Protein 2OA9 (pdb70)

CATH classification: 3.40.210.20 (+1 more: 3.30.70.3570)

Nearest PDB structures (foldseek):
  2oa9-assembly2_B  TM=1.004E+00  e=8.401E-50  Kocuria varians
  2oa9-assembly1_A  TM=9.928E-01  e=2.777E-43  Kocuria varians
  2oaa-assembly1_A  TM=6.609E-01  e=2.121E-36  Kocuria varians
  2odh-assembly1_A  TM=5.047E-01  e=4.214E-09  Brevibacillus centrosporus
  7aod-assembly1_H  TM=2.320E-01  e=1.236E+00  Schizosaccharomyces pombe 972h-

InterPro domains:
  IPR029127 MvaI/BcnI restriction endonuclease [PF15515] (11-236)
  IPR043005 MvaI/BcnI restriction endonuclease, recognition domain [G3DSA:3.30.70.3570] (64-164)
  IPR043005 MvaI/BcnI restriction endonuclease, recognition domain [G3DSA:3.30.70.3570] (165-232)

Radius of gyration: 25.73 Å; Cα contacts (8 Å, |Δi|>4): 1023; chains: 2; bounding box: 59×56×67 Å

Organism: Kocuria varians (NCBI:txid1272)

Structure (mmCIF, N/CA/C/O backbone):
data_2OA9
#
_entry.id   2OA9
#
_cell.length_a   58.499
_cell.length_b   63.281
_cell.length_c   71.892
_cell.angle_alpha   90.00
_cell.angle_beta   100.77
_cell.angle_gamma   90.00
#
_symmetry.space_group_name_H-M   'P 1 21 1'
#
loop_
_entity.id
_entity.type
_entity.pdbx_description
1 polymer R.MvaI
2 non-polymer 'CHLORIDE ION'
3 non-polymer 'CADMIUM ION'
4 non-polymer 'ACETATE ION'
5 water water
#
loop_
_atom_site.group_PDB
_atom_site.id
_atom_site.type_symbol
_atom_site.label_atom_id
_atom_site.label_alt_id
_atom_site.label_comp_id
_atom_site.label_asym_id
_atom_site.label_entity_id
_atom_site.label_seq_id
_atom_site.pdbx_PDB_ins_code
_atom_site.Cartn_x
_atom_site.Cartn_y
_atom_site.Cartn_z
_atom_site.occupancy
_atom_site.B_iso_or_equiv
_atom_site.auth_seq_id
_atom_site.auth_comp_id
_atom_site.auth_asym_id
_atom_site.auth_atom_id
_atom_site.pdbx_PDB_model_num
ATOM 1 N N . MET A 1 1 ? 49.058 -32.323 42.059 1.00 35.71 -2 MET A N 1
ATOM 2 C CA . MET A 1 1 ? 48.241 -32.047 40.843 1.00 35.40 -2 MET A CA 1
ATOM 3 C C . MET A 1 1 ? 48.473 -30.609 40.330 1.00 34.11 -2 MET A C 1
ATOM 4 O O . MET A 1 1 ? 48.389 -30.366 39.128 1.00 35.38 -2 MET A O 1
ATOM 9 N N . LYS A 1 2 ? 48.795 -29.661 41.208 1.00 31.72 -1 LYS A N 1
ATOM 10 C CA . LYS A 1 2 ? 48.827 -28.249 40.806 1.00 29.37 -1 LYS A CA 1
ATOM 11 C C . LYS A 1 2 ? 50.199 -27.805 40.237 1.00 27.77 -1 LYS A C 1
ATOM 12 O O . LYS A 1 2 ? 51.244 -28.195 40.745 1.00 25.62 -1 LYS A O 1
ATOM 18 N N . SER A 1 3 ? 50.172 -26.999 39.170 1.00 25.42 0 SER A N 1
ATOM 19 C CA . SER A 1 3 ? 51.373 -26.353 38.635 1.00 23.75 0 SER A CA 1
ATOM 20 C C . SER A 1 3 ? 51.127 -24.893 38.365 1.00 22.88 0 SER A C 1
ATOM 21 O O . SER A 1 3 ? 49.998 -24.461 38.099 1.00 23.12 0 SER A O 1
ATOM 24 N N . MET A 1 4 ? 52.201 -24.118 38.436 1.00 20.51 1 MET A N 1
ATOM 25 C CA . MET A 1 4 ? 52.133 -22.707 38.152 1.00 19.03 1 MET A CA 1
ATOM 26 C C . MET A 1 4 ? 53.481 -22.155 37.719 1.00 17.87 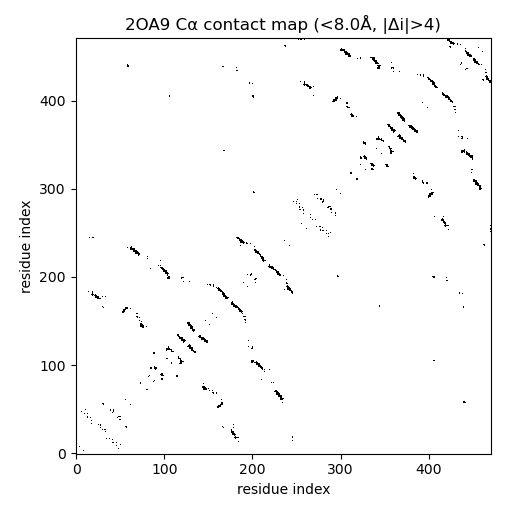1 MET A C 1
ATOM 27 O O . MET A 1 4 ? 54.524 -22.797 37.853 1.00 15.72 1 MET A O 1
ATOM 32 N N . SER A 1 5 ? 53.463 -20.944 37.186 1.00 15.41 2 SER A N 1
ATOM 33 C CA . SER A 1 5 ? 54.697 -20.265 36.823 1.00 15.25 2 SER A CA 1
ATOM 34 C C . SER A 1 5 ? 55.640 -20.156 38.028 1.00 14.99 2 SER A C 1
ATOM 35 O O . SER A 1 5 ? 55.219 -19.691 39.089 1.00 13.48 2 SER A O 1
ATOM 38 N N . GLU A 1 6 ? 56.916 -20.532 37.884 1.00 14.49 3 GLU A N 1
ATOM 39 C CA . GLU A 1 6 ? 57.892 -20.362 38.969 1.00 16.11 3 GLU A CA 1
ATOM 40 C C . GLU A 1 6 ? 58.060 -18.897 39.310 1.00 15.50 3 GLU A C 1
ATOM 41 O O . GLU A 1 6 ? 58.136 -18.523 40.461 1.00 16.67 3 GLU A O 1
ATOM 47 N N . TYR A 1 7 ? 58.131 -18.058 38.300 1.00 14.71 4 TYR A N 1
ATOM 48 C CA . TYR A 1 7 ? 58.364 -16.637 38.552 1.00 14.57 4 TYR A CA 1
ATOM 49 C C . TYR A 1 7 ? 57.184 -16.011 39.293 1.00 14.23 4 TYR A C 1
ATOM 50 O O . TYR A 1 7 ? 57.349 -15.290 40.278 1.00 13.46 4 TYR A O 1
ATOM 59 N N . LEU A 1 8 ? 55.990 -16.309 38.809 1.00 14.41 5 LEU A N 1
ATOM 60 C CA . LEU A 1 8 ? 54.807 -15.808 39.441 1.00 15.09 5 LEU A CA 1
ATOM 61 C C . LEU A 1 8 ? 54.674 -16.287 40.872 1.00 14.79 5 LEU A C 1
ATOM 62 O O . LEU A 1 8 ? 54.225 -15.541 41.745 1.00 15.14 5 LEU A O 1
ATOM 67 N N . ASN A 1 9 ? 55.033 -17.540 41.149 1.00 14.08 6 ASN A N 1
ATOM 68 C CA . ASN A 1 9 ? 54.995 -18.027 42.514 1.00 14.65 6 ASN A CA 1
ATOM 69 C C . ASN A 1 9 ? 55.826 -17.137 43.430 1.00 13.94 6 ASN A C 1
ATOM 70 O O . ASN A 1 9 ? 55.370 -16.771 44.520 1.00 13.86 6 ASN A O 1
ATOM 75 N N . LEU A 1 10 ? 57.021 -16.797 42.986 1.00 12.76 7 LEU A N 1
ATOM 76 C CA . LEU A 1 10 ? 57.936 -15.948 43.776 1.00 12.82 7 LEU A CA 1
ATOM 77 C C . LEU A 1 10 ? 57.434 -14.505 43.917 1.00 13.55 7 LEU A C 1
ATOM 78 O O . LEU A 1 10 ? 57.509 -13.919 44.977 1.00 12.86 7 LEU A O 1
ATOM 83 N N . LEU A 1 11 ? 56.922 -13.941 42.833 1.00 13.77 8 LEU A N 1
ATOM 84 C CA . LEU A 1 11 ? 56.378 -12.598 42.860 1.00 13.75 8 LEU A CA 1
ATOM 85 C C . LEU A 1 11 ? 55.188 -12.511 43.792 1.00 13.26 8 LEU A C 1
ATOM 86 O O . LEU A 1 11 ? 55.111 -11.578 44.599 1.00 12.98 8 LEU A O 1
ATOM 91 N N . LYS A 1 12 ? 54.272 -13.475 43.710 1.00 13.00 9 LYS A N 1
ATOM 92 C CA . LYS A 1 12 ? 53.115 -13.492 44.614 1.00 13.35 9 LYS A CA 1
ATOM 93 C C . LYS A 1 12 ? 53.579 -13.621 46.059 1.00 13.58 9 LYS A C 1
ATOM 94 O O . LYS A 1 12 ? 53.022 -12.967 46.915 1.00 15.00 9 LYS A O 1
ATOM 100 N N . GLU A 1 13 ? 54.550 -14.497 46.314 1.00 13.58 10 GLU A N 1
ATOM 101 C CA . GLU A 1 13 ? 55.092 -14.654 47.658 1.00 14.25 10 GLU A CA 1
ATOM 102 C C . GLU A 1 13 ? 55.679 -13.354 48.182 1.00 14.15 10 GLU A C 1
ATOM 103 O O . GLU A 1 13 ? 55.450 -12.997 49.337 1.00 14.28 10 GLU A O 1
ATOM 109 N N . ALA A 1 14 ? 56.419 -12.664 47.327 1.00 13.78 11 ALA A N 1
ATOM 110 C CA . ALA A 1 14 ? 57.042 -11.394 47.691 1.00 12.23 11 ALA A CA 1
ATOM 111 C C . ALA A 1 14 ? 55.969 -10.356 48.049 1.00 13.59 11 ALA A C 1
ATOM 112 O O . ALA A 1 14 ? 56.070 -9.680 49.069 1.00 14.64 11 ALA A O 1
ATOM 114 N N . ILE A 1 15 ? 54.953 -10.225 47.210 1.00 13.81 12 ILE A N 1
ATOM 115 C CA . ILE A 1 15 ? 53.873 -9.262 47.475 1.00 13.81 12 ILE A CA 1
ATOM 116 C C . ILE A 1 15 ? 53.084 -9.657 48.735 1.00 14.74 12 ILE A C 1
ATOM 117 O O . ILE A 1 15 ? 52.740 -8.818 49.556 1.00 15.33 12 ILE A O 1
ATOM 122 N N . GLN A 1 16 ? 52.823 -10.943 48.919 1.00 15.07 13 GLN A N 1
ATOM 123 C CA . GLN A 1 16 ? 52.145 -11.427 50.086 1.00 15.31 13 GLN A CA 1
ATOM 124 C C . GLN A 1 16 ? 52.935 -11.103 51.363 1.00 16.37 13 GLN A C 1
ATOM 125 O O . GLN A 1 16 ? 52.340 -10.743 52.372 1.00 17.54 13 GLN A O 1
ATOM 131 N N . ASN A 1 17 ? 54.259 -11.208 51.315 1.00 15.17 14 ASN A N 1
ATOM 132 C CA . ASN A 1 17 ? 55.090 -10.882 52.444 1.00 16.14 14 ASN A CA 1
ATOM 133 C C . ASN A 1 17 ? 55.101 -9.408 52.752 1.00 17.36 14 ASN A C 1
ATOM 134 O O . ASN A 1 17 ? 55.149 -9.040 53.915 1.00 19.68 14 ASN A O 1
ATOM 139 N N . VAL A 1 18 ? 55.067 -8.559 51.727 1.00 17.66 15 VAL A N 1
ATOM 140 C CA . VAL A 1 18 ? 55.003 -7.119 51.986 1.00 18.03 15 VAL A CA 1
ATOM 141 C C . VAL A 1 18 ? 53.636 -6.789 52.620 1.00 19.18 15 VAL A C 1
ATOM 142 O O . VAL A 1 18 ? 53.536 -6.099 53.659 1.00 18.76 15 VAL A O 1
ATOM 146 N N . VAL A 1 19 ? 52.552 -7.299 52.046 1.00 19.90 16 VAL A N 1
ATOM 147 C CA . VAL A 1 19 ? 51.214 -6.984 52.571 1.00 20.56 16 VAL A CA 1
ATOM 148 C C . VAL A 1 19 ? 51.079 -7.452 54.021 1.00 21.75 16 VAL A C 1
ATOM 149 O O . VAL A 1 19 ? 50.624 -6.701 54.892 1.00 22.98 16 VAL A O 1
ATOM 153 N N . ASP A 1 20 ? 51.526 -8.670 54.298 1.00 22.03 17 ASP A N 1
ATOM 154 C CA . ASP A 1 20 ? 51.387 -9.244 55.633 1.00 23.12 17 ASP A CA 1
ATOM 155 C C . ASP A 1 20 ? 52.415 -8.7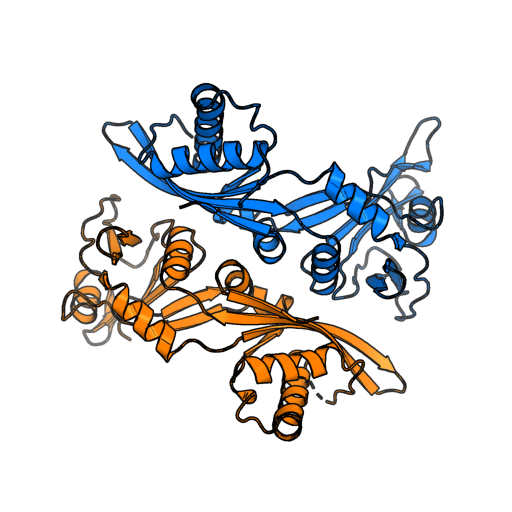34 56.630 1.00 23.25 17 ASP A C 1
ATOM 156 O O . ASP A 1 20 ? 52.451 -9.189 57.781 1.00 24.31 17 ASP A O 1
ATOM 161 N N . GLY A 1 21 ? 53.255 -7.808 56.201 1.00 22.70 18 GLY A N 1
ATOM 162 C CA . GLY A 1 21 ? 54.319 -7.318 57.046 1.00 23.07 18 GLY A CA 1
ATOM 163 C C . GLY A 1 21 ? 53.916 -6.185 57.965 1.00 22.53 18 GLY A C 1
ATOM 164 O O . GLY A 1 21 ? 54.780 -5.635 58.643 1.00 23.75 18 GLY A O 1
ATOM 165 N N . GLY A 1 22 ? 52.640 -5.823 57.993 1.00 21.68 19 GLY A N 1
ATOM 166 C CA . GLY A 1 22 ? 52.188 -4.771 58.890 1.00 20.53 19 GLY A CA 1
ATOM 167 C C . GLY A 1 22 ? 52.777 -3.410 58.570 1.00 20.28 19 GLY A C 1
ATOM 168 O O . GLY A 1 22 ? 52.970 -3.045 57.414 1.00 19.45 19 GLY A O 1
ATOM 169 N N . TRP A 1 23 ? 53.039 -2.627 59.602 1.00 20.21 20 TRP A N 1
ATOM 170 C CA . TRP A 1 23 ? 53.558 -1.285 59.425 1.00 20.69 20 TRP A CA 1
ATOM 171 C C . TRP A 1 23 ? 55.030 -1.323 59.031 1.00 21.68 20 TRP A C 1
ATOM 172 O O . TRP A 1 23 ? 55.830 -1.987 59.695 1.00 23.15 20 TRP A O 1
ATOM 183 N N . HIS A 1 24 ? 55.377 -0.607 57.963 1.00 22.67 21 HIS A N 1
ATOM 184 C CA . HIS A 1 24 ? 56.736 -0.524 57.453 1.00 23.38 21 HIS A CA 1
ATOM 185 C C . HIS A 1 24 ? 57.188 0.923 57.566 1.00 24.54 21 HIS A C 1
ATOM 186 O O . HIS A 1 24 ? 56.491 1.832 57.117 1.00 23.46 21 HIS A O 1
ATOM 193 N N . GLU A 1 25 ? 58.341 1.138 58.197 1.00 25.87 22 GLU A N 1
ATOM 194 C CA . GLU A 1 25 ? 58.928 2.472 58.308 1.00 27.68 22 GLU A CA 1
ATOM 195 C C . GLU A 1 25 ? 59.406 2.973 56.940 1.00 29.03 22 GLU A C 1
ATOM 196 O O . GLU A 1 25 ? 59.879 2.194 56.126 1.00 28.79 22 GLU A O 1
ATOM 202 N N . THR A 1 26 ? 59.299 4.274 56.698 1.00 30.70 23 THR A N 1
ATOM 203 C CA . THR A 1 26 ? 59.722 4.864 55.424 1.00 32.34 23 THR A CA 1
ATOM 204 C C . THR A 1 26 ? 60.170 6.328 55.536 1.00 33.81 23 THR A C 1
ATOM 205 O O . THR A 1 26 ? 59.686 7.064 56.401 1.00 34.03 23 THR A O 1
ATOM 209 N N . LYS A 1 27 ? 61.048 6.738 54.617 1.00 35.63 24 LYS A N 1
ATOM 210 C CA . LYS A 1 27 ? 61.479 8.137 54.476 1.00 37.01 24 LYS A CA 1
ATOM 211 C C . LYS A 1 27 ? 60.795 8.897 53.313 1.00 37.88 24 LYS A C 1
ATOM 212 O O . LYS A 1 27 ? 61.275 9.955 52.894 1.00 38.18 24 LYS A O 1
ATOM 218 N N . ARG A 1 28 ? 59.692 8.344 52.797 1.00 38.68 25 ARG A N 1
ATOM 219 C CA . ARG A 1 28 ? 58.722 9.035 51.923 1.00 39.30 25 ARG A CA 1
ATOM 220 C C . ARG A 1 28 ? 59.180 10.300 51.182 1.00 39.64 25 ARG A C 1
ATOM 221 O O . ARG A 1 28 ? 58.352 11.061 50.647 1.00 39.99 25 ARG A O 1
ATOM 229 N N . THR A 1 32 ? 53.657 10.228 45.877 1.00 29.39 29 THR A N 1
ATOM 230 C CA . THR A 1 32 ? 54.400 9.063 45.391 1.00 28.70 29 THR A CA 1
ATOM 231 C C . THR A 1 32 ? 54.806 8.059 46.490 1.00 28.05 29 THR A C 1
ATOM 232 O O . THR A 1 32 ? 55.178 6.929 46.170 1.00 27.68 29 THR A O 1
ATOM 236 N N . GLY A 1 33 ? 54.725 8.471 47.759 1.00 26.69 30 GLY A N 1
ATOM 237 C CA . GLY A 1 33 ? 55.288 7.731 48.880 1.00 25.86 30 GLY A CA 1
ATOM 238 C C . GLY A 1 33 ? 54.791 6.298 49.057 1.00 24.41 30 GLY A C 1
ATOM 239 O O . GLY A 1 33 ? 55.589 5.394 49.346 1.00 23.95 30 GLY A O 1
ATOM 240 N N . ILE A 1 34 ? 53.492 6.084 48.900 1.00 23.89 31 ILE A N 1
ATOM 241 C CA . ILE A 1 34 ? 52.889 4.771 49.105 1.00 23.28 31 ILE A CA 1
ATOM 242 C C . ILE A 1 34 ? 53.480 3.777 48.106 1.00 22.71 31 ILE A C 1
ATOM 243 O O . ILE A 1 34 ? 53.949 2.709 48.487 1.00 21.28 31 ILE A O 1
ATOM 248 N N . GLY A 1 35 ? 53.471 4.152 46.834 1.00 21.81 32 GLY A N 1
ATOM 249 C CA . GLY A 1 35 ? 53.985 3.283 45.797 1.00 21.70 32 GLY A CA 1
ATOM 250 C C . GLY A 1 35 ? 55.484 3.052 45.887 1.00 20.97 32 GLY A C 1
ATOM 251 O O . GLY A 1 35 ? 55.975 1.919 45.774 1.00 21.54 32 GLY A O 1
ATOM 252 N N . LYS A 1 36 ? 56.248 4.109 46.118 1.00 21.33 33 LYS A N 1
ATOM 253 C CA . LYS A 1 36 ? 57.701 3.970 46.142 1.00 21.11 33 LYS A CA 1
ATOM 254 C C . LYS A 1 36 ? 58.171 3.131 47.336 1.00 20.54 33 LYS A C 1
ATOM 255 O O . LYS A 1 36 ? 59.118 2.357 47.233 1.00 20.39 33 LYS A O 1
ATOM 261 N N . THR A 1 37 ? 57.508 3.283 48.473 1.00 19.92 34 THR A N 1
ATOM 262 C CA . THR A 1 37 ? 57.835 2.469 49.625 1.00 19.83 34 THR A CA 1
ATOM 263 C C . THR A 1 37 ? 57.553 1.012 49.285 1.00 18.74 34 THR A C 1
ATOM 264 O O . THR A 1 37 ? 58.340 0.149 49.630 1.00 19.37 34 THR A O 1
ATOM 268 N N . PHE A 1 38 ? 56.436 0.745 48.604 1.00 18.90 35 PHE A N 1
ATOM 269 C CA . PHE A 1 38 ? 56.140 -0.637 48.197 1.00 18.64 35 PHE A CA 1
ATOM 270 C C . PHE A 1 38 ? 57.241 -1.207 47.286 1.00 18.88 35 PHE A C 1
ATOM 271 O O . PHE A 1 38 ? 57.669 -2.353 47.449 1.00 19.06 35 PHE A O 1
ATOM 279 N N . GLU A 1 39 ? 57.688 -0.388 46.334 1.00 19.51 36 GLU A N 1
ATOM 280 C CA . GLU A 1 39 ? 58.789 -0.754 45.435 1.00 20.76 36 GLU A CA 1
ATOM 281 C C . GLU A 1 39 ? 60.052 -1.081 46.215 1.00 20.58 36 GLU A C 1
ATOM 282 O O . GLU A 1 39 ? 60.733 -2.054 45.910 1.00 20.18 36 GLU A O 1
ATOM 288 N N . ASP A 1 40 ? 60.372 -0.275 47.235 1.00 21.05 37 ASP A N 1
ATOM 289 C CA . ASP A 1 40 ? 61.514 -0.569 48.117 1.00 21.19 37 ASP A CA 1
ATOM 290 C C . ASP A 1 40 ? 61.413 -1.895 48.869 1.00 20.63 37 ASP A C 1
ATOM 291 O O . ASP A 1 40 ? 62.387 -2.619 49.040 1.00 21.11 37 ASP A O 1
ATOM 296 N N . LEU A 1 41 ? 60.214 -2.216 49.338 1.00 20.28 38 LEU A N 1
ATOM 297 C CA . LEU A 1 41 ? 60.019 -3.402 50.137 1.00 20.22 38 LEU A CA 1
ATOM 298 C C . LEU A 1 41 ? 60.088 -4.638 49.238 1.00 19.50 38 LEU A C 1
ATOM 299 O O . LEU A 1 41 ? 60.586 -5.691 49.621 1.00 19.12 38 LEU A O 1
ATOM 304 N N . LEU A 1 42 ? 59.608 -4.481 48.014 1.00 20.25 39 LEU A N 1
ATOM 305 C CA . LEU A 1 42 ? 59.631 -5.559 47.058 1.00 20.78 39 LEU A CA 1
ATOM 306 C C . LEU A 1 42 ? 61.070 -5.874 46.669 1.00 20.90 39 LEU A C 1
ATOM 307 O O . LEU A 1 42 ? 61.432 -7.032 46.523 1.00 21.25 39 LEU A O 1
ATOM 312 N N . GLU A 1 43 ? 61.900 -4.828 46.536 1.00 21.43 40 GLU A N 1
ATOM 313 C CA . GLU A 1 43 ? 63.311 -4.995 46.284 1.00 22.03 40 GLU A CA 1
ATOM 314 C C . GLU A 1 43 ? 63.978 -5.814 47.398 1.00 22.07 40 GLU A C 1
ATOM 315 O O . GLU A 1 43 ? 64.794 -6.656 47.115 1.00 22.68 40 GLU A O 1
ATOM 321 N N . LYS A 1 44 ? 63.613 -5.579 48.655 1.00 22.11 41 LYS A N 1
ATOM 322 C CA . LYS A 1 44 ? 64.136 -6.367 49.773 1.00 23.31 41 LYS A CA 1
ATOM 323 C C . LYS A 1 44 ? 63.703 -7.827 49.747 1.00 23.90 41 LYS A C 1
ATOM 324 O O . LYS A 1 44 ? 64.449 -8.698 50.154 1.00 23.71 41 LYS A O 1
ATOM 330 N N . GLU A 1 45 ? 62.494 -8.106 49.269 1.00 23.31 42 GLU A N 1
ATOM 331 C CA . GLU A 1 45 ? 62.087 -9.490 49.051 1.00 24.22 42 GLU A CA 1
ATOM 332 C C . GLU A 1 45 ? 62.874 -10.309 48.020 1.00 24.72 42 GLU A C 1
ATOM 333 O O . GLU A 1 45 ? 62.920 -11.541 48.110 1.00 25.21 42 GLU A O 1
ATOM 339 N N . GLU A 1 46 ? 63.472 -9.684 47.016 1.00 25.68 43 GLU A N 1
ATOM 340 C CA . GLU A 1 46 ? 64.367 -10.442 46.109 1.00 26.89 43 GLU A CA 1
ATOM 341 C C . GLU A 1 46 ? 65.420 -11.237 46.876 1.00 27.85 43 GLU A C 1
ATOM 342 O O . GLU A 1 46 ? 65.604 -12.427 46.645 1.00 29.26 43 GLU A O 1
ATOM 348 N N . ASP A 1 47 ? 66.109 -10.567 47.799 1.00 29.63 44 ASP A N 1
ATOM 349 C CA . ASP A 1 47 ? 67.141 -11.205 48.616 1.00 30.16 44 ASP A CA 1
ATOM 350 C C . ASP A 1 47 ? 66.567 -12.267 49.551 1.00 30.90 44 ASP A C 1
ATOM 351 O O . ASP A 1 47 ? 67.104 -13.377 49.650 1.00 31.71 44 ASP A O 1
ATOM 356 N N . ASN A 1 48 ? 65.469 -11.929 50.233 1.00 30.78 45 ASN A N 1
ATOM 357 C CA . ASN A 1 48 ? 64.855 -12.843 51.191 1.00 31.06 45 ASN A CA 1
ATOM 358 C C . ASN A 1 48 ? 64.298 -14.110 50.578 1.00 31.06 45 ASN A C 1
ATOM 359 O O . ASN A 1 48 ? 64.154 -15.117 51.281 1.00 32.04 45 ASN A O 1
ATOM 364 N N . LEU A 1 49 ? 63.962 -14.048 49.289 1.00 30.01 46 LEU A N 1
ATOM 365 C CA . LEU A 1 49 ? 63.434 -15.188 48.557 1.00 29.61 46 LEU A CA 1
ATOM 366 C C . LEU A 1 49 ? 64.439 -15.767 47.580 1.00 30.02 46 LEU A C 1
ATOM 367 O O . LEU A 1 49 ? 64.153 -16.785 46.934 1.00 30.08 46 LEU A O 1
ATOM 372 N N . ASP A 1 50 ? 65.598 -15.117 47.467 1.00 30.90 47 ASP A N 1
ATOM 373 C CA . ASP A 1 50 ? 66.579 -15.442 46.431 1.00 31.44 47 ASP A CA 1
ATOM 374 C C . ASP A 1 50 ? 65.825 -15.645 45.129 1.00 31.15 47 ASP A C 1
ATOM 375 O O . ASP A 1 50 ? 65.809 -16.740 44.540 1.00 31.59 47 ASP A O 1
ATOM 380 N N . ALA A 1 51 ? 65.157 -14.570 44.729 1.00 30.39 48 ALA A N 1
ATOM 381 C CA . ALA A 1 51 ? 64.350 -14.524 43.542 1.00 29.87 48 ALA A CA 1
ATOM 382 C C . ALA A 1 51 ? 65.094 -13.720 42.484 1.00 29.65 48 ALA A C 1
ATOM 383 O O . ALA A 1 51 ? 65.972 -12.919 42.811 1.00 28.63 48 ALA A O 1
ATOM 385 N N . PRO A 1 52 ? 64.740 -13.925 41.219 1.00 29.24 49 PRO A N 1
ATOM 386 C CA . PRO A 1 52 ? 65.210 -13.034 40.159 1.00 28.85 49 PRO A CA 1
ATOM 387 C C . PRO A 1 52 ? 64.552 -11.688 40.351 1.00 27.24 49 PRO A C 1
ATOM 388 O O . PRO A 1 52 ? 63.666 -11.531 41.179 1.00 28.63 49 PRO A O 1
ATOM 392 N N . ASP A 1 53 ? 64.975 -10.712 39.576 1.00 25.78 50 ASP A N 1
ATOM 393 C CA . ASP A 1 53 ? 64.582 -9.353 39.828 1.00 24.90 50 ASP A CA 1
ATOM 394 C C . ASP A 1 53 ? 63.119 -9.159 39.529 1.00 24.41 50 ASP A C 1
ATOM 395 O O . ASP A 1 53 ? 62.610 -9.677 38.542 1.00 25.07 50 ASP A O 1
ATOM 400 N N . PHE A 1 54 ? 62.460 -8.436 40.424 1.00 24.09 51 PHE A N 1
ATOM 401 C CA . PHE A 1 54 ? 61.083 -8.018 40.254 1.00 24.03 51 PHE A CA 1
ATOM 402 C C . PHE A 1 54 ? 61.148 -6.590 39.744 1.00 24.85 51 PHE A C 1
ATOM 403 O O . PHE A 1 54 ? 60.691 -5.661 40.394 1.00 24.93 51 PHE A O 1
ATOM 411 N N . HIS A 1 55 ? 61.750 -6.409 38.581 1.00 25.77 52 HIS A N 1
ATOM 412 C CA . HIS A 1 55 ? 61.908 -5.076 38.035 1.00 26.96 52 HIS A CA 1
ATOM 413 C C . HIS A 1 55 ? 60.833 -4.843 36.988 1.00 27.68 52 HIS A C 1
ATOM 414 O O . HIS A 1 55 ? 60.189 -5.793 36.504 1.00 28.50 52 HIS A O 1
ATOM 421 N N . ASP A 1 56 ? 60.617 -3.573 36.666 1.00 29.19 53 ASP A N 1
ATOM 422 C CA . ASP A 1 56 ? 59.676 -3.192 35.614 1.00 29.97 53 ASP A CA 1
ATOM 423 C C . ASP A 1 56 ? 58.268 -3.701 35.914 1.00 29.45 53 ASP A C 1
ATOM 424 O O . ASP A 1 56 ? 57.521 -4.087 35.016 1.00 29.23 53 ASP A O 1
ATOM 429 N N . ILE A 1 57 ? 57.929 -3.710 37.198 1.00 29.12 54 ILE A N 1
ATOM 430 C CA . ILE A 1 57 ? 56.543 -3.879 37.625 1.00 27.87 54 ILE A CA 1
ATOM 431 C C . ILE A 1 57 ? 56.057 -2.503 38.041 1.00 27.58 54 ILE A C 1
ATOM 432 O O . ILE A 1 57 ? 56.583 -1.918 39.000 1.00 28.99 54 ILE A O 1
ATOM 437 N N . GLU A 1 58 ? 55.072 -1.972 37.332 1.00 25.25 55 GLU A N 1
ATOM 438 C CA . GLU A 1 58 ? 54.546 -0.681 37.710 1.00 24.38 55 GLU A CA 1
ATOM 439 C C . GLU A 1 58 ? 53.662 -0.844 38.952 1.00 22.26 55 GLU A C 1
ATOM 440 O O . GLU A 1 58 ? 52.874 -1.795 39.058 1.00 22.30 55 GLU A O 1
ATOM 446 N N . ILE A 1 59 ? 53.849 0.079 39.880 1.00 21.06 56 ILE A N 1
ATOM 447 C CA . ILE A 1 59 ? 53.153 0.105 41.149 1.00 20.63 56 ILE A CA 1
ATOM 448 C C . ILE A 1 59 ? 52.403 1.415 41.275 1.00 19.32 56 ILE A C 1
ATOM 449 O O . ILE A 1 59 ? 53.012 2.482 41.271 1.00 19.99 56 ILE A O 1
ATOM 454 N N . LYS A 1 60 ? 51.090 1.351 41.454 1.00 16.45 57 LYS A N 1
ATOM 455 C CA . LYS A 1 60 ? 50.274 2.541 41.702 1.00 17.14 57 LYS A CA 1
ATOM 456 C C . LYS A 1 60 ? 49.208 2.242 42.739 1.00 15.25 57 LYS A C 1
ATOM 457 O O . LYS A 1 60 ? 48.852 1.097 42.887 1.00 15.61 57 LYS A O 1
ATOM 463 N N . THR A 1 61 ? 48.699 3.261 43.427 1.00 14.56 58 THR A N 1
ATOM 464 C CA . THR A 1 61 ? 47.498 3.098 44.234 1.00 14.98 58 THR A CA 1
ATOM 465 C C . THR A 1 61 ? 46.269 3.129 43.350 1.00 14.81 58 THR A C 1
ATOM 466 O O . THR A 1 61 ? 46.339 3.518 42.206 1.00 14.44 58 THR A O 1
ATOM 470 N N . HIS A 1 62 ? 45.133 2.726 43.909 1.00 14.28 59 HIS A N 1
ATOM 471 C CA . HIS A 1 62 ? 43.872 2.787 43.137 1.00 15.39 59 HIS A CA 1
ATOM 472 C C . HIS A 1 62 ? 43.618 4.238 42.768 1.00 14.92 59 HIS A C 1
ATOM 473 O O . HIS A 1 62 ? 43.143 4.536 41.660 1.00 14.50 59 HIS A O 1
ATOM 480 N N . GLU A 1 63 ? 43.932 5.159 43.683 1.00 15.32 60 GLU A N 1
ATOM 481 C CA . GLU A 1 63 ? 43.729 6.570 43.427 1.00 17.30 60 GLU A CA 1
ATOM 482 C C . GLU A 1 63 ? 44.589 7.096 42.276 1.00 15.87 60 GLU A C 1
ATOM 483 O O . GLU A 1 63 ? 44.108 7.814 41.413 1.00 17.78 60 GLU A O 1
ATOM 489 N N . THR A 1 64 ? 45.858 6.722 42.260 1.00 15.26 61 THR A N 1
ATOM 490 C CA . THR A 1 64 ? 46.749 7.208 41.235 1.00 15.30 61 THR A CA 1
ATOM 491 C C . THR A 1 64 ? 46.425 6.484 39.920 1.00 14.24 61 THR A C 1
ATOM 492 O O . THR A 1 64 ? 46.478 7.073 38.854 1.00 14.68 61 THR A O 1
ATOM 496 N N . ALA A 1 65 ? 46.124 5.188 39.977 1.00 13.63 62 ALA A N 1
ATOM 497 C CA . ALA A 1 65 ? 45.738 4.417 38.787 1.00 14.02 62 ALA A CA 1
ATOM 498 C C . ALA A 1 65 ? 44.558 5.067 38.059 1.00 13.06 62 ALA A C 1
ATOM 499 O O . ALA A 1 65 ? 44.545 5.112 36.834 1.00 13.52 62 ALA A O 1
ATOM 501 N N . ALA A 1 66 ? 43.609 5.638 38.780 1.00 13.14 63 ALA A N 1
ATOM 502 C CA . ALA A 1 66 ? 42.438 6.209 38.158 1.00 13.35 63 ALA A CA 1
ATOM 503 C C . ALA A 1 66 ? 42.807 7.435 37.310 1.00 13.59 63 ALA A C 1
ATOM 504 O O . ALA A 1 66 ? 42.111 7.781 36.381 1.00 14.99 63 ALA A O 1
ATOM 506 N N . LYS A 1 67 ? 43.910 8.074 37.643 1.00 12.77 64 LYS A N 1
ATOM 507 C CA . LYS A 1 67 ? 44.385 9.255 36.925 1.00 13.59 64 LYS A CA 1
ATOM 508 C C . LYS A 1 67 ? 45.427 8.931 35.872 1.00 13.07 64 LYS A C 1
ATOM 509 O O . LYS A 1 67 ? 45.930 9.871 35.232 1.00 13.59 64 LYS A O 1
ATOM 515 N N . SER A 1 68 ? 45.729 7.648 35.645 1.00 13.39 65 SER A N 1
ATOM 516 C CA . SER A 1 68 ? 46.888 7.244 34.836 1.00 14.02 65 SER A CA 1
ATOM 517 C C . SER A 1 68 ? 46.451 6.592 33.543 1.00 13.77 65 SER A C 1
ATOM 518 O O . SER A 1 68 ? 45.570 5.775 33.521 1.00 14.79 65 SER A O 1
ATOM 521 N N . LEU A 1 69 ? 47.098 6.950 32.456 1.00 12.54 66 LEU A N 1
ATOM 522 C CA . LEU A 1 69 ? 46.859 6.313 31.164 1.00 13.56 66 LEU A CA 1
ATOM 523 C C . LEU A 1 69 ? 48.078 5.434 30.837 1.00 14.15 66 LEU A C 1
ATOM 524 O O . LEU A 1 69 ? 49.200 5.920 30.781 1.00 15.65 66 LEU A O 1
ATOM 529 N N . LEU A 1 70 ? 47.827 4.150 30.637 1.00 12.56 67 LEU A N 1
ATOM 530 C CA . LEU A 1 70 ? 48.847 3.157 30.346 1.00 13.62 67 LEU A CA 1
ATOM 531 C C . LEU A 1 70 ? 48.870 2.908 28.838 1.00 13.56 67 LEU A C 1
ATOM 532 O O . LEU A 1 70 ? 47.831 2.692 28.219 1.00 14.79 67 LEU A O 1
ATOM 537 N N . THR A 1 71 ? 50.053 2.929 28.228 1.00 13.51 68 THR A N 1
ATOM 538 C CA . THR A 1 71 ? 50.266 2.386 26.903 1.00 14.46 68 THR A CA 1
ATOM 539 C C . THR A 1 71 ? 50.664 0.931 27.009 1.00 14.75 68 THR A C 1
ATOM 540 O O . THR A 1 71 ? 51.723 0.621 27.505 1.00 15.70 68 THR A O 1
ATOM 544 N N . LEU A 1 72 ? 49.811 0.051 26.516 1.00 14.54 69 LEU A N 1
ATOM 545 C CA . LEU A 1 72 ? 50.062 -1.389 26.551 1.00 14.64 69 LEU A CA 1
ATOM 546 C C . LEU A 1 72 ? 51.208 -1.749 25.626 1.00 14.44 69 LEU A C 1
ATOM 547 O O . LEU A 1 72 ? 52.087 -2.506 25.995 1.00 16.73 69 LEU A O 1
ATOM 552 N N . PHE A 1 73 ? 51.168 -1.194 24.429 1.00 13.20 70 PHE A N 1
ATOM 553 C CA . PHE A 1 73 ? 52.182 -1.398 23.398 1.00 13.85 70 PHE A CA 1
ATOM 554 C C . PHE A 1 73 ? 51.928 -0.450 22.254 1.00 15.43 70 PHE A C 1
ATOM 555 O O . PHE A 1 73 ? 50.874 0.163 22.160 1.00 14.44 70 PHE A O 1
ATOM 563 N N . THR A 1 74 ? 52.895 -0.357 21.354 1.00 16.47 71 THR A N 1
ATOM 564 C CA . THR A 1 74 ? 52.764 0.371 20.105 1.00 17.87 71 THR A CA 1
ATOM 565 C C . THR A 1 74 ? 52.959 -0.624 18.969 1.00 17.54 71 THR A C 1
ATOM 566 O O . THR A 1 74 ? 53.787 -1.566 19.063 1.00 19.82 71 THR A O 1
ATOM 570 N N . LYS A 1 75 ? 52.193 -0.444 17.898 1.00 16.74 72 LYS A N 1
ATOM 571 C CA . LYS A 1 75 ? 52.262 -1.343 16.758 1.00 17.56 72 LYS A CA 1
ATOM 572 C C . LYS A 1 75 ? 51.538 -0.749 15.579 1.00 17.73 72 LYS A C 1
ATOM 573 O O . LYS A 1 75 ? 50.348 -0.396 15.688 1.00 18.74 72 LYS A O 1
ATOM 579 N N . SER A 1 76 ? 52.274 -0.691 14.469 1.00 19.85 73 SER A N 1
ATOM 580 C CA . SER A 1 76 ? 51.748 -0.264 13.184 1.00 21.53 73 SER A CA 1
ATOM 581 C C . SER A 1 76 ? 50.811 -1.286 12.564 1.00 20.42 73 SER A C 1
ATOM 582 O O . SER A 1 76 ? 50.910 -2.466 12.849 1.00 19.97 73 SER A O 1
ATOM 585 N N . PRO A 1 77 ? 49.892 -0.840 11.714 1.00 21.05 74 PRO A N 1
ATOM 586 C CA . PRO A 1 77 ? 48.996 -1.779 11.034 1.00 21.09 74 PRO A CA 1
ATOM 587 C C . PRO A 1 77 ? 49.684 -2.956 10.292 1.00 20.30 74 PRO A C 1
ATOM 588 O O . PRO A 1 77 ? 50.810 -2.862 9.756 1.00 22.51 74 PRO A O 1
ATOM 592 N N . THR A 1 78 ? 49.036 -4.091 10.348 1.00 20.41 75 THR A N 1
ATOM 593 C CA . THR A 1 78 ? 49.472 -5.266 9.582 1.00 21.21 75 THR A CA 1
ATOM 594 C C . THR A 1 78 ? 49.379 -4.979 8.076 1.00 20.90 75 THR A C 1
ATOM 595 O O . THR A 1 78 ? 50.259 -5.408 7.306 1.00 22.34 75 THR A O 1
ATOM 599 N N . ASN A 1 79 ? 48.303 -4.293 7.671 1.00 20.69 76 ASN A N 1
ATOM 600 C CA . ASN A 1 79 ? 47.882 -4.141 6.265 1.00 20.50 76 ASN A CA 1
ATOM 601 C C . ASN A 1 79 ? 47.293 -2.794 5.992 1.00 19.36 76 ASN A C 1
ATOM 602 O O . ASN A 1 79 ? 46.601 -2.240 6.842 1.00 17.63 76 ASN A O 1
ATOM 607 N N . PRO A 1 80 ? 47.481 -2.234 4.816 1.00 18.39 77 PRO A N 1
ATOM 608 C CA . PRO A 1 80 ? 48.454 -2.698 3.819 1.00 19.21 77 PRO A CA 1
ATOM 609 C C . PRO A 1 80 ? 49.850 -2.337 4.251 1.00 19.28 77 PRO A C 1
ATOM 610 O O . PRO A 1 80 ? 50.022 -1.655 5.245 1.00 17.05 77 PRO A O 1
ATOM 614 N N . ARG A 1 81 ? 50.837 -2.756 3.474 1.00 20.58 78 ARG A N 1
ATOM 615 C CA . ARG A 1 81 ? 52.197 -2.258 3.667 1.00 20.73 78 ARG A CA 1
ATOM 616 C C . ARG A 1 81 ? 52.199 -0.734 3.511 1.00 20.62 78 ARG A C 1
ATOM 617 O O . ARG A 1 81 ? 51.494 -0.171 2.665 1.00 20.85 78 ARG A O 1
ATOM 625 N N . GLY A 1 82 ? 52.961 -0.068 4.363 1.00 20.26 79 GLY A N 1
ATOM 626 C CA . GLY A 1 82 ? 53.039 1.386 4.280 1.00 19.67 79 GLY A CA 1
ATOM 627 C C . GLY A 1 82 ? 51.734 2.072 4.655 1.00 18.40 79 GLY A C 1
ATOM 628 O O . GLY A 1 82 ? 51.491 3.221 4.245 1.00 17.65 79 GLY A O 1
ATOM 629 N N . ALA A 1 83 ? 50.887 1.382 5.428 1.00 17.53 80 ALA A N 1
ATOM 630 C CA . ALA A 1 83 ? 49.629 1.960 5.871 1.00 15.55 80 ALA A CA 1
ATOM 631 C C . ALA A 1 83 ? 49.793 3.330 6.551 1.00 15.08 80 ALA A C 1
ATOM 632 O O . ALA A 1 83 ? 49.003 4.223 6.289 1.00 15.07 80 ALA A O 1
ATOM 634 N N . ASN A 1 84 ? 50.789 3.488 7.430 1.00 15.82 81 ASN A N 1
ATOM 635 C CA . ASN A 1 84 ? 50.856 4.738 8.204 1.00 16.28 81 ASN A CA 1
ATOM 636 C C . ASN A 1 84 ? 51.196 5.936 7.323 1.00 15.31 81 ASN A C 1
ATOM 637 O O . ASN A 1 84 ? 50.632 7.025 7.476 1.00 14.15 81 ASN A O 1
ATOM 642 N N . THR A 1 85 ? 52.010 5.726 6.294 1.00 14.04 82 THR A N 1
ATOM 643 C CA . THR A 1 85 ? 52.274 6.729 5.282 1.00 13.96 82 THR A CA 1
ATOM 644 C C . THR A 1 85 ? 51.043 7.096 4.464 1.00 13.61 82 THR A C 1
ATOM 645 O O . THR A 1 85 ? 50.769 8.257 4.215 1.00 14.10 82 THR A O 1
ATOM 649 N N . MET A 1 86 ? 50.259 6.085 4.051 1.00 13.94 83 MET A N 1
ATOM 650 C CA . MET A 1 86 ? 49.007 6.399 3.355 1.00 15.20 83 MET A CA 1
ATOM 651 C C . MET A 1 86 ? 48.076 7.221 4.220 1.00 13.88 83 MET A C 1
ATOM 652 O O . MET A 1 86 ? 47.450 8.174 3.772 1.00 14.83 83 MET A O 1
ATOM 657 N N . LEU A 1 87 ? 47.954 6.841 5.489 1.00 13.27 84 LEU A N 1
ATOM 658 C CA . LEU A 1 87 ? 47.006 7.491 6.364 1.00 13.33 84 LEU A CA 1
ATOM 659 C C . LEU A 1 87 ? 47.356 8.950 6.543 1.00 14.00 84 LEU A C 1
ATOM 660 O O . LEU A 1 87 ? 46.501 9.830 6.499 1.00 14.14 84 LEU A O 1
ATOM 665 N N . ARG A 1 88 ? 48.627 9.241 6.747 1.00 13.05 85 ARG A N 1
ATOM 666 C CA . ARG A 1 88 ? 48.986 10.624 6.985 1.00 13.83 85 ARG A CA 1
ATOM 667 C C . ARG A 1 88 ? 48.806 11.480 5.732 1.00 12.42 85 ARG A C 1
ATOM 668 O O . ARG A 1 88 ? 48.262 12.579 5.816 1.00 12.80 85 ARG A O 1
ATOM 676 N N . ASN A 1 89 ? 49.255 10.938 4.592 1.00 13.07 86 ASN A N 1
ATOM 677 C CA . ASN A 1 89 ? 49.228 11.713 3.361 1.00 12.03 86 ASN A CA 1
ATOM 678 C C . ASN A 1 89 ? 47.781 11.883 2.873 1.00 12.24 86 ASN A C 1
ATOM 679 O O . ASN A 1 89 ? 47.392 12.971 2.459 1.00 15.19 86 ASN A O 1
ATOM 684 N N . ARG A 1 90 ? 46.976 10.833 2.949 1.00 10.87 87 ARG A N 1
ATOM 685 C CA . ARG A 1 90 ? 45.614 10.887 2.421 1.00 11.70 87 ARG A CA 1
ATOM 686 C C . ARG A 1 90 ? 44.669 11.608 3.377 1.00 10.39 87 ARG A C 1
ATOM 687 O O . ARG A 1 90 ? 43.928 12.490 2.963 1.00 11.98 87 ARG A O 1
ATOM 695 N N . TYR A 1 91 ? 44.688 11.242 4.656 1.00 11.55 88 TYR A N 1
ATOM 696 C CA . TYR A 1 91 ? 43.674 11.695 5.617 1.00 11.82 88 TYR A CA 1
ATOM 697 C C . TYR A 1 91 ? 44.179 12.724 6.622 1.00 12.54 88 TYR A C 1
ATOM 698 O O . TYR A 1 91 ? 43.384 13.287 7.361 1.00 12.69 88 TYR A O 1
ATOM 707 N N . GLY A 1 92 ? 45.471 13.006 6.633 1.00 12.66 89 GLY A N 1
ATOM 708 C CA . GLY A 1 92 ? 46.059 13.899 7.627 1.00 13.83 89 GLY A CA 1
ATOM 709 C C . GLY A 1 92 ? 45.952 15.366 7.247 1.00 14.34 89 GLY A C 1
ATOM 710 O O . GLY A 1 92 ? 45.264 15.733 6.303 1.00 15.18 89 GLY A O 1
ATOM 711 N N . LYS A 1 93 ? 46.690 16.207 7.961 1.00 15.93 90 LYS A N 1
ATOM 712 C CA . LYS A 1 93 ? 46.638 17.654 7.751 1.00 16.78 90 LYS A CA 1
ATOM 713 C C . LYS A 1 93 ? 48.053 18.173 7.637 1.00 17.58 90 LYS A C 1
ATOM 714 O O . LYS A 1 93 ? 48.997 17.516 8.061 1.00 16.48 90 LYS A O 1
ATOM 720 N N . LYS A 1 94 ? 48.215 19.356 7.062 1.00 19.46 91 LYS A N 1
ATOM 721 C CA . LYS A 1 94 ? 49.534 19.939 6.905 1.00 21.38 91 LYS A CA 1
ATOM 722 C C . LYS A 1 94 ? 50.041 20.483 8.252 1.00 21.41 91 LYS A C 1
ATOM 723 O O . LYS A 1 94 ? 49.291 21.083 9.022 1.00 22.08 91 LYS A O 1
ATOM 729 N N . ASP A 1 95 ? 51.310 20.217 8.558 1.00 21.03 92 ASP A N 1
ATOM 730 C CA . ASP A 1 95 ? 51.946 20.792 9.747 1.00 21.91 92 ASP A CA 1
ATOM 731 C C . ASP A 1 95 ? 52.636 22.128 9.416 1.00 22.78 92 ASP A C 1
ATOM 732 O O . ASP A 1 95 ? 52.473 22.653 8.310 1.00 21.83 92 ASP A O 1
ATOM 737 N N . GLU A 1 96 ? 53.398 22.651 10.385 1.00 24.71 93 GLU A N 1
ATOM 738 C CA . GLU A 1 96 ? 54.145 23.915 10.215 1.00 25.77 93 GLU A CA 1
ATOM 739 C C . GLU A 1 96 ? 54.835 23.973 8.864 1.00 26.38 93 GLU A C 1
ATOM 740 O O . GLU A 1 96 ? 54.886 25.028 8.207 1.00 28.98 93 GLU A O 1
ATOM 746 N N . TYR A 1 97 ? 55.440 22.839 8.511 1.00 25.81 94 TYR A N 1
ATOM 747 C CA . TYR A 1 97 ? 56.376 22.708 7.400 1.00 24.35 94 TYR A CA 1
ATOM 748 C C . TYR A 1 97 ? 55.816 22.211 6.072 1.00 23.90 94 TYR A C 1
ATOM 749 O O . TYR A 1 97 ? 56.579 21.943 5.162 1.00 23.59 94 TYR A O 1
ATOM 758 N N . GLY A 1 98 ? 54.500 22.055 5.927 1.00 22.68 95 GLY A N 1
ATOM 759 C CA . GLY A 1 98 ? 53.926 21.617 4.658 1.00 22.42 95 GLY A CA 1
ATOM 760 C C . GLY A 1 98 ? 53.846 20.087 4.482 1.00 20.08 95 GLY A C 1
ATOM 761 O O . GLY A 1 98 ? 53.538 19.569 3.404 1.00 22.25 95 GLY A O 1
ATOM 762 N N . ASN A 1 99 ? 54.165 19.374 5.557 1.00 19.36 96 ASN A N 1
ATOM 763 C CA . ASN A 1 99 ? 54.142 17.908 5.561 1.00 17.12 96 ASN A CA 1
ATOM 764 C C . ASN A 1 99 ? 52.901 17.402 6.248 1.00 16.37 96 ASN A C 1
ATOM 765 O O . ASN A 1 99 ? 52.513 17.889 7.307 1.00 15.57 96 ASN A O 1
ATOM 770 N N . ASN A 1 100 ? 52.281 16.393 5.673 1.00 16.17 97 ASN A N 1
ATOM 771 C CA . ASN A 1 100 ? 51.116 15.830 6.317 1.00 15.99 97 ASN A CA 1
ATOM 772 C C . ASN A 1 100 ? 51.400 15.013 7.590 1.00 15.94 97 ASN A C 1
ATOM 773 O O . ASN A 1 100 ? 52.333 14.210 7.633 1.00 16.82 97 ASN A O 1
ATOM 778 N N . ILE A 1 101 ? 50.545 15.183 8.591 1.00 15.45 98 ILE A N 1
ATOM 779 C CA . ILE A 1 101 ? 50.633 14.456 9.840 1.00 14.97 98 ILE A CA 1
ATOM 780 C C . ILE A 1 101 ? 49.229 14.010 10.224 1.00 14.65 98 ILE A C 1
ATOM 781 O O . ILE A 1 101 ? 48.216 14.597 9.775 1.00 14.61 98 ILE A O 1
ATOM 786 N N . LEU A 1 102 ? 49.169 12.967 11.036 1.00 15.32 99 LEU A N 1
ATOM 787 C CA . LEU A 1 102 ? 47.897 12.498 11.582 1.00 14.21 99 LEU A CA 1
ATOM 788 C C . LEU A 1 102 ? 48.072 12.110 13.040 1.00 14.27 99 LEU A C 1
ATOM 789 O O . LEU A 1 102 ? 48.729 11.115 13.330 1.00 15.53 99 LEU A O 1
ATOM 794 N N . HIS A 1 103 ? 47.500 12.906 13.925 1.00 14.04 100 HIS A N 1
ATOM 795 C CA . HIS A 1 103 ? 47.518 12.633 15.355 1.00 13.95 100 HIS A CA 1
ATOM 796 C C . HIS A 1 103 ? 46.051 12.605 15.794 1.00 12.88 100 HIS A C 1
ATOM 797 O O . HIS A 1 103 ? 45.439 13.634 15.919 1.00 15.27 100 HIS A O 1
ATOM 804 N N . GLN A 1 104 ? 45.542 11.428 16.144 1.00 13.70 101 GLN A N 1
ATOM 805 C CA . GLN A 1 104 ? 44.136 11.261 16.529 1.00 14.49 101 GLN A CA 1
ATOM 806 C C . GLN A 1 104 ? 43.954 10.045 17.397 1.00 13.76 101 GLN A C 1
ATOM 807 O O . GLN A 1 104 ? 44.452 8.973 17.070 1.00 13.47 101 GLN A O 1
ATOM 813 N N . THR A 1 105 ? 43.251 10.207 18.504 1.00 13.86 102 THR A N 1
ATOM 814 C CA . THR A 1 105 ? 42.810 9.093 19.326 1.00 13.00 102 THR A CA 1
ATOM 815 C C . THR A 1 105 ? 41.478 8.524 18.789 1.00 12.82 102 THR A C 1
ATOM 816 O O . THR A 1 105 ? 40.503 9.258 18.591 1.00 14.74 102 THR A O 1
ATOM 820 N N . VAL A 1 106 ? 41.439 7.235 18.531 1.00 12.67 103 VAL A N 1
ATOM 821 C CA . VAL A 1 106 ? 40.277 6.605 17.916 1.00 12.94 103 VAL A CA 1
ATOM 822 C C . VAL A 1 106 ? 39.752 5.526 18.862 1.00 13.51 103 VAL A C 1
ATOM 823 O O . VAL A 1 106 ? 40.529 4.827 19.492 1.00 14.04 103 VAL A O 1
ATOM 827 N N . SER A 1 107 ? 38.440 5.384 18.961 1.00 14.51 104 SER A N 1
ATOM 828 C CA . SER A 1 107 ? 37.914 4.287 19.743 1.00 17.93 104 SER A CA 1
ATOM 829 C C . SER A 1 107 ? 36.976 3.430 18.908 1.00 15.60 104 SER A C 1
ATOM 830 O O . SER A 1 107 ? 36.739 3.737 17.730 1.00 13.04 104 SER A O 1
ATOM 833 N N . GLY A 1 108 ? 36.412 2.396 19.523 1.00 14.57 105 GLY A N 1
ATOM 834 C CA . GLY A 1 108 ? 35.538 1.465 18.852 1.00 15.65 105 GLY A CA 1
ATOM 835 C C . GLY A 1 108 ? 34.077 1.640 19.131 1.00 16.56 105 GLY A C 1
ATOM 836 O O . GLY A 1 108 ? 33.315 0.859 18.593 1.00 18.41 105 GLY A O 1
ATOM 837 N N . ASN A 1 109 ? 33.701 2.636 19.926 1.00 16.88 106 ASN A N 1
ATOM 838 C CA . ASN A 1 109 ? 32.306 2.817 20.320 1.00 18.95 106 ASN A CA 1
ATOM 839 C C . ASN A 1 109 ? 31.620 3.988 19.602 1.00 19.56 106 ASN A C 1
ATOM 840 O O . ASN A 1 109 ? 30.379 3.999 19.446 1.00 23.27 106 ASN A O 1
ATOM 845 N N . ARG A 1 110 ? 32.409 4.982 19.197 1.00 20.79 107 ARG A N 1
ATOM 846 C CA . ARG A 1 110 ? 31.912 6.184 18.527 1.00 21.29 107 ARG A CA 1
ATOM 847 C C . ARG A 1 110 ? 32.907 6.534 17.454 1.00 19.77 107 ARG A C 1
ATOM 848 O O . ARG A 1 110 ? 34.089 6.193 17.574 1.00 19.48 107 ARG A O 1
ATOM 856 N N . LYS A 1 111 ? 32.450 7.219 16.421 1.00 18.50 108 LYS A N 1
ATOM 857 C CA . LYS A 1 111 ? 33.345 7.913 15.495 1.00 18.57 108 LYS A CA 1
ATOM 858 C C . LYS A 1 111 ? 33.915 9.140 16.182 1.00 18.74 108 LYS A C 1
ATOM 859 O O . LYS A 1 111 ? 33.245 9.777 17.006 1.00 18.94 108 LYS A O 1
ATOM 865 N N . THR A 1 112 ? 35.082 9.565 15.729 1.00 17.08 109 THR A N 1
ATOM 866 C CA . THR A 1 112 ? 35.661 10.836 16.135 1.00 17.60 109 THR A CA 1
ATOM 867 C C . THR A 1 112 ? 34.882 11.949 15.487 1.00 19.69 109 THR A C 1
ATOM 868 O O . THR A 1 112 ? 34.097 11.721 14.571 1.00 18.52 109 THR A O 1
ATOM 872 N N . ASN A 1 113 ? 35.064 13.167 16.008 1.00 22.67 110 ASN A N 1
ATOM 873 C CA . ASN A 1 113 ? 34.440 14.354 15.402 1.00 25.59 110 ASN A CA 1
ATOM 874 C C . ASN A 1 113 ? 35.325 15.610 15.488 1.00 26.21 110 ASN A C 1
ATOM 875 O O . ASN A 1 113 ? 34.864 16.673 15.894 1.00 27.82 110 ASN A O 1
ATOM 880 N N . SER A 1 114 ? 36.582 15.495 15.061 1.00 27.54 111 SER A N 1
ATOM 881 C CA . SER A 1 114 ? 37.539 16.605 15.165 1.00 27.52 111 SER A CA 1
ATOM 882 C C . SER A 1 114 ? 37.363 17.609 14.026 1.00 27.45 111 SER A C 1
ATOM 883 O O . SER A 1 114 ? 37.276 17.259 12.846 1.00 28.06 111 SER A O 1
ATOM 886 N N . ASN A 1 115 ? 37.382 18.877 14.384 1.00 26.27 112 ASN A N 1
ATOM 887 C CA . ASN A 1 115 ? 37.372 19.929 13.382 1.00 26.73 112 ASN A CA 1
ATOM 888 C C . ASN A 1 115 ? 38.717 20.182 12.708 1.00 25.97 112 ASN A C 1
ATOM 889 O O . ASN A 1 115 ? 38.814 21.011 11.822 1.00 26.84 112 ASN A O 1
ATOM 894 N N . SER A 1 116 ? 39.759 19.471 13.113 1.00 25.30 113 SER A N 1
ATOM 895 C CA . SER A 1 116 ? 41.083 19.767 12.591 1.00 23.75 113 SER A CA 1
ATOM 896 C C . SER A 1 116 ? 41.411 18.896 11.381 1.00 22.13 113 SER A C 1
ATOM 897 O O . SER A 1 116 ? 42.380 19.155 10.710 1.00 22.16 113 SER A O 1
ATOM 900 N N . TYR A 1 117 ? 40.601 17.866 11.133 1.00 20.06 114 TYR A N 1
ATOM 901 C CA . TYR A 1 117 ? 40.809 16.978 9.995 1.00 17.54 114 TYR A CA 1
ATOM 902 C C . TYR A 1 117 ? 39.556 16.933 9.156 1.00 16.68 114 TYR A C 1
ATOM 903 O O . TYR A 1 117 ? 38.467 17.207 9.662 1.00 17.99 114 TYR A O 1
ATOM 912 N N . ASN A 1 118 ? 39.699 16.554 7.889 1.00 15.32 115 ASN A N 1
ATOM 913 C CA . ASN A 1 118 ? 38.547 16.437 6.990 1.00 14.92 115 ASN A CA 1
ATOM 914 C C . ASN A 1 118 ? 37.951 15.022 6.963 1.00 14.51 115 ASN A C 1
ATOM 915 O O . ASN A 1 118 ? 37.079 14.722 6.141 1.00 14.95 115 ASN A O 1
ATOM 920 N N . TYR A 1 119 ? 38.452 14.173 7.869 1.00 12.76 116 TYR A N 1
ATOM 921 C CA . TYR A 1 119 ? 37.989 12.771 7.987 1.00 13.15 116 TYR A CA 1
ATOM 922 C C . TYR A 1 119 ? 37.749 12.434 9.453 1.00 14.51 116 TYR A C 1
ATOM 923 O O . TYR A 1 119 ? 38.388 13.032 10.325 1.00 15.88 116 TYR A O 1
ATOM 932 N N . ASP A 1 120 ? 36.809 11.516 9.687 1.00 14.85 117 ASP A N 1
ATOM 933 C CA . ASP A 1 120 ? 36.517 10.961 11.010 1.00 15.07 117 ASP A CA 1
ATOM 934 C C . ASP A 1 120 ? 36.857 9.471 11.007 1.00 13.85 117 ASP A C 1
ATOM 935 O O . ASP A 1 120 ? 36.997 8.860 9.972 1.00 13.94 117 ASP A O 1
ATOM 940 N N . PHE A 1 121 ? 37.053 8.922 12.198 1.00 12.70 118 PHE A N 1
ATOM 941 C CA . PHE A 1 121 ? 37.646 7.606 12.339 1.00 12.33 118 PHE A CA 1
ATOM 942 C C . PHE A 1 121 ? 36.893 6.803 13.387 1.00 12.59 118 PHE A C 1
ATOM 943 O O . PHE A 1 121 ? 36.453 7.361 14.374 1.00 13.77 118 PHE A O 1
ATOM 951 N N . LYS A 1 122 ? 36.851 5.477 13.189 1.00 12.62 119 LYS A N 1
ATOM 952 C CA . LYS A 1 122 ? 36.341 4.536 14.196 1.00 12.43 119 LYS A CA 1
ATOM 953 C C . LYS A 1 122 ? 37.092 3.216 14.071 1.00 13.31 119 LYS A C 1
ATOM 954 O O . LYS A 1 122 ? 37.495 2.819 12.986 1.00 14.21 119 LYS A O 1
ATOM 960 N N . ILE A 1 123 ? 37.258 2.485 15.158 1.00 12.71 120 ILE A N 1
ATOM 961 C CA . ILE A 1 123 ? 37.773 1.110 15.079 1.00 12.96 120 ILE A CA 1
ATOM 962 C C . ILE A 1 123 ? 36.591 0.136 15.049 1.00 12.94 120 ILE A C 1
ATOM 963 O O . ILE A 1 123 ? 35.586 0.311 15.738 1.00 13.50 120 ILE A O 1
ATOM 968 N N . ASP A 1 124 ? 36.657 -0.842 14.170 1.00 12.29 121 ASP A N 1
ATOM 969 C CA . ASP A 1 124 ? 35.677 -1.925 14.140 1.00 12.02 121 ASP A CA 1
ATOM 970 C C . ASP A 1 124 ? 36.403 -3.267 14.212 1.00 13.15 121 ASP A C 1
ATOM 971 O O . ASP A 1 124 ? 37.396 -3.504 13.521 1.00 15.07 121 ASP A O 1
ATOM 976 N N . ILE A 1 125 ? 35.885 -4.175 15.026 1.00 13.72 122 ILE A N 1
ATOM 977 C CA . ILE A 1 125 ? 36.469 -5.498 15.129 1.00 13.78 122 ILE A CA 1
ATOM 978 C C . ILE A 1 125 ? 35.812 -6.428 14.115 1.00 14.19 122 ILE A C 1
ATOM 979 O O . ILE A 1 125 ? 34.631 -6.704 14.180 1.00 15.61 122 ILE A O 1
ATOM 984 N N . ASP A 1 126 ? 36.609 -6.926 13.177 1.00 14.74 123 ASP A N 1
ATOM 985 C CA . ASP A 1 126 ? 36.165 -7.908 12.199 1.00 15.45 123 ASP A CA 1
ATOM 986 C C . ASP A 1 126 ? 36.469 -9.284 12.793 1.00 15.79 123 ASP A C 1
ATOM 987 O O . ASP A 1 126 ? 37.463 -9.886 12.458 1.00 15.84 123 ASP A O 1
ATOM 992 N N . TRP A 1 127 ? 35.585 -9.760 13.654 1.00 17.03 124 TRP A N 1
ATOM 993 C CA . TRP A 1 127 ? 35.850 -10.979 14.421 1.00 17.80 124 TRP A CA 1
ATOM 994 C C . TRP A 1 127 ? 36.047 -12.214 13.526 1.00 19.27 124 TRP A C 1
ATOM 995 O O . TRP A 1 127 ? 36.880 -13.077 13.815 1.00 19.46 124 TRP A O 1
ATOM 1006 N N . GLU A 1 128 ? 35.281 -12.298 12.446 1.00 19.82 125 GLU A N 1
ATOM 1007 C CA . GLU A 1 128 ? 35.346 -13.465 11.561 1.00 21.61 125 GLU A CA 1
ATOM 1008 C C . GLU A 1 128 ? 36.667 -13.547 10.810 1.00 21.10 125 GLU A C 1
ATOM 1009 O O . GLU A 1 128 ? 37.208 -14.619 10.610 1.00 21.71 125 GLU A O 1
ATOM 1015 N N . SER A 1 129 ? 37.193 -12.406 10.387 1.00 20.08 126 SER A N 1
ATOM 1016 C CA . SER A 1 129 ? 38.491 -12.372 9.729 1.00 19.63 126 SER A CA 1
ATOM 1017 C C . SER A 1 129 ? 39.645 -12.227 10.731 1.00 17.92 126 SER A C 1
ATOM 1018 O O . SER A 1 129 ? 40.796 -12.272 10.336 1.00 19.08 126 SER A O 1
ATOM 1021 N N . GLN A 1 130 ? 39.325 -12.081 12.011 1.00 17.65 127 GLN A N 1
ATOM 1022 C CA . GLN A 1 130 ? 40.329 -11.889 13.053 1.00 18.19 127 GLN A CA 1
ATOM 1023 C C . GLN A 1 130 ? 41.244 -10.732 12.737 1.00 16.47 127 GLN A C 1
ATOM 1024 O O . GLN A 1 130 ? 42.463 -10.858 12.802 1.00 15.67 127 GLN A O 1
ATOM 1030 N N . VAL A 1 131 ? 40.653 -9.596 12.368 1.00 15.79 128 VAL A N 1
ATOM 1031 C CA . VAL A 1 131 ? 41.422 -8.357 12.229 1.00 14.91 128 VAL A CA 1
ATOM 1032 C C . VAL A 1 131 ? 40.667 -7.203 12.898 1.00 14.28 128 VAL A C 1
ATOM 1033 O O . VAL A 1 131 ? 39.475 -7.232 13.056 1.00 14.92 128 VAL A O 1
ATOM 1037 N N . VAL A 1 132 ? 41.420 -6.193 13.280 1.00 13.04 129 VAL A N 1
ATOM 1038 C CA . VAL A 1 132 ? 40.914 -4.949 13.848 1.00 13.00 129 VAL A CA 1
ATOM 1039 C C . VAL A 1 132 ? 41.073 -3.887 12.776 1.00 12.87 129 VAL A C 1
ATOM 1040 O O . VAL A 1 132 ? 42.213 -3.585 12.375 1.00 13.50 129 VAL A O 1
ATOM 1044 N N . ARG A 1 133 ? 39.965 -3.331 12.296 1.00 12.29 130 ARG A N 1
ATOM 1045 C CA . ARG A 1 133 ? 39.974 -2.389 11.188 1.00 11.99 130 ARG A CA 1
ATOM 1046 C C . ARG A 1 133 ? 39.826 -0.957 11.619 1.00 12.39 130 ARG A C 1
ATOM 1047 O O . ARG A 1 133 ? 39.055 -0.645 12.546 1.00 11.86 130 ARG A O 1
ATOM 1055 N N . LEU A 1 134 ? 40.568 -0.089 10.935 1.00 12.69 131 LEU A N 1
ATOM 1056 C CA . LEU A 1 134 ? 40.339 1.357 10.990 1.00 12.04 131 LEU A CA 1
ATOM 1057 C C . LEU A 1 134 ? 39.355 1.776 9.912 1.00 13.52 131 LEU A C 1
ATOM 1058 O O . LEU A 1 134 ? 39.673 1.700 8.725 1.00 13.83 131 LEU A O 1
ATOM 1063 N N . GLU A 1 135 ? 38.181 2.254 10.326 1.00 12.34 132 GLU A N 1
ATOM 1064 C CA . GLU A 1 135 ? 37.217 2.848 9.447 1.00 12.56 132 GLU A CA 1
ATOM 1065 C C . GLU A 1 135 ? 37.409 4.346 9.308 1.00 12.78 132 GLU A C 1
ATOM 1066 O O . GLU A 1 135 ? 37.608 5.039 10.316 1.00 12.43 132 GLU A O 1
ATOM 1072 N N . VAL A 1 136 ? 37.329 4.823 8.068 1.00 11.35 133 VAL A N 1
ATOM 1073 C CA . VAL A 1 136 ? 37.525 6.226 7.746 1.00 11.37 133 VAL A CA 1
ATOM 1074 C C . VAL A 1 136 ? 36.261 6.737 7.087 1.00 11.02 133 VAL A C 1
ATOM 1075 O O . VAL A 1 136 ? 35.744 6.122 6.162 1.00 12.38 133 VAL A O 1
ATOM 1079 N N . PHE A 1 137 ? 35.790 7.875 7.579 1.00 12.43 134 PHE A N 1
ATOM 1080 C CA . PHE A 1 137 ? 34.571 8.500 7.119 1.00 12.14 134 PHE A CA 1
ATOM 1081 C C . PHE A 1 137 ? 34.885 9.894 6.646 1.00 13.61 134 PHE A C 1
ATOM 1082 O O . PHE A 1 137 ? 35.689 10.616 7.258 1.00 14.41 134 PHE A O 1
ATOM 1090 N N . ASP A 1 138 ? 34.236 10.310 5.569 1.00 13.61 135 ASP A N 1
ATOM 1091 C CA . ASP A 1 138 ? 34.253 11.743 5.268 1.00 15.66 135 ASP A CA 1
ATOM 1092 C C . ASP A 1 138 ? 33.169 12.445 6.086 1.00 16.44 135 ASP A C 1
ATOM 1093 O O . ASP A 1 138 ? 32.408 11.821 6.872 1.00 16.41 135 ASP A O 1
ATOM 1098 N N . LYS A 1 139 ? 33.157 13.757 5.964 1.00 17.61 136 LYS A N 1
ATOM 1099 C CA . LYS A 1 139 ? 32.312 14.602 6.815 1.00 18.30 136 LYS A CA 1
ATOM 1100 C C . LYS A 1 139 ? 30.850 14.522 6.410 1.00 20.51 136 LYS A C 1
ATOM 1101 O O . LYS A 1 139 ? 29.983 15.013 7.138 1.00 21.76 136 LYS A O 1
ATOM 1107 N N . GLN A 1 140 ? 30.580 13.889 5.270 1.00 20.66 137 GLN A N 1
ATOM 1108 C CA . GLN A 1 140 ? 29.222 13.548 4.859 1.00 21.76 137 GLN A CA 1
ATOM 1109 C C . GLN A 1 140 ? 28.790 12.133 5.309 1.00 21.98 137 GLN A C 1
ATOM 1110 O O . GLN A 1 140 ? 27.811 11.601 4.793 1.00 22.85 137 GLN A O 1
ATOM 1116 N N . ASP A 1 141 ? 29.507 11.555 6.282 1.00 21.35 138 ASP A N 1
ATOM 1117 C CA . ASP A 1 141 ? 29.206 10.239 6.875 1.00 21.78 138 ASP A CA 1
ATOM 1118 C C . ASP A 1 141 ? 29.332 9.053 5.918 1.00 21.05 138 ASP A C 1
ATOM 1119 O O . ASP A 1 141 ? 28.803 7.985 6.175 1.00 22.43 138 ASP A O 1
ATOM 1124 N N . ILE A 1 142 ? 30.068 9.232 4.830 1.00 19.99 139 ILE A N 1
ATOM 1125 C CA . ILE A 1 142 ? 30.358 8.118 3.943 1.00 19.39 139 ILE A CA 1
ATOM 1126 C C . ILE A 1 142 ? 31.579 7.388 4.513 1.00 17.42 139 ILE A C 1
ATOM 1127 O O . ILE A 1 142 ? 32.623 8.007 4.669 1.00 16.89 139 ILE A O 1
ATOM 1132 N N . MET A 1 143 ? 31.464 6.086 4.760 1.00 16.73 140 MET A N 1
ATOM 1133 C CA . MET A 1 143 ? 32.619 5.245 5.139 1.00 16.17 140 MET A CA 1
ATOM 1134 C C . MET A 1 143 ? 33.381 4.900 3.867 1.00 15.52 140 MET A C 1
ATOM 1135 O O . MET A 1 143 ? 32.957 4.058 3.076 1.00 15.75 140 MET A O 1
ATOM 1140 N N . ILE A 1 144 ? 34.498 5.573 3.674 1.00 13.35 141 ILE A N 1
ATOM 1141 C CA . ILE A 1 144 ? 35.210 5.554 2.391 1.00 12.32 141 ILE A CA 1
ATOM 1142 C C . ILE A 1 144 ? 36.281 4.479 2.376 1.00 12.50 141 ILE A C 1
ATOM 1143 O O . ILE A 1 144 ? 36.805 4.151 1.305 1.00 12.97 141 ILE A O 1
ATOM 1148 N N . ASP A 1 145 ? 36.643 3.944 3.539 1.00 12.58 142 ASP A N 1
ATOM 1149 C CA . ASP A 1 145 ? 37.800 3.039 3.601 1.00 13.26 142 ASP A CA 1
ATOM 1150 C C . ASP A 1 145 ? 37.792 2.289 4.900 1.00 13.70 142 ASP A C 1
ATOM 1151 O O . ASP A 1 145 ? 37.747 2.924 5.954 1.00 16.05 142 ASP A O 1
ATOM 1156 N N . ASN A 1 146 ? 37.922 0.971 4.832 1.00 13.45 143 ASN A N 1
ATOM 1157 C CA . ASN A 1 146 ? 38.147 0.143 6.016 1.00 12.86 143 ASN A CA 1
ATOM 1158 C C . ASN A 1 146 ? 39.252 -0.893 5.742 1.00 14.00 143 ASN A C 1
ATOM 1159 O O . ASN A 1 146 ? 39.292 -1.973 6.349 1.00 15.54 143 ASN A O 1
ATOM 1164 N N . SER A 1 147 ? 40.170 -0.548 4.860 1.00 14.18 144 SER A N 1
ATOM 1165 C CA . SER A 1 147 ? 41.254 -1.436 4.445 1.00 14.48 144 SER A CA 1
ATOM 1166 C C . SER A 1 147 ? 42.396 -1.602 5.410 1.00 14.30 144 SER A C 1
ATOM 1167 O O . SER A 1 147 ? 43.088 -2.651 5.369 1.00 15.56 144 SER A O 1
ATOM 1170 N N . VAL A 1 148 ? 42.617 -0.619 6.266 1.00 13.56 145 VAL A N 1
ATOM 1171 C CA . VAL A 1 148 ? 43.737 -0.625 7.180 1.00 13.23 145 VAL A CA 1
ATOM 1172 C C . VAL A 1 148 ? 43.378 -1.477 8.393 1.00 13.22 145 VAL A C 1
ATOM 1173 O O . VAL A 1 148 ? 42.297 -1.310 8.982 1.00 14.81 145 VAL A O 1
ATOM 1177 N N . TYR A 1 149 ? 44.255 -2.420 8.753 1.00 14.45 146 TYR A N 1
ATOM 1178 C CA . TYR A 1 149 ? 43.944 -3.320 9.866 1.00 13.79 146 TYR A CA 1
ATOM 1179 C C . TYR A 1 149 ? 45.159 -3.838 10.557 1.00 14.22 146 TYR A C 1
ATOM 1180 O O . TYR A 1 149 ? 46.257 -3.795 10.016 1.00 14.52 146 TYR A O 1
ATOM 1189 N N . TRP A 1 150 ? 44.928 -4.332 11.757 1.00 14.42 147 TRP A N 1
ATOM 1190 C CA . TRP A 1 150 ? 45.900 -5.058 12.579 1.00 14.80 147 TRP A CA 1
ATOM 1191 C C . TRP A 1 150 ? 45.387 -6.458 12.703 1.00 15.86 147 TRP A C 1
ATOM 1192 O O . TRP A 1 150 ? 44.243 -6.655 13.107 1.00 15.89 147 TRP A O 1
ATOM 1203 N N . SER A 1 151 ? 46.177 -7.463 12.368 1.00 15.45 148 SER A N 1
ATOM 1204 C CA . SER A 1 151 ? 45.721 -8.818 12.610 1.00 15.73 148 SER A CA 1
ATOM 1205 C C . SER A 1 151 ? 45.666 -9.174 14.083 1.00 15.34 148 SER A C 1
ATOM 1206 O O . SER A 1 151 ? 46.452 -8.650 14.886 1.00 15.98 148 SER A O 1
ATOM 1209 N N . PHE A 1 152 ? 44.772 -10.078 14.460 1.00 16.02 149 PHE A N 1
ATOM 1210 C CA . PHE A 1 152 ? 44.741 -10.542 15.841 1.00 17.45 149 PHE A CA 1
ATOM 1211 C C . PHE A 1 152 ? 46.094 -11.155 16.228 1.00 18.10 149 PHE A C 1
ATOM 1212 O O . PHE A 1 152 ? 46.539 -10.979 17.345 1.00 18.22 149 PHE A O 1
ATOM 1220 N N . ASP A 1 153 ? 46.739 -11.882 15.315 1.00 19.90 150 ASP A N 1
ATOM 1221 C CA . ASP A 1 153 ? 48.010 -12.530 15.651 1.00 20.45 150 ASP A CA 1
ATOM 1222 C C . ASP A 1 153 ? 49.098 -11.513 15.964 1.00 20.27 150 ASP A C 1
ATOM 1223 O O . ASP A 1 153 ? 49.905 -11.731 16.861 1.00 21.84 150 ASP A O 1
ATOM 1228 N N . SER A 1 154 ? 49.108 -10.395 15.250 1.00 18.86 151 SER A N 1
ATOM 1229 C CA . SER A 1 154 ? 50.083 -9.351 15.504 1.00 19.41 151 SER A CA 1
ATOM 1230 C C . SER A 1 154 ? 49.874 -8.760 16.888 1.00 18.66 151 SER A C 1
ATOM 1231 O O . SER A 1 154 ? 50.835 -8.460 17.584 1.00 19.15 151 SER A O 1
ATOM 1234 N N . LEU A 1 155 ? 48.615 -8.568 17.251 1.00 18.56 152 LEU A N 1
ATOM 1235 C CA . LEU A 1 155 ? 48.286 -7.972 18.537 1.00 17.70 152 LEU A CA 1
ATOM 1236 C C . LEU A 1 155 ? 48.603 -8.938 19.646 1.00 18.02 152 LEU A C 1
ATOM 1237 O O . LEU A 1 155 ? 49.116 -8.543 20.678 1.00 17.51 152 LEU A O 1
ATOM 1242 N N . GLN A 1 156 ? 48.320 -10.215 19.421 1.00 19.91 153 GLN A N 1
ATOM 1243 C CA . GLN A 1 156 ? 48.691 -11.265 20.358 1.00 21.37 153 GLN A CA 1
ATOM 1244 C C . GLN A 1 156 ? 50.197 -11.309 20.616 1.00 21.25 153 GLN A C 1
ATOM 1245 O O . GLN A 1 156 ? 50.626 -11.409 21.769 1.00 20.53 153 GLN A O 1
ATOM 1251 N N . ASN A 1 157 ? 50.980 -11.172 19.549 1.00 21.01 154 ASN A N 1
ATOM 1252 C CA . ASN A 1 157 ? 52.423 -11.166 19.641 1.00 21.58 154 ASN A CA 1
ATOM 1253 C C . ASN A 1 157 ? 52.922 -9.966 20.448 1.00 20.09 154 ASN A C 1
ATOM 1254 O O . ASN A 1 157 ? 53.820 -10.122 21.249 1.00 20.74 154 ASN A O 1
ATOM 1259 N N . GLN A 1 158 ? 52.317 -8.790 20.260 1.00 18.70 155 GLN A N 1
ATOM 1260 C CA . GLN A 1 158 ? 52.669 -7.615 21.036 1.00 18.88 155 GLN A CA 1
ATOM 1261 C C . GLN A 1 158 ? 52.392 -7.807 22.510 1.00 18.93 155 GLN A C 1
ATOM 1262 O O . GLN A 1 158 ? 53.216 -7.448 23.383 1.00 19.31 155 GLN A O 1
ATOM 1268 N N . LEU A 1 159 ? 51.241 -8.393 22.800 1.00 17.83 156 LEU A N 1
ATOM 1269 C CA . LEU A 1 159 ? 50.858 -8.655 24.183 1.00 19.81 156 LEU A CA 1
ATOM 1270 C C . LEU A 1 159 ? 51.839 -9.644 24.832 1.00 21.28 156 LEU A C 1
ATOM 1271 O O . LEU A 1 159 ? 52.337 -9.385 25.924 1.00 21.97 156 LEU A O 1
ATOM 1276 N N . ASP A 1 160 ? 52.129 -10.737 24.129 1.00 23.07 157 ASP A N 1
ATOM 1277 C CA . ASP A 1 160 ? 53.114 -11.731 24.568 1.00 24.15 157 ASP A CA 1
ATOM 1278 C C . ASP A 1 160 ? 54.493 -11.109 24.833 1.00 24.52 157 ASP A C 1
ATOM 1279 O O . ASP A 1 160 ? 55.161 -11.486 25.795 1.00 25.93 157 ASP A O 1
ATOM 1284 N N . LYS A 1 161 ? 54.922 -10.180 23.989 1.00 23.43 158 LYS A N 1
ATOM 1285 C CA . LYS A 1 161 ? 56.261 -9.605 24.084 1.00 24.03 158 LYS A CA 1
ATOM 1286 C C . LYS A 1 161 ? 56.363 -8.445 25.063 1.00 22.75 158 LYS A C 1
ATOM 1287 O O . LYS A 1 161 ? 57.419 -8.249 25.658 1.00 22.63 158 LYS A O 1
ATOM 1293 N N . LYS A 1 162 ? 55.275 -7.676 25.227 1.00 21.05 159 LYS A N 1
ATOM 1294 C CA . LYS A 1 162 ? 55.359 -6.343 25.811 1.00 21.17 159 LYS A CA 1
ATOM 1295 C C . LYS A 1 162 ? 54.628 -6.189 27.139 1.00 19.81 159 LYS A C 1
ATOM 1296 O O . LYS A 1 162 ? 54.964 -5.300 27.896 1.00 20.62 159 LYS A O 1
ATOM 1302 N N . LEU A 1 163 ? 53.684 -7.068 27.446 1.00 19.80 160 LEU A N 1
ATOM 1303 C CA . LEU A 1 163 ? 52.944 -6.920 28.704 1.00 20.08 160 LEU A CA 1
ATOM 1304 C C . LEU A 1 163 ? 53.877 -7.106 29.869 1.00 20.04 160 LEU A C 1
ATOM 1305 O O . LEU A 1 163 ? 54.778 -7.947 29.824 1.00 20.64 160 LEU A O 1
ATOM 1310 N N . LYS A 1 164 ? 53.655 -6.320 30.913 1.00 19.67 161 LYS A N 1
ATOM 1311 C CA . LYS A 1 164 ? 54.408 -6.440 32.150 1.00 20.35 161 LYS A CA 1
ATOM 1312 C C . LYS A 1 164 ? 53.396 -6.587 33.264 1.00 19.45 161 LYS A C 1
ATOM 1313 O O . LYS A 1 164 ? 52.228 -6.189 33.121 1.00 19.45 161 LYS A O 1
ATOM 1319 N N . TYR A 1 165 ? 53.833 -7.154 34.377 1.00 17.65 162 TYR A N 1
ATOM 1320 C CA . TYR A 1 165 ? 53.048 -7.133 35.603 1.00 17.24 162 TYR A CA 1
ATOM 1321 C C . TYR A 1 165 ? 52.816 -5.707 36.113 1.00 17.78 162 TYR A C 1
ATOM 1322 O O . TYR A 1 165 ? 53.656 -4.833 35.984 1.00 17.81 162 TYR A O 1
ATOM 1331 N N . ILE A 1 166 ? 51.637 -5.478 36.675 1.00 16.92 163 ILE A N 1
ATOM 1332 C CA . ILE A 1 166 ? 51.328 -4.224 37.356 1.00 17.78 163 ILE A CA 1
ATOM 1333 C C . ILE A 1 166 ? 50.648 -4.597 38.668 1.00 15.98 163 ILE A C 1
ATOM 1334 O O . ILE A 1 166 ? 49.832 -5.538 38.694 1.00 15.79 163 ILE A O 1
ATOM 1339 N N . ALA A 1 167 ? 50.931 -3.839 39.718 1.00 15.90 164 ALA A N 1
ATOM 1340 C CA . ALA A 1 167 ? 50.218 -3.992 40.993 1.00 15.34 164 ALA A CA 1
ATOM 1341 C C . ALA A 1 167 ? 49.538 -2.681 41.353 1.00 15.25 164 ALA A C 1
ATOM 1342 O O . ALA A 1 167 ? 50.165 -1.624 41.402 1.00 16.51 164 ALA A O 1
ATOM 1344 N N . VAL A 1 168 ? 48.240 -2.752 41.595 1.00 14.40 165 VAL A N 1
ATOM 1345 C CA . VAL A 1 168 ? 47.464 -1.620 42.074 1.00 14.31 165 VAL A CA 1
ATOM 1346 C C . VAL A 1 168 ? 47.141 -1.893 43.546 1.00 13.34 165 VAL A C 1
ATOM 1347 O O . VAL A 1 168 ? 46.535 -2.902 43.869 1.00 14.60 165 VAL A O 1
ATOM 1351 N N . ILE A 1 169 ? 47.568 -0.989 44.401 1.00 14.09 166 ILE A N 1
ATOM 1352 C CA . ILE A 1 169 ? 47.673 -1.222 45.842 1.00 14.84 166 ILE A CA 1
ATOM 1353 C C . ILE A 1 169 ? 46.915 -0.171 46.631 1.00 15.69 166 ILE A C 1
ATOM 1354 O O . ILE A 1 169 ? 46.529 0.879 46.108 1.00 15.11 166 ILE A O 1
ATOM 1359 N N . SER A 1 170 ? 46.689 -0.416 47.925 1.00 15.03 167 SER A N 1
ATOM 1360 C CA . SER A 1 170 ? 46.296 0.655 48.817 1.00 15.86 167 SER A CA 1
ATOM 1361 C C . SER A 1 170 ? 46.925 0.489 50.170 1.00 14.84 167 SER A C 1
ATOM 1362 O O . SER A 1 170 ? 47.364 -0.606 50.501 1.00 15.09 167 SER A O 1
ATOM 1365 N N . ALA A 1 171 ? 46.994 1.578 50.926 1.00 15.00 168 ALA A N 1
ATOM 1366 C CA . ALA A 1 171 ? 47.627 1.524 52.220 1.00 16.58 168 ALA A CA 1
ATOM 1367 C C . ALA A 1 171 ? 47.036 2.531 53.166 1.00 18.07 168 ALA A C 1
ATOM 1368 O O . ALA A 1 171 ? 46.448 3.534 52.734 1.00 17.85 168 ALA A O 1
ATOM 1370 N N . GLU A 1 172 ? 47.226 2.235 54.456 1.00 19.47 169 GLU A N 1
ATOM 1371 C CA . GLU A 1 172 ? 47.044 3.158 55.572 1.00 20.62 169 GLU A CA 1
ATOM 1372 C C . GLU A 1 172 ? 48.382 3.782 55.925 1.00 20.50 169 GLU A C 1
ATOM 1373 O O . GLU A 1 172 ? 49.427 3.201 55.639 1.00 19.38 169 GLU A O 1
ATOM 1379 N N . SER A 1 173 ? 48.364 4.948 56.563 1.00 22.40 170 SER A N 1
ATOM 1380 C CA . SER A 1 173 ? 49.604 5.536 57.073 1.00 23.93 170 SER A CA 1
ATOM 1381 C C . SER A 1 173 ? 49.436 6.015 58.493 1.00 24.77 170 SER A C 1
ATOM 1382 O O . SER A 1 173 ? 48.313 6.268 58.944 1.00 25.50 170 SER A O 1
ATOM 1385 N N . LYS A 1 174 ? 50.554 6.147 59.199 1.00 25.75 171 LYS A N 1
ATOM 1386 C CA . LYS A 1 174 ? 50.537 6.784 60.522 1.00 26.77 171 LYS A CA 1
ATOM 1387 C C . LYS A 1 174 ? 51.889 7.402 60.842 1.00 27.55 171 LYS A C 1
ATOM 1388 O O . LYS A 1 174 ? 52.890 7.102 60.206 1.00 26.25 171 LYS A O 1
ATOM 1394 N N . ILE A 1 175 ? 51.889 8.293 61.830 1.00 29.00 172 ILE A N 1
ATOM 1395 C CA . ILE A 1 175 ? 53.115 8.827 62.423 1.00 30.61 172 ILE A CA 1
ATOM 1396 C C . ILE A 1 175 ? 53.224 8.300 63.852 1.00 31.75 172 ILE A C 1
ATOM 1397 O O . ILE A 1 175 ? 52.250 8.344 64.615 1.00 31.73 172 ILE A O 1
ATOM 1402 N N . GLU A 1 176 ? 54.406 7.794 64.200 1.00 33.34 173 GLU A N 1
ATOM 1403 C CA . GLU A 1 176 ? 54.713 7.337 65.556 1.00 34.81 173 GLU A CA 1
ATOM 1404 C C . GLU A 1 176 ? 56.158 7.683 65.899 1.00 35.27 173 GLU A C 1
ATOM 1405 O O . GLU A 1 176 ? 57.080 7.252 65.199 1.00 35.49 173 GLU A O 1
ATOM 1411 N N . ASN A 1 177 ? 56.358 8.442 66.982 1.00 35.73 174 ASN A N 1
ATOM 1412 C CA . ASN A 1 177 ? 57.703 8.831 67.421 1.00 35.87 174 ASN A CA 1
ATOM 1413 C C . ASN A 1 177 ? 58.472 9.559 66.316 1.00 35.61 174 ASN A C 1
ATOM 1414 O O . ASN A 1 177 ? 59.616 9.210 66.022 1.00 35.92 174 ASN A O 1
ATOM 1419 N N . GLU A 1 178 ? 57.822 10.538 65.683 1.00 35.27 175 GLU A N 1
ATOM 1420 C CA . GLU A 1 178 ? 58.413 11.330 64.589 1.00 35.14 175 GLU A CA 1
ATOM 1421 C C . GLU A 1 178 ? 58.733 10.540 63.293 1.00 34.76 175 GLU A C 1
ATOM 1422 O O . GLU A 1 178 ? 59.302 11.109 62.355 1.00 35.21 175 GLU A O 1
ATOM 1428 N N . LYS A 1 179 ? 58.356 9.258 63.231 1.00 33.83 176 LYS A N 1
ATOM 1429 C CA . LYS A 1 179 ? 58.675 8.389 62.091 1.00 33.00 176 LYS A CA 1
ATOM 1430 C C . LYS A 1 179 ? 57.397 8.006 61.333 1.00 31.86 176 LYS A C 1
ATOM 1431 O O . LYS A 1 179 ? 56.344 7.815 61.946 1.00 31.83 176 LYS A O 1
ATOM 1437 N N . LYS A 1 180 ? 57.491 7.903 60.006 1.00 30.19 177 LYS A N 1
ATOM 1438 C CA . LYS A 1 180 ? 56.322 7.619 59.168 1.00 28.62 177 LYS A CA 1
ATOM 1439 C C . LYS A 1 180 ? 56.251 6.148 58.795 1.00 26.95 177 LYS A C 1
ATOM 1440 O O . LYS A 1 180 ? 57.268 5.516 58.565 1.00 26.59 177 LYS A O 1
ATOM 1446 N N . TYR A 1 181 ? 55.035 5.615 58.745 1.00 24.92 178 TYR A N 1
ATOM 1447 C CA . TYR A 1 181 ? 54.802 4.201 58.446 1.00 23.52 178 TYR A CA 1
ATOM 1448 C C . TYR A 1 181 ? 53.631 4.014 57.488 1.00 22.01 178 TYR A C 1
ATOM 1449 O O . TYR A 1 181 ? 52.634 4.744 57.561 1.00 21.39 178 TYR A O 1
ATOM 1458 N N . TYR A 1 182 ? 53.766 3.020 56.603 1.00 20.09 179 TYR A N 1
ATOM 1459 C CA . TYR A 1 182 ? 52.688 2.582 55.722 1.00 18.91 179 TYR A CA 1
ATOM 1460 C C . TYR A 1 182 ? 52.373 1.126 56.027 1.00 16.82 179 TYR A C 1
ATOM 1461 O O . TYR A 1 182 ? 53.292 0.318 56.310 1.00 16.78 179 TYR A O 1
ATOM 1470 N N . LYS A 1 183 ? 51.103 0.764 55.913 1.00 16.12 180 LYS A N 1
ATOM 1471 C CA . LYS A 1 183 ? 50.638 -0.611 56.060 1.00 16.55 180 LYS A CA 1
ATOM 1472 C C . LYS A 1 183 ? 49.736 -0.922 54.869 1.00 15.73 180 LYS A C 1
ATOM 1473 O O . LYS A 1 183 ? 48.723 -0.225 54.678 1.00 16.59 180 LYS A O 1
ATOM 1479 N N . TYR A 1 184 ? 50.134 -1.887 54.057 1.00 15.46 181 TYR A N 1
ATOM 1480 C CA . TYR A 1 184 ? 49.420 -2.183 52.832 1.00 15.86 181 TYR A CA 1
ATOM 1481 C C . TYR A 1 184 ? 48.218 -3.083 53.043 1.00 16.12 181 TYR A C 1
ATOM 1482 O O . TYR A 1 184 ? 48.310 -4.148 53.660 1.00 18.47 181 TYR A O 1
ATOM 1491 N N . ASN A 1 185 ? 47.084 -2.662 52.531 1.00 15.92 182 ASN A N 1
ATOM 1492 C CA . ASN A 1 185 ? 45.858 -3.402 52.697 1.00 15.59 182 ASN A CA 1
ATOM 1493 C C . ASN A 1 185 ? 45.810 -4.628 51.820 1.00 15.43 182 ASN A C 1
ATOM 1494 O O . ASN A 1 185 ? 45.368 -5.688 52.256 1.00 16.65 182 ASN A O 1
ATOM 1499 N N . SER A 1 186 ? 46.155 -4.417 50.559 1.00 15.14 183 SER A N 1
ATOM 1500 C CA . SER A 1 186 ? 46.055 -5.437 49.531 1.00 15.10 183 SER A CA 1
ATOM 1501 C C . SER A 1 186 ? 46.778 -4.981 48.319 1.00 14.08 183 SER A C 1
ATOM 1502 O O . SER A 1 186 ? 47.200 -3.818 48.241 1.00 15.37 183 SER A O 1
ATOM 1505 N N . ALA A 1 187 ? 46.932 -5.906 47.385 1.00 14.28 184 ALA A N 1
ATOM 1506 C CA . ALA A 1 187 ? 47.516 -5.622 46.093 1.00 14.31 184 ALA A CA 1
ATOM 1507 C C . ALA A 1 187 ? 46.709 -6.383 45.038 1.00 15.12 184 ALA A C 1
ATOM 1508 O O . ALA A 1 187 ? 46.420 -7.550 45.191 1.00 16.89 184 ALA A O 1
ATOM 1510 N N . ASN A 1 188 ? 46.331 -5.705 43.962 1.00 14.93 185 ASN A N 1
ATOM 1511 C CA . ASN A 1 188 ? 45.721 -6.304 42.805 1.00 14.55 185 ASN A CA 1
ATOM 1512 C C . ASN A 1 188 ? 46.809 -6.456 41.756 1.00 14.54 185 ASN A C 1
ATOM 1513 O O . ASN A 1 188 ? 47.315 -5.465 41.205 1.00 15.82 185 ASN A O 1
ATOM 1518 N N . LEU A 1 189 ? 47.199 -7.705 41.501 1.00 14.20 186 LEU A N 1
ATOM 1519 C CA . LEU A 1 189 ? 48.296 -8.020 40.579 1.00 14.50 186 LEU A CA 1
ATOM 1520 C C . LEU A 1 189 ? 47.698 -8.439 39.238 1.00 14.12 186 LEU A C 1
ATOM 1521 O O . LEU A 1 189 ? 47.088 -9.488 39.107 1.00 14.03 186 LEU A O 1
ATOM 1526 N N . PHE A 1 190 ? 47.896 -7.570 38.255 1.00 15.41 187 PHE A N 1
ATOM 1527 C CA . PHE A 1 190 ? 47.507 -7.805 36.868 1.00 15.90 187 PHE A CA 1
ATOM 1528 C C . PHE A 1 190 ? 48.565 -8.729 36.298 1.00 16.32 187 PHE A C 1
ATOM 1529 O O . PHE A 1 190 ? 49.767 -8.413 36.348 1.00 15.84 187 PHE A O 1
ATOM 1537 N N . THR A 1 191 ? 48.136 -9.828 35.684 1.00 15.99 188 THR A N 1
ATOM 1538 C CA . THR A 1 191 ? 49.066 -10.845 35.141 1.00 17.27 188 THR A CA 1
ATOM 1539 C C . THR A 1 191 ? 48.908 -11.166 33.657 1.00 18.72 188 THR A C 1
ATOM 1540 O O . THR A 1 191 ? 49.764 -11.844 33.072 1.00 19.66 188 THR A O 1
ATOM 1544 N N . ASP A 1 192 ? 47.825 -10.748 33.027 1.00 18.14 189 ASP A N 1
ATOM 1545 C CA . ASP A 1 192 ? 47.576 -11.109 31.625 1.00 18.01 189 ASP A CA 1
ATOM 1546 C C . ASP A 1 192 ? 46.434 -10.317 31.058 1.00 17.51 189 ASP A C 1
ATOM 1547 O O . ASP A 1 192 ? 45.543 -9.859 31.781 1.00 17.18 189 ASP A O 1
ATOM 1552 N N . LEU A 1 193 ? 46.499 -10.121 29.747 1.00 16.46 190 LEU A N 1
ATOM 1553 C CA . LEU A 1 193 ? 45.383 -9.586 28.960 1.00 15.17 190 LEU A CA 1
ATOM 1554 C C . LEU A 1 193 ? 45.345 -10.317 27.638 1.00 15.59 190 LEU A C 1
ATOM 1555 O O . LEU A 1 193 ? 46.353 -10.335 26.939 1.00 17.22 190 LEU A O 1
ATOM 1560 N N . THR A 1 194 ? 44.191 -10.893 27.296 1.00 14.97 191 THR A N 1
ATOM 1561 C CA . THR A 1 194 ? 44.040 -11.624 26.043 1.00 15.63 191 THR A CA 1
ATOM 1562 C C . THR A 1 194 ? 43.727 -10.683 24.889 1.00 14.99 191 THR A C 1
ATOM 1563 O O . THR A 1 194 ? 43.231 -9.571 25.080 1.00 14.72 191 THR A O 1
ATOM 1567 N N . VAL A 1 195 ? 43.998 -11.139 23.663 1.00 15.85 192 VAL A N 1
ATOM 1568 C CA . VAL A 1 195 ? 43.603 -10.354 22.508 1.00 16.45 192 VAL A CA 1
ATOM 1569 C C . VAL A 1 195 ? 42.086 -10.182 22.438 1.00 16.05 192 VAL A C 1
ATOM 1570 O O . VAL A 1 195 ? 41.618 -9.152 22.037 1.00 14.48 192 VAL A O 1
ATOM 1574 N N . GLN A 1 196 ? 41.322 -11.188 22.829 1.00 16.45 193 GLN A N 1
ATOM 1575 C CA . GLN A 1 196 ? 39.870 -11.079 22.823 1.00 16.44 193 GLN A CA 1
ATOM 1576 C C . GLN A 1 196 ? 39.385 -9.990 23.773 1.00 15.34 193 GLN A C 1
ATOM 1577 O O . GLN A 1 196 ? 38.479 -9.232 23.442 1.00 14.84 193 GLN A O 1
ATOM 1583 N N . SER A 1 197 ? 40.013 -9.897 24.944 1.00 14.33 194 SER A N 1
ATOM 1584 C CA . SER A 1 197 ? 39.625 -8.880 25.922 1.00 13.92 194 SER A CA 1
ATOM 1585 C C . SER A 1 197 ? 40.049 -7.496 25.429 1.00 13.37 194 SER A C 1
ATOM 1586 O O . SER A 1 197 ? 39.337 -6.511 25.601 1.00 14.03 194 SER A O 1
ATOM 1589 N N . LEU A 1 198 ? 41.211 -7.439 24.794 1.00 13.72 195 LEU A N 1
ATOM 1590 C CA . LEU A 1 198 ? 41.675 -6.205 24.198 1.00 13.87 195 LEU A CA 1
ATOM 1591 C C . LEU A 1 198 ? 40.674 -5.681 23.211 1.00 13.11 195 LEU A C 1
ATOM 1592 O O . LEU A 1 198 ? 40.335 -4.511 23.220 1.00 14.15 195 LEU A O 1
ATOM 1597 N N . CYS A 1 199 ? 40.220 -6.559 22.322 1.00 13.87 196 CYS A N 1
ATOM 1598 C CA . CYS A 1 199 ? 39.283 -6.158 21.301 1.00 14.00 196 CYS A CA 1
ATOM 1599 C C . CYS A 1 199 ? 37.914 -5.809 21.884 1.00 12.50 196 CYS A C 1
ATOM 1600 O O . CYS A 1 199 ? 37.303 -4.868 21.410 1.00 13.73 196 CYS A O 1
ATOM 1603 N N . ARG A 1 200 ? 37.454 -6.533 22.903 1.00 12.79 197 ARG A N 1
ATOM 1604 C CA . ARG A 1 200 ? 36.213 -6.141 23.580 1.00 13.42 197 ARG A CA 1
ATOM 1605 C C . ARG A 1 200 ? 36.344 -4.753 24.181 1.00 11.93 197 ARG A C 1
ATOM 1606 O O . ARG A 1 200 ? 35.460 -3.916 24.084 1.00 12.95 197 ARG A O 1
ATOM 1614 N N . GLY A 1 201 ? 37.496 -4.477 24.753 1.00 12.25 198 GLY A N 1
ATOM 1615 C CA . GLY A 1 201 ? 37.729 -3.186 25.364 1.00 11.17 198 GLY A CA 1
ATOM 1616 C C . GLY A 1 201 ? 37.729 -2.029 24.396 1.00 11.51 198 GLY A C 1
ATOM 1617 O O . GLY A 1 201 ? 37.236 -0.974 24.712 1.00 11.21 198 GLY A O 1
ATOM 1618 N N . ILE A 1 202 ? 38.252 -2.273 23.187 1.00 12.76 199 ILE A N 1
ATOM 1619 C CA . ILE A 1 202 ? 38.115 -1.293 22.109 1.00 13.45 199 ILE A CA 1
ATOM 1620 C C . ILE A 1 202 ? 36.644 -1.065 21.736 1.00 13.29 199 ILE A C 1
ATOM 1621 O O . ILE A 1 202 ? 36.170 0.060 21.687 1.00 13.55 199 ILE A O 1
ATOM 1626 N N . GLU A 1 203 ? 35.883 -2.147 21.513 1.00 13.91 200 GLU A N 1
ATOM 1627 C CA . GLU A 1 203 ? 34.452 -2.043 21.186 1.00 14.16 200 GLU A CA 1
ATOM 1628 C C . GLU A 1 203 ? 33.676 -1.268 22.251 1.00 14.26 200 GLU A C 1
ATOM 1629 O O . GLU A 1 203 ? 32.755 -0.516 21.952 1.00 14.56 200 GLU A O 1
ATOM 1635 N N . ASN A 1 204 ? 34.043 -1.497 23.508 1.00 13.09 201 ASN A N 1
ATOM 1636 C CA . ASN A 1 204 ? 33.346 -0.892 24.667 1.00 13.90 201 ASN A CA 1
ATOM 1637 C C . ASN A 1 204 ? 33.653 0.587 24.867 1.00 14.21 201 ASN A C 1
ATOM 1638 O O . ASN A 1 204 ? 32.946 1.251 25.591 1.00 16.11 201 ASN A O 1
ATOM 1643 N N . GLY A 1 205 ? 34.703 1.084 24.207 1.00 14.02 202 GLY A N 1
ATOM 1644 C CA . GLY A 1 205 ? 35.179 2.450 24.326 1.00 14.36 202 GLY A CA 1
ATOM 1645 C C . GLY A 1 205 ? 36.182 2.656 25.440 1.00 13.86 202 GLY A C 1
ATOM 1646 O O . GLY A 1 205 ? 36.588 3.783 25.715 1.00 16.74 202 GLY A O 1
ATOM 1647 N N . ASP A 1 206 ? 36.639 1.576 26.061 1.00 12.28 203 ASP A N 1
ATOM 1648 C CA . ASP A 1 206 ? 37.577 1.612 27.173 1.00 12.85 203 ASP A CA 1
ATOM 1649 C C . ASP A 1 206 ? 39.041 1.556 26.792 1.00 13.43 203 ASP A C 1
ATOM 1650 O O . ASP A 1 206 ? 39.903 1.972 27.551 1.00 15.86 203 ASP A O 1
ATOM 1655 N N . ILE A 1 207 ? 39.326 1.091 25.595 1.00 12.83 204 ILE A N 1
ATOM 1656 C CA . ILE A 1 207 ? 40.723 1.004 25.103 1.00 12.22 204 ILE A CA 1
ATOM 1657 C C . ILE A 1 207 ? 40.795 1.832 23.851 1.00 14.00 204 ILE A C 1
ATOM 1658 O O . ILE A 1 207 ? 39.960 1.721 22.984 1.00 15.33 204 ILE A O 1
ATOM 1663 N N . LYS A 1 208 ? 41.805 2.685 23.754 1.00 14.12 205 LYS A N 1
ATOM 1664 C CA . LYS A 1 208 ? 41.871 3.639 22.666 1.00 15.78 205 LYS A CA 1
ATOM 1665 C C . LYS A 1 208 ? 43.054 3.296 21.809 1.00 14.52 205 LYS A C 1
ATOM 1666 O O . LYS A 1 208 ? 44.023 2.748 22.278 1.00 14.88 205 LYS A O 1
ATOM 1672 N N . VAL A 1 209 ? 42.968 3.672 20.540 1.00 13.98 206 VAL A N 1
ATOM 1673 C CA . VAL A 1 209 ? 44.036 3.492 19.557 1.00 15.13 206 VAL A CA 1
ATOM 1674 C C . VAL A 1 209 ? 44.503 4.909 19.200 1.00 15.22 206 VAL A C 1
ATOM 1675 O O . VAL A 1 209 ? 43.774 5.666 18.559 1.00 16.41 206 VAL A O 1
ATOM 1679 N N . ASP A 1 210 ? 45.688 5.265 19.672 1.00 14.96 207 ASP A N 1
ATOM 1680 C CA . ASP A 1 210 ? 46.257 6.615 19.527 1.00 14.85 207 ASP A CA 1
ATOM 1681 C C . ASP A 1 210 ? 47.210 6.646 18.333 1.00 13.87 207 ASP A C 1
ATOM 1682 O O . ASP A 1 210 ? 48.334 6.154 18.404 1.00 15.12 207 ASP A O 1
ATOM 1687 N N . ILE A 1 211 ? 46.712 7.142 17.226 1.00 13.65 208 ILE A N 1
ATOM 1688 C CA . ILE A 1 211 ? 47.494 7.255 15.978 1.00 14.01 208 ILE A CA 1
ATOM 1689 C C . ILE A 1 211 ? 48.289 8.533 16.077 1.00 13.82 208 ILE A C 1
ATOM 1690 O O . ILE A 1 211 ? 47.723 9.605 16.254 1.00 13.54 208 ILE A O 1
ATOM 1695 N N . ARG A 1 212 ? 49.605 8.429 15.941 1.00 13.86 209 ARG A N 1
ATOM 1696 C CA . ARG A 1 212 ? 50.504 9.591 16.058 1.00 14.41 209 ARG A CA 1
ATOM 1697 C C . ARG A 1 212 ? 51.566 9.438 14.997 1.00 13.89 209 ARG A C 1
ATOM 1698 O O . ARG A 1 212 ? 52.700 9.001 15.252 1.00 15.78 209 ARG A O 1
ATOM 1706 N N . ILE A 1 213 ? 51.196 9.795 13.787 1.00 14.13 210 ILE A N 1
ATOM 1707 C CA . ILE A 1 213 ? 52.059 9.634 12.636 1.00 14.47 210 ILE A CA 1
ATOM 1708 C C . ILE A 1 213 ? 52.558 11.020 12.204 1.00 14.96 210 ILE A C 1
ATOM 1709 O O . ILE A 1 213 ? 51.790 11.854 11.706 1.00 14.92 210 ILE A O 1
ATOM 1714 N N . GLY A 1 214 ? 53.839 11.237 12.364 1.00 15.17 211 GLY A N 1
ATOM 1715 C CA . GLY A 1 214 ? 54.435 12.497 12.004 1.00 14.32 211 GLY A CA 1
ATOM 1716 C C . GLY A 1 214 ? 55.233 12.408 10.729 1.00 13.78 211 GLY A C 1
ATOM 1717 O O . GLY A 1 214 ? 55.205 11.430 10.003 1.00 14.71 211 GLY A O 1
ATOM 1718 N N . ALA A 1 215 ? 55.965 13.481 10.487 1.00 15.05 212 ALA A N 1
ATOM 1719 C CA . ALA A 1 215 ? 56.871 13.586 9.358 1.00 14.61 212 ALA A CA 1
ATOM 1720 C C . ALA A 1 215 ? 58.166 14.275 9.779 1.00 14.40 212 ALA A C 1
ATOM 1721 O O . ALA A 1 215 ? 58.151 15.272 10.504 1.00 15.86 212 ALA A O 1
ATOM 1723 N N . TYR A 1 216 ? 59.280 13.777 9.296 1.00 14.84 213 TYR A N 1
ATOM 1724 C CA . TYR A 1 216 ? 60.565 14.438 9.527 1.00 15.68 213 TYR A CA 1
ATOM 1725 C C . TYR A 1 216 ? 60.550 15.817 8.871 1.00 17.19 213 TYR A C 1
ATOM 1726 O O . TYR A 1 216 ? 60.053 15.975 7.764 1.00 16.63 213 TYR A O 1
ATOM 1735 N N . HIS A 1 217 ? 61.073 16.833 9.551 1.00 18.99 214 HIS A N 1
ATOM 1736 C CA . HIS A 1 217 ? 61.075 18.168 8.931 1.00 20.84 214 HIS A CA 1
ATOM 1737 C C . HIS A 1 217 ? 62.360 18.485 8.178 1.00 21.24 214 HIS A C 1
ATOM 1738 O O . HIS A 1 217 ? 62.337 19.343 7.303 1.00 19.73 214 HIS A O 1
ATOM 1745 N N . SER A 1 218 ? 63.449 17.757 8.457 1.00 22.40 215 SER A N 1
ATOM 1746 C CA . SER A 1 218 ? 64.751 18.040 7.852 1.00 23.67 215 SER A CA 1
ATOM 1747 C C . SER A 1 218 ? 65.600 16.794 7.568 1.00 24.94 215 SER A C 1
ATOM 1748 O O . SER A 1 218 ? 65.293 15.672 8.035 1.00 24.70 215 SER A O 1
ATOM 1751 N N . GLY A 1 219 ? 66.692 17.025 6.843 1.00 26.31 216 GLY A N 1
ATOM 1752 C CA . GLY A 1 219 ? 67.668 15.999 6.521 1.00 26.91 216 GLY A CA 1
ATOM 1753 C C . GLY A 1 219 ? 67.318 15.226 5.268 1.00 28.01 216 GLY A C 1
ATOM 1754 O O . GLY A 1 219 ? 66.483 15.655 4.459 1.00 27.49 216 GLY A O 1
ATOM 1755 N N . LYS A 1 220 ? 67.975 14.079 5.103 1.00 28.84 217 LYS A N 1
ATOM 1756 C CA . LYS A 1 220 ? 67.696 13.189 3.977 1.00 29.45 217 LYS A CA 1
ATOM 1757 C C . LYS A 1 220 ? 66.300 12.558 4.129 1.00 28.35 217 LYS A C 1
ATOM 1758 O O . LYS A 1 220 ? 65.661 12.223 3.136 1.00 28.97 217 LYS A O 1
ATOM 1764 N N . LYS A 1 221 ? 65.807 12.437 5.363 1.00 27.47 218 LYS A N 1
ATOM 1765 C CA . LYS A 1 221 ? 64.456 11.899 5.599 1.00 26.86 218 LYS A CA 1
ATOM 1766 C C . LYS A 1 221 ? 63.354 12.967 5.554 1.00 25.22 218 LYS A C 1
ATOM 1767 O O . LYS A 1 221 ? 62.205 12.698 5.864 1.00 23.00 218 LYS A O 1
ATOM 1773 N N . LYS A 1 222 ? 63.700 14.195 5.211 1.00 23.48 219 LYS A N 1
ATOM 1774 C CA . LYS A 1 222 ? 62.735 15.291 5.193 1.00 23.27 219 LYS A CA 1
ATOM 1775 C C . LYS A 1 222 ? 61.454 14.932 4.436 1.00 21.64 219 LYS A C 1
ATOM 1776 O O . LYS A 1 222 ? 61.492 14.418 3.320 1.00 20.91 219 LYS A O 1
ATOM 1782 N N . GLY A 1 223 ? 60.315 15.158 5.078 1.00 19.40 220 GLY A N 1
ATOM 1783 C CA . GLY A 1 223 ? 59.025 14.934 4.457 1.00 19.19 220 GLY A CA 1
ATOM 1784 C C . GLY A 1 223 ? 58.527 13.500 4.582 1.00 18.88 220 GLY A C 1
ATOM 1785 O O . GLY A 1 223 ? 57.382 13.218 4.254 1.00 19.28 220 GLY A O 1
ATOM 1786 N N . LYS A 1 224 ? 59.360 12.601 5.096 1.00 17.78 221 LYS A N 1
ATOM 1787 C CA . LYS A 1 224 ? 58.985 11.188 5.168 1.00 17.04 221 LYS A CA 1
ATOM 1788 C C . LYS A 1 224 ? 58.414 10.831 6.517 1.00 16.74 221 LYS A C 1
ATOM 1789 O O . LYS A 1 224 ? 58.588 11.548 7.503 1.00 16.83 221 LYS A O 1
ATOM 1795 N N . THR A 1 225 ? 57.737 9.678 6.594 1.00 15.71 222 THR A N 1
ATOM 1796 C CA . THR A 1 225 ? 57.018 9.287 7.799 1.00 15.31 222 THR A CA 1
ATOM 1797 C C . THR A 1 225 ? 57.901 9.108 9.047 1.00 14.83 222 THR A C 1
ATOM 1798 O O . THR A 1 225 ? 58.936 8.455 9.005 1.00 14.76 222 THR A O 1
ATOM 1802 N N . HIS A 1 226 ? 57.463 9.725 10.140 1.00 14.82 223 HIS A N 1
ATOM 1803 C CA . HIS A 1 226 ? 58.115 9.582 11.433 1.00 16.10 223 HIS A CA 1
ATOM 1804 C C . HIS A 1 226 ? 57.051 9.057 12.386 1.00 15.23 223 HIS A C 1
ATOM 1805 O O . HIS A 1 226 ? 56.167 9.777 12.805 1.00 15.79 223 HIS A O 1
ATOM 1812 N N . ASP A 1 227 ? 57.132 7.785 12.732 1.00 16.89 224 ASP A N 1
ATOM 1813 C CA . ASP A 1 227 ? 56.067 7.132 13.484 1.00 19.15 224 ASP A CA 1
ATOM 1814 C C . ASP A 1 227 ? 56.702 6.136 14.447 1.00 20.66 224 ASP A C 1
ATOM 1815 O O . ASP A 1 227 ? 57.465 5.299 14.004 1.00 23.13 224 ASP A O 1
ATOM 1820 N N . HIS A 1 228 ? 56.401 6.219 15.743 1.00 23.19 225 HIS A N 1
ATOM 1821 C CA . HIS A 1 228 ? 56.933 5.251 16.718 1.00 24.78 225 HIS A CA 1
ATOM 1822 C C . HIS A 1 228 ? 55.973 4.079 16.975 1.00 24.46 225 HIS A C 1
ATOM 1823 O O . HIS A 1 228 ? 56.282 3.190 17.777 1.00 26.19 225 HIS A O 1
ATOM 1830 N N . GLY A 1 229 ? 54.843 4.054 16.265 1.00 23.46 226 GLY A N 1
ATOM 1831 C CA . GLY A 1 229 ? 53.872 2.984 16.372 1.00 22.17 226 GLY A CA 1
ATOM 1832 C C . GLY A 1 229 ? 52.593 3.516 16.985 1.00 20.31 226 GLY A C 1
ATOM 1833 O O . GLY A 1 229 ? 52.598 4.237 17.951 1.00 21.92 226 GLY A O 1
ATOM 1834 N N . THR A 1 230 ? 51.490 3.074 16.438 1.00 18.88 227 THR A N 1
ATOM 1835 C CA . THR A 1 230 ? 50.182 3.388 16.995 1.00 17.29 227 THR A CA 1
ATOM 1836 C C . THR A 1 230 ? 50.047 2.777 18.395 1.00 15.71 227 THR A C 1
ATOM 1837 O O . THR A 1 230 ? 50.353 1.606 18.590 1.00 15.03 227 THR A O 1
ATOM 1841 N N . ALA A 1 231 ? 49.628 3.567 19.354 1.00 14.39 228 ALA A N 1
ATOM 1842 C CA . ALA A 1 231 ? 49.680 3.148 20.752 1.00 13.07 228 ALA A CA 1
ATOM 1843 C C . ALA A 1 231 ? 48.279 2.648 21.164 1.00 13.18 228 ALA A C 1
ATOM 1844 O O . ALA A 1 231 ? 47.286 3.317 20.930 1.00 15.08 228 ALA A O 1
ATOM 1846 N N . PHE A 1 232 ? 48.245 1.521 21.872 1.00 12.30 229 PHE A N 1
ATOM 1847 C CA . PHE A 1 232 ? 47.027 0.943 22.398 1.00 11.75 229 PHE A CA 1
ATOM 1848 C C . PHE A 1 232 ? 47.011 1.262 23.862 1.00 11.46 229 PHE A C 1
ATOM 1849 O O . PHE A 1 232 ? 47.917 0.862 24.586 1.00 13.49 229 PHE A O 1
ATOM 1857 N N . ARG A 1 233 ? 46.051 2.094 24.267 1.00 11.48 230 ARG A N 1
ATOM 1858 C CA . ARG A 1 233 ? 46.080 2.746 25.577 1.00 13.38 230 ARG A CA 1
ATOM 1859 C C . ARG A 1 233 ? 44.814 2.509 26.374 1.00 13.00 230 ARG A C 1
ATOM 1860 O O . ARG A 1 233 ? 43.737 2.417 25.845 1.00 14.19 230 ARG A O 1
ATOM 1868 N N . ILE A 1 234 ? 44.976 2.450 27.681 1.00 11.94 231 ILE A N 1
ATOM 1869 C CA . ILE A 1 234 ? 43.884 2.172 28.600 1.00 12.94 231 ILE A CA 1
ATOM 1870 C C . ILE A 1 234 ? 44.160 2.870 29.933 1.00 12.04 231 ILE A C 1
ATOM 1871 O O . ILE A 1 234 ? 45.303 2.917 30.388 1.00 11.19 231 ILE A O 1
ATOM 1876 N N . ASN A 1 235 ? 43.106 3.384 30.544 1.00 11.66 232 ASN A N 1
ATOM 1877 C CA . ASN A 1 235 ? 43.196 3.896 31.919 1.00 11.90 232 ASN A CA 1
ATOM 1878 C C . ASN A 1 235 ? 43.577 2.767 32.837 1.00 12.81 232 ASN A C 1
ATOM 1879 O O . ASN A 1 235 ? 43.094 1.631 32.714 1.00 12.34 232 ASN A O 1
ATOM 1884 N N . MET A 1 236 ? 44.467 3.033 33.777 1.00 11.93 233 MET A N 1
ATOM 1885 C CA . MET A 1 236 ? 45.070 1.956 34.544 1.00 13.00 233 MET A CA 1
ATOM 1886 C C . MET A 1 236 ? 44.059 1.257 35.446 1.00 13.49 233 MET A C 1
ATOM 1887 O O . MET A 1 236 ? 44.130 0.030 35.648 1.00 14.28 233 MET A O 1
ATOM 1892 N N . GLU A 1 237 ? 43.143 2.004 36.062 1.00 13.55 234 GLU A N 1
ATOM 1893 C CA . GLU A 1 237 ? 42.063 1.327 36.822 1.00 14.03 234 GLU A CA 1
ATOM 1894 C C . GLU A 1 237 ? 41.240 0.474 35.923 1.00 15.09 234 GLU A C 1
ATOM 1895 O O . GLU A 1 237 ? 40.838 -0.636 36.288 1.00 14.83 234 GLU A O 1
ATOM 1901 N N . LYS A 1 238 ? 40.934 1.000 34.747 1.00 14.59 235 LYS A N 1
ATOM 1902 C CA . LYS A 1 238 ? 40.110 0.295 33.816 1.00 16.14 235 LYS A CA 1
ATOM 1903 C C . LYS A 1 238 ? 40.678 -1.041 33.418 1.00 15.64 235 LYS A C 1
ATOM 1904 O O . LYS A 1 238 ? 39.948 -1.979 33.104 1.00 17.41 235 LYS A O 1
ATOM 1910 N N . LEU A 1 239 ? 41.991 -1.165 33.415 1.00 15.84 236 LEU A N 1
ATOM 1911 C CA . LEU A 1 239 ? 42.652 -2.428 33.123 1.00 17.01 236 LEU A CA 1
ATOM 1912 C C . LEU A 1 239 ? 42.231 -3.576 34.067 1.00 17.22 236 LEU A C 1
ATOM 1913 O O . LEU A 1 239 ? 42.130 -4.721 33.630 1.00 17.14 236 LEU A O 1
ATOM 1918 N N . LEU A 1 240 ? 41.850 -3.274 35.316 1.00 15.51 237 LEU A N 1
ATOM 1919 C CA . LEU A 1 240 ? 41.335 -4.272 36.243 1.00 14.96 237 LEU A CA 1
ATOM 1920 C C . LEU A 1 240 ? 39.996 -4.852 35.830 1.00 16.15 237 LEU A C 1
ATOM 1921 O O . LEU A 1 240 ? 39.587 -5.885 36.339 1.00 18.74 237 LEU A O 1
ATOM 1926 N N . GLU A 1 241 ? 39.307 -4.214 34.901 1.00 15.64 238 GLU A N 1
ATOM 1927 C CA . GLU A 1 241 ? 38.077 -4.798 34.328 1.00 15.57 238 GLU A CA 1
ATOM 1928 C C . GLU A 1 241 ? 38.365 -5.877 33.298 1.00 15.79 238 GLU A C 1
ATOM 1929 O O . GLU A 1 241 ? 37.614 -6.845 33.149 1.00 16.55 238 GLU A O 1
ATOM 1935 N N . TYR A 1 242 ? 39.463 -5.712 32.570 1.00 15.64 239 TYR A N 1
ATOM 1936 C CA . TYR A 1 242 ? 39.791 -6.568 31.423 1.00 14.78 239 TYR A CA 1
ATOM 1937 C C . TYR A 1 242 ? 40.854 -7.639 31.654 1.00 16.33 239 TYR A C 1
ATOM 1938 O O . TYR A 1 242 ? 40.861 -8.652 30.952 1.00 17.45 239 TYR A O 1
ATOM 1947 N N . GLY A 1 243 ? 41.747 -7.404 32.598 1.00 16.33 240 GLY A N 1
ATOM 1948 C CA . GLY A 1 243 ? 42.914 -8.271 32.753 1.00 16.66 240 GLY A CA 1
ATOM 1949 C C . GLY A 1 243 ? 42.637 -9.419 33.695 1.00 17.08 240 GLY A C 1
ATOM 1950 O O . GLY A 1 243 ? 41.624 -9.418 34.420 1.00 19.00 240 GLY A O 1
ATOM 1951 N N . GLU A 1 244 ? 43.516 -10.410 33.675 1.00 17.81 241 GLU A N 1
ATOM 1952 C CA . GLU A 1 244 ? 43.574 -11.426 34.718 1.00 17.98 241 GLU A CA 1
ATOM 1953 C C . GLU A 1 244 ? 44.218 -10.746 35.911 1.00 16.99 241 GLU A C 1
ATOM 1954 O O . GLU A 1 244 ? 45.305 -10.207 35.793 1.00 16.75 241 GLU A O 1
ATOM 1960 N N . VAL A 1 245 ? 43.574 -10.807 37.073 1.00 17.08 242 VAL A N 1
ATOM 1961 C CA . VAL A 1 245 ? 44.045 -10.092 38.242 1.00 18.03 242 VAL A CA 1
ATOM 1962 C C . VAL A 1 245 ? 43.958 -10.993 39.469 1.00 18.14 242 VAL A C 1
ATOM 1963 O O . VAL A 1 245 ? 42.927 -11.602 39.698 1.00 20.36 242 VAL A O 1
ATOM 1967 N N . LYS A 1 246 ? 45.052 -11.082 40.216 1.00 18.28 243 LYS A N 1
ATOM 1968 C CA . LYS A 1 246 ? 45.112 -11.815 41.474 1.00 17.64 243 LYS A CA 1
ATOM 1969 C C . LYS A 1 246 ? 45.049 -10.798 42.626 1.00 16.58 243 LYS A C 1
ATOM 1970 O O . LYS A 1 246 ? 45.867 -9.897 42.705 1.00 17.81 243 LYS A O 1
ATOM 1976 N N . VAL A 1 247 ? 44.125 -10.997 43.551 1.00 17.04 244 VAL A N 1
ATOM 1977 C CA . VAL A 1 247 ? 43.990 -10.130 44.704 1.00 16.96 244 VAL A CA 1
ATOM 1978 C C . VAL A 1 247 ? 44.765 -10.798 45.834 1.00 16.18 244 VAL A C 1
ATOM 1979 O O . VAL A 1 247 ? 44.456 -11.912 46.232 1.00 18.11 244 VAL A O 1
ATOM 1983 N N . ILE A 1 248 ? 45.740 -10.087 46.356 1.00 16.66 245 ILE A N 1
ATOM 1984 C CA . ILE A 1 248 ? 46.622 -10.553 47.414 1.00 17.82 245 ILE A CA 1
ATOM 1985 C C . ILE A 1 248 ? 46.324 -9.707 48.654 1.00 18.51 245 ILE A C 1
ATOM 1986 O O . ILE A 1 248 ? 46.435 -8.475 48.643 1.00 17.52 245 ILE A O 1
ATOM 1991 N N . VAL A 1 249 ? 45.886 -10.361 49.722 1.00 21.70 246 VAL A N 1
ATOM 1992 C CA . VAL A 1 249 ? 45.433 -9.661 50.915 1.00 23.83 246 VAL A CA 1
ATOM 1993 C C . VAL A 1 249 ? 46.073 -10.171 52.219 1.00 25.77 246 VAL A C 1
ATOM 1994 O O . VAL A 1 249 ? 46.106 -9.554 53.300 1.00 29.61 246 VAL A O 1
ATOM 1999 N N . TYR B 1 7 ? 17.364 -17.523 38.904 1.00 29.49 4 TYR B N 1
ATOM 2000 C CA . TYR B 1 7 ? 17.024 -17.414 37.451 1.00 28.82 4 TYR B CA 1
ATOM 2001 C C . TYR B 1 7 ? 18.248 -16.943 36.670 1.00 28.61 4 TYR B C 1
ATOM 2002 O O . TYR B 1 7 ? 18.140 -16.480 35.538 1.00 28.37 4 TYR B O 1
ATOM 2011 N N . LEU B 1 8 ? 19.421 -17.103 37.276 1.00 26.77 5 LEU B N 1
ATOM 2012 C CA . LEU B 1 8 ? 20.658 -16.642 36.689 1.00 26.38 5 LEU B CA 1
ATOM 2013 C C . LEU B 1 8 ? 20.983 -17.388 35.391 1.00 24.33 5 LEU B C 1
ATOM 2014 O O . LEU B 1 8 ? 21.326 -16.745 34.395 1.00 22.99 5 LEU B O 1
ATOM 2019 N N . ASN B 1 9 ? 20.852 -18.716 35.368 1.00 22.24 6 ASN B N 1
ATOM 2020 C CA . ASN B 1 9 ? 21.156 -19.458 34.142 1.00 21.69 6 ASN B CA 1
ATOM 2021 C C . ASN B 1 9 ? 20.280 -19.001 32.964 1.00 20.64 6 ASN B C 1
ATOM 2022 O O . ASN B 1 9 ? 20.757 -18.838 31.832 1.00 20.16 6 ASN B O 1
ATOM 2027 N N . LEU B 1 10 ? 19.003 -18.789 33.221 1.00 19.66 7 LEU B N 1
ATOM 2028 C CA . LEU B 1 10 ? 18.100 -18.359 32.155 1.00 18.57 7 LEU B CA 1
ATOM 2029 C C . LEU B 1 10 ? 18.344 -16.905 31.723 1.00 18.21 7 LEU B C 1
ATOM 2030 O O . LEU B 1 10 ? 18.215 -16.578 30.563 1.00 17.19 7 LEU B O 1
ATOM 2035 N N . LEU B 1 11 ? 18.736 -16.039 32.661 1.00 18.64 8 LEU B N 1
ATOM 2036 C CA . LEU B 1 11 ? 19.098 -14.667 32.342 1.00 19.15 8 LEU B CA 1
ATOM 2037 C C . LEU B 1 11 ? 20.323 -14.626 31.428 1.00 18.16 8 LEU B C 1
ATOM 2038 O O . LEU B 1 11 ? 20.337 -13.923 30.440 1.00 17.66 8 LEU B O 1
ATOM 2043 N N . LYS B 1 12 ? 21.334 -15.441 31.717 1.00 18.35 9 LYS B N 1
ATOM 2044 C CA . LYS B 1 12 ? 22.456 -15.596 30.821 1.00 18.75 9 LYS B CA 1
ATOM 2045 C C . LYS B 1 12 ? 22.063 -16.077 29.414 1.00 18.36 9 LYS B C 1
ATOM 2046 O O . LYS B 1 12 ? 22.579 -15.566 28.409 1.00 19.48 9 LYS B O 1
ATOM 2052 N N . GLU B 1 13 ? 21.124 -17.003 29.339 1.00 17.48 10 GLU B N 1
ATOM 2053 C CA . GLU B 1 13 ? 20.662 -17.462 28.041 1.00 16.53 10 GLU B CA 1
ATOM 2054 C C . GLU B 1 13 ? 19.953 -16.346 27.275 1.00 15.98 10 GLU B C 1
ATOM 2055 O O . GLU B 1 13 ? 20.131 -16.187 26.066 1.00 16.49 10 GLU B O 1
ATOM 2061 N N . ALA B 1 14 ? 19.152 -15.567 27.979 1.00 15.35 11 ALA B N 1
ATOM 2062 C CA . ALA B 1 14 ? 18.446 -14.439 27.382 1.00 14.5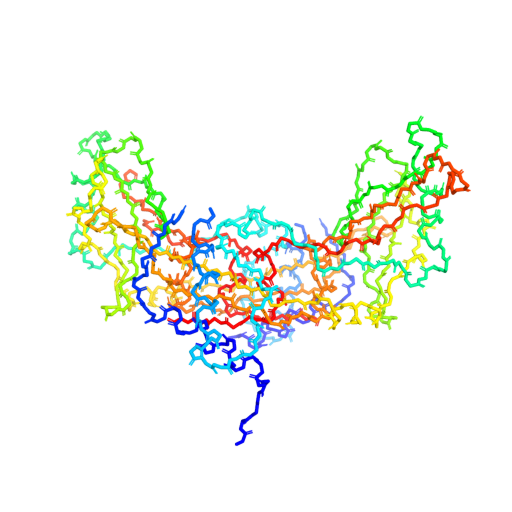5 11 ALA B CA 1
ATOM 2063 C C . ALA B 1 14 ? 19.419 -13.369 26.864 1.00 15.72 11 ALA B C 1
ATOM 2064 O O . ALA B 1 14 ? 19.240 -12.867 25.756 1.00 15.63 11 ALA B O 1
ATOM 2066 N N . ILE B 1 15 ? 20.453 -13.045 27.634 1.00 15.99 12 ILE B N 1
ATOM 2067 C CA . ILE B 1 15 ? 21.420 -12.025 27.195 1.00 15.87 12 ILE B CA 1
ATOM 2068 C C . ILE B 1 15 ? 22.209 -12.523 25.981 1.00 16.64 12 ILE B C 1
ATOM 2069 O O . ILE B 1 15 ? 22.460 -11.760 25.048 1.00 17.45 12 ILE B O 1
ATOM 2074 N N . GLN B 1 16 ? 22.580 -13.807 25.990 1.00 16.20 13 GLN B N 1
ATOM 2075 C CA . GLN B 1 16 ? 23.211 -14.461 24.839 1.00 17.25 13 GLN B CA 1
ATOM 2076 C C . GLN B 1 16 ? 22.388 -14.280 23.574 1.00 16.69 13 GLN B C 1
ATOM 2077 O O . GLN B 1 16 ? 22.927 -14.036 22.506 1.00 15.92 13 GLN B O 1
ATOM 2083 N N . ASN B 1 17 ? 21.062 -14.413 23.687 1.00 16.17 14 ASN B N 1
ATOM 2084 C CA . ASN B 1 17 ? 20.207 -14.210 22.513 1.00 16.00 14 ASN B CA 1
ATOM 2085 C C . ASN B 1 17 ? 20.143 -12.795 21.977 1.00 16.73 14 ASN B C 1
ATOM 2086 O O . ASN B 1 17 ? 19.799 -12.544 20.799 1.00 18.14 14 ASN B O 1
ATOM 2091 N N . VAL B 1 18 ? 20.431 -11.831 22.838 1.00 16.78 15 VAL B N 1
ATOM 2092 C CA . VAL B 1 18 ? 20.524 -10.457 22.387 1.00 17.11 15 VAL B CA 1
ATOM 2093 C C . VAL B 1 18 ? 21.898 -10.172 21.726 1.00 16.97 15 VAL B C 1
ATOM 2094 O O . VAL B 1 18 ? 21.978 -9.632 20.633 1.00 16.35 15 VAL B O 1
ATOM 2098 N N . VAL B 1 19 ? 22.973 -10.574 22.391 1.00 17.36 16 VAL B N 1
ATOM 2099 C CA . VAL B 1 19 ? 24.327 -10.328 21.917 1.00 18.24 16 VAL B CA 1
ATOM 2100 C C . VAL B 1 19 ? 24.716 -11.153 20.702 1.00 17.99 16 VAL B C 1
ATOM 2101 O O . VAL B 1 19 ? 25.582 -10.758 19.948 1.00 18.99 16 VAL B O 1
ATOM 2105 N N . ASP B 1 20 ? 24.078 -12.303 20.505 1.00 16.14 17 ASP B N 1
ATOM 2106 C CA . ASP B 1 20 ? 24.262 -13.110 19.319 1.00 17.06 17 ASP B CA 1
ATOM 2107 C C . ASP B 1 20 ? 23.026 -12.955 18.393 1.00 16.97 17 ASP B C 1
ATOM 2108 O O . ASP B 1 20 ? 22.823 -13.795 17.524 1.00 15.88 17 ASP B O 1
ATOM 2113 N N . GLY B 1 21 ? 22.274 -11.860 18.567 1.00 16.31 18 GLY B N 1
ATOM 2114 C CA . GLY B 1 21 ? 21.083 -11.582 17.774 1.00 17.16 18 GLY B CA 1
ATOM 2115 C C . GLY B 1 21 ? 21.223 -10.720 16.524 1.00 16.59 18 GLY B C 1
ATOM 2116 O O . GLY B 1 21 ? 20.280 -10.598 15.746 1.00 17.86 18 GLY B O 1
ATOM 2117 N N . GLY B 1 22 ? 22.395 -10.153 16.302 1.00 15.47 19 GLY B N 1
ATOM 2118 C CA . GLY B 1 22 ? 22.578 -9.239 15.187 1.00 15.55 19 GLY B CA 1
ATOM 2119 C C . GLY B 1 22 ? 21.765 -7.957 15.271 1.00 16.39 19 GLY B C 1
ATOM 2120 O O . GLY B 1 22 ? 21.416 -7.480 16.354 1.00 18.56 19 GLY B O 1
ATOM 2121 N N . TRP B 1 23 ? 21.497 -7.358 14.131 1.00 16.28 20 TRP B N 1
ATOM 2122 C CA . TRP B 1 23 ? 20.856 -6.059 14.093 1.00 17.37 20 TRP B CA 1
ATOM 2123 C C . TRP B 1 23 ? 19.391 -6.125 14.497 1.00 18.49 20 TRP B C 1
ATOM 2124 O O . TRP B 1 23 ? 18.658 -6.986 14.052 1.00 20.17 20 TRP B O 1
ATOM 2135 N N . HIS B 1 24 ? 18.965 -5.153 15.295 1.00 19.72 21 HIS B N 1
ATOM 2136 C CA . HIS B 1 24 ? 17.575 -4.988 15.672 1.00 21.68 21 HIS B CA 1
ATOM 2137 C C . HIS B 1 24 ? 17.164 -3.534 15.455 1.00 23.42 21 HIS B C 1
ATOM 2138 O O . HIS B 1 24 ? 17.871 -2.620 15.852 1.00 23.54 21 HIS B O 1
ATOM 2145 N N . GLU B 1 25 ? 16.034 -3.335 14.788 1.00 26.52 22 GLU B N 1
ATOM 2146 C CA . GLU B 1 25 ? 15.488 -1.998 14.553 1.00 28.72 22 GLU B CA 1
ATOM 2147 C C . GLU B 1 25 ? 15.029 -1.378 15.878 1.00 30.29 22 GLU B C 1
ATOM 2148 O O . GLU B 1 25 ? 14.480 -2.051 16.748 1.00 31.32 22 GLU B O 1
ATOM 2154 N N . THR B 1 26 ? 15.269 -0.087 16.028 1.00 32.41 23 THR B N 1
ATOM 2155 C CA . THR B 1 26 ? 14.923 0.621 17.246 1.00 34.26 23 THR B CA 1
ATOM 2156 C C . THR B 1 26 ? 14.072 1.851 16.910 1.00 35.28 23 THR B C 1
ATOM 2157 O O . THR B 1 26 ? 14.411 2.634 16.008 1.00 35.67 23 THR B O 1
ATOM 2161 N N . LYS B 1 27 ? 12.955 1.994 17.624 1.00 36.63 24 LYS B N 1
ATOM 2162 C CA . LYS B 1 27 ? 12.158 3.222 17.593 1.00 37.61 24 LYS B CA 1
ATOM 2163 C C . LYS B 1 27 ? 12.814 4.261 18.495 1.00 37.83 24 LYS B C 1
ATOM 2164 O O . LYS B 1 27 ? 12.202 5.271 18.837 1.00 38.37 24 LYS B O 1
ATOM 2170 N N . GLY B 1 33 ? 17.979 4.691 24.840 1.00 28.89 30 GLY B N 1
ATOM 2171 C CA . GLY B 1 33 ? 17.885 4.217 23.460 1.00 27.36 30 GLY B CA 1
ATOM 2172 C C . GLY B 1 33 ? 18.637 2.902 23.254 1.00 26.75 30 GLY B C 1
ATOM 2173 O O . GLY B 1 33 ? 18.005 1.866 22.960 1.00 25.50 30 GLY B O 1
ATOM 2174 N N . ILE B 1 34 ? 19.966 2.950 23.399 1.00 26.42 31 ILE B N 1
ATOM 2175 C CA . ILE B 1 34 ? 20.799 1.745 23.357 1.00 26.02 31 ILE B CA 1
ATOM 2176 C C . ILE B 1 34 ? 20.388 0.801 24.471 1.00 25.40 31 ILE B C 1
ATOM 2177 O O . ILE B 1 34 ? 20.117 -0.389 24.247 1.00 24.93 31 ILE B O 1
ATOM 2182 N N . GLY B 1 35 ? 20.363 1.329 25.694 1.00 25.04 32 GLY B N 1
ATOM 2183 C CA . GLY B 1 35 ? 19.968 0.539 26.836 1.00 24.75 32 GLY B CA 1
ATOM 2184 C C . GLY B 1 35 ? 18.500 0.158 26.824 1.00 24.58 32 GLY B C 1
ATOM 2185 O O . GLY B 1 35 ? 18.146 -0.994 27.141 1.00 24.03 32 GLY B O 1
ATOM 2186 N N . LYS B 1 36 ? 17.626 1.061 26.411 1.00 24.34 33 LYS B N 1
ATOM 2187 C CA . LYS B 1 36 ? 16.185 0.741 26.432 1.00 24.51 33 LYS B CA 1
ATOM 2188 C C . LYS B 1 36 ? 15.775 -0.290 25.365 1.00 24.02 33 LYS B C 1
ATOM 2189 O O . LYS B 1 36 ? 14.867 -1.084 25.579 1.00 24.79 33 LYS B O 1
ATOM 2195 N N . THR B 1 37 ? 16.479 -0.334 24.238 1.00 23.29 34 THR B N 1
ATOM 2196 C CA . THR B 1 37 ? 16.239 -1.359 23.234 1.00 21.90 34 THR B CA 1
ATOM 2197 C C . THR B 1 37 ? 16.687 -2.716 23.764 1.00 20.77 34 THR B C 1
ATOM 2198 O O . THR B 1 37 ? 16.037 -3.727 23.515 1.00 20.38 34 THR B O 1
ATOM 2202 N N . PHE B 1 38 ? 17.777 -2.719 24.519 1.00 20.06 35 PHE B N 1
ATOM 2203 C CA . PHE B 1 38 ? 18.261 -3.954 25.116 1.00 19.27 35 PHE B CA 1
ATOM 2204 C C . PHE B 1 38 ? 17.178 -4.546 26.061 1.00 19.99 35 PHE B C 1
ATOM 2205 O O . PHE B 1 38 ? 16.912 -5.765 26.051 1.00 18.81 35 PHE B O 1
ATOM 2213 N N . GLU B 1 39 ? 16.581 -3.682 26.874 1.00 21.67 36 GLU B N 1
ATOM 2214 C CA . GLU B 1 39 ? 15.503 -4.059 27.787 1.00 22.44 36 GLU B CA 1
ATOM 2215 C C . GLU B 1 39 ? 14.325 -4.638 27.020 1.00 22.63 36 GLU B C 1
ATOM 2216 O O . GLU B 1 39 ? 13.725 -5.647 27.422 1.00 22.48 36 GLU B O 1
ATOM 2222 N N . ASP B 1 40 ? 13.969 -4.010 25.899 1.00 22.51 37 ASP B N 1
ATOM 2223 C CA . ASP B 1 40 ? 12.861 -4.519 25.095 1.00 22.06 37 ASP B CA 1
ATOM 2224 C C . ASP B 1 40 ? 13.153 -5.936 24.556 1.00 20.94 37 ASP B C 1
ATOM 2225 O O . ASP B 1 40 ? 12.277 -6.795 24.510 1.00 20.67 37 ASP B O 1
ATOM 2230 N N . LEU B 1 41 ? 14.400 -6.177 24.154 1.00 20.27 38 LEU B N 1
ATOM 2231 C CA . LEU B 1 41 ? 14.787 -7.482 23.651 1.00 20.20 38 LEU B CA 1
ATOM 2232 C C . LEU B 1 41 ? 14.783 -8.556 24.748 1.00 20.78 38 LEU B C 1
ATOM 2233 O O . LEU B 1 41 ? 14.373 -9.690 24.493 1.00 20.19 38 LEU B O 1
ATOM 2238 N N . LEU B 1 42 ? 15.182 -8.193 25.972 1.00 20.59 39 LEU B N 1
ATOM 2239 C CA . LEU B 1 42 ? 15.102 -9.122 27.098 1.00 21.52 39 LEU B CA 1
ATOM 2240 C C . LEU B 1 42 ? 13.665 -9.456 27.443 1.00 21.80 39 LEU B C 1
ATOM 2241 O O . LEU B 1 42 ? 13.353 -10.574 27.893 1.00 22.14 39 LEU B O 1
ATOM 2246 N N . GLU B 1 43 ? 12.768 -8.496 27.226 1.00 22.44 40 GLU B N 1
ATOM 2247 C CA . GLU B 1 43 ? 11.357 -8.725 27.485 1.00 23.50 40 GLU B CA 1
ATOM 2248 C C . GLU B 1 43 ? 10.838 -9.864 26.614 1.00 23.23 40 GLU B C 1
ATOM 2249 O O . GLU B 1 43 ? 10.086 -10.727 27.080 1.00 23.42 40 GLU B O 1
ATOM 2255 N N . LYS B 1 44 ? 11.267 -9.883 25.356 1.00 23.05 41 LYS B N 1
ATOM 2256 C CA . LYS B 1 44 ? 10.894 -10.954 24.459 1.00 22.97 41 LYS B CA 1
ATOM 2257 C C . LYS B 1 44 ? 11.429 -12.312 24.914 1.00 22.80 41 LYS B C 1
ATOM 2258 O O . LYS B 1 44 ? 10.749 -13.303 24.751 1.00 22.00 41 LYS B O 1
ATOM 2264 N N . GLU B 1 45 ? 12.631 -12.355 25.493 1.00 22.03 42 GLU B N 1
ATOM 2265 C CA . GLU B 1 45 ? 13.183 -13.607 26.039 1.00 21.67 42 GLU B CA 1
ATOM 2266 C C . GLU B 1 45 ? 12.422 -14.218 27.231 1.00 22.13 42 GLU B C 1
ATOM 2267 O O . GLU B 1 45 ? 12.509 -15.426 27.487 1.00 20.93 42 GLU B O 1
ATOM 2273 N N . GLU B 1 46 ? 11.654 -13.403 27.953 1.00 22.79 43 GLU B N 1
ATOM 2274 C CA . GLU B 1 46 ? 10.785 -13.932 29.028 1.00 23.92 43 GLU B CA 1
ATOM 2275 C C . GLU B 1 46 ? 9.831 -15.033 28.514 1.00 24.87 43 GLU B C 1
ATOM 2276 O O . GLU B 1 46 ? 9.665 -16.076 29.146 1.00 24.65 43 GLU B O 1
ATOM 2282 N N . ASP B 1 47 ? 9.211 -14.818 27.360 1.00 25.87 44 ASP B N 1
ATOM 2283 C CA . ASP B 1 47 ? 8.289 -15.815 26.819 1.00 27.00 44 ASP B CA 1
ATOM 2284 C C . ASP B 1 47 ? 9.054 -16.907 26.068 1.00 26.97 44 ASP B C 1
ATOM 2285 O O . ASP B 1 47 ? 8.620 -18.055 26.033 1.00 26.33 44 ASP B O 1
ATOM 2290 N N . ASN B 1 48 ? 10.205 -16.558 25.497 1.00 26.68 45 ASN B N 1
ATOM 2291 C CA . ASN B 1 48 ? 11.018 -17.537 24.770 1.00 27.11 45 ASN B CA 1
ATOM 2292 C C . ASN B 1 48 ? 11.606 -18.603 25.697 1.00 27.09 45 ASN B C 1
ATOM 2293 O O . ASN B 1 48 ? 11.680 -19.771 25.333 1.00 27.76 45 ASN B O 1
ATOM 2298 N N . LEU B 1 49 ? 11.996 -18.199 26.901 1.00 26.97 46 LEU B N 1
ATOM 2299 C CA . LEU B 1 49 ? 12.644 -19.091 27.856 1.00 27.49 46 LEU B CA 1
ATOM 2300 C C . LEU B 1 49 ? 11.704 -19.454 28.991 1.00 28.49 46 LEU B C 1
ATOM 2301 O O . LEU B 1 49 ? 12.107 -20.150 29.909 1.00 27.72 46 LEU B O 1
ATOM 2306 N N . ASP B 1 50 ? 10.473 -18.949 28.923 1.00 30.55 47 ASP B N 1
ATOM 2307 C CA . ASP B 1 50 ? 9.452 -19.166 29.942 1.00 32.40 47 ASP B CA 1
ATOM 2308 C C . ASP B 1 50 ? 10.009 -18.888 31.340 1.00 32.98 47 ASP B C 1
ATOM 2309 O O . ASP B 1 50 ? 9.986 -19.749 32.217 1.00 33.39 47 ASP B O 1
ATOM 2314 N N . ALA B 1 51 ? 10.520 -17.668 31.503 1.00 34.05 48 ALA B N 1
ATOM 2315 C CA . ALA B 1 51 ? 11.121 -17.164 32.733 1.00 34.69 48 ALA B CA 1
ATOM 2316 C C . ALA B 1 51 ? 10.523 -15.787 33.069 1.00 35.25 48 ALA B C 1
ATOM 2317 O O . ALA B 1 51 ? 10.292 -14.983 32.161 1.00 36.38 48 ALA B O 1
ATOM 2319 N N . PRO B 1 52 ? 10.222 -15.534 34.345 1.00 35.11 49 PRO B N 1
ATOM 2320 C CA . PRO B 1 52 ? 9.823 -14.195 34.834 1.00 34.36 49 PRO B CA 1
ATOM 2321 C C . PRO B 1 52 ? 10.850 -13.057 34.932 1.00 33.37 49 PRO B C 1
ATOM 2322 O O . PRO B 1 52 ? 12.060 -13.249 35.080 1.00 33.99 49 PRO B O 1
ATOM 2326 N N . ASP B 1 53 ? 10.318 -11.837 34.869 1.00 31.32 50 ASP B N 1
ATOM 2327 C CA . ASP B 1 53 ? 10.960 -10.659 35.468 1.00 30.04 50 ASP B CA 1
ATOM 2328 C C . ASP B 1 53 ? 12.423 -10.386 35.118 1.00 29.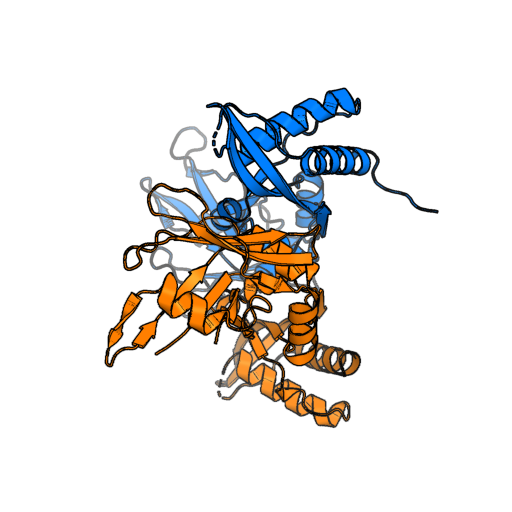93 50 ASP B C 1
ATOM 2329 O O . ASP B 1 53 ? 13.194 -9.926 35.984 1.00 30.46 50 ASP B O 1
ATOM 2334 N N . PHE B 1 54 ? 12.801 -10.601 33.859 1.00 28.87 51 PHE B N 1
ATOM 2335 C CA . PHE B 1 54 ? 14.063 -10.061 33.356 1.00 27.91 51 PHE B CA 1
ATOM 2336 C C . PHE B 1 54 ? 14.061 -8.533 33.335 1.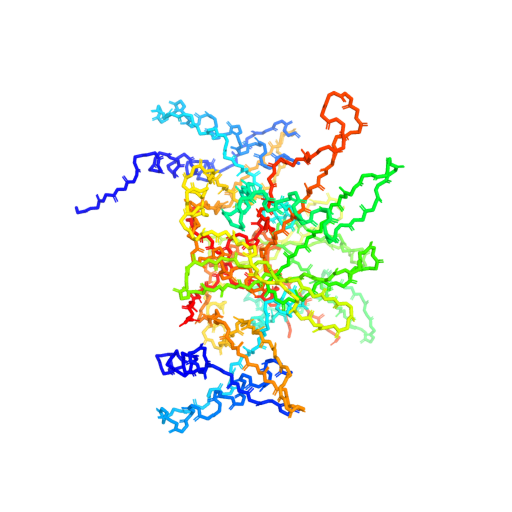00 28.11 51 PHE B C 1
ATOM 2337 O O . PHE B 1 54 ? 15.062 -7.922 33.004 1.00 28.69 51 PHE B O 1
ATOM 2345 N N . HIS B 1 55 ? 12.940 -7.898 33.658 1.00 28.39 52 HIS B N 1
ATOM 2346 C CA . HIS B 1 55 ? 12.904 -6.427 33.722 1.00 28.61 52 HIS B CA 1
ATOM 2347 C C . HIS B 1 55 ? 13.523 -5.824 35.013 1.00 28.86 52 HIS B C 1
ATOM 2348 O O . HIS B 1 55 ? 13.683 -4.606 35.095 1.00 29.86 52 HIS B O 1
ATOM 2355 N N . ASP B 1 56 ? 13.884 -6.649 36.006 1.00 28.87 53 ASP B N 1
ATOM 2356 C CA . ASP B 1 56 ? 14.547 -6.155 37.235 1.00 28.72 53 ASP B CA 1
ATOM 2357 C C . ASP B 1 56 ? 16.009 -5.714 37.058 1.00 28.74 53 ASP B C 1
ATOM 2358 O O . ASP B 1 56 ? 16.605 -5.122 37.959 1.00 30.40 53 ASP B O 1
ATOM 2363 N N . ILE B 1 57 ? 16.584 -6.035 35.919 1.00 28.23 54 ILE B N 1
ATOM 2364 C CA . ILE B 1 57 ? 17.999 -5.777 35.666 1.00 27.43 54 ILE B CA 1
ATOM 2365 C C . ILE B 1 57 ? 18.186 -4.330 35.243 1.00 27.53 54 ILE B C 1
ATOM 2366 O O . ILE B 1 57 ? 17.384 -3.814 34.464 1.00 28.75 54 ILE B O 1
ATOM 2371 N N . GLU B 1 58 ? 19.226 -3.673 35.769 1.00 26.50 55 GLU B N 1
ATOM 2372 C CA . GLU B 1 58 ? 19.611 -2.331 35.347 1.00 26.06 55 GLU B CA 1
ATOM 2373 C C . GLU B 1 58 ? 20.600 -2.450 34.185 1.00 24.02 55 GLU B C 1
ATOM 2374 O O . GLU B 1 58 ? 21.452 -3.318 34.196 1.00 23.77 55 GLU B O 1
ATOM 2380 N N . ILE B 1 59 ? 20.420 -1.619 33.171 1.00 22.46 56 ILE B N 1
ATOM 2381 C CA . ILE B 1 59 ? 21.192 -1.689 31.921 1.00 21.67 56 ILE B CA 1
ATOM 2382 C C . ILE B 1 59 ? 21.925 -0.362 31.733 1.00 21.30 56 ILE B C 1
ATOM 2383 O O . ILE B 1 59 ? 21.339 0.721 31.867 1.00 22.07 56 ILE B O 1
ATOM 2388 N N . LYS B 1 60 ? 23.237 -0.420 31.500 1.00 19.26 57 LYS B N 1
ATOM 2389 C CA . LYS B 1 60 ? 23.999 0.772 31.155 1.00 19.04 57 LYS B CA 1
ATOM 2390 C C . LYS B 1 60 ? 24.991 0.395 30.086 1.00 17.41 57 LYS B C 1
ATOM 2391 O O . LYS B 1 60 ? 25.378 -0.737 30.003 1.00 17.10 57 LYS B O 1
ATOM 2397 N N . THR B 1 61 ? 25.450 1.357 29.309 1.00 16.37 58 THR B N 1
ATOM 2398 C CA . THR B 1 61 ? 26.636 1.136 28.486 1.00 16.28 58 THR B CA 1
ATOM 2399 C C . THR B 1 61 ? 27.878 1.392 29.338 1.00 14.86 58 THR B C 1
ATOM 2400 O O . THR B 1 61 ? 27.802 1.851 30.453 1.00 14.82 58 THR B O 1
ATOM 2404 N N . HIS B 1 62 ? 29.040 1.049 28.813 1.00 14.91 59 HIS B N 1
ATOM 2405 C CA . HIS B 1 62 ? 30.251 1.315 29.559 1.00 14.59 59 HIS B CA 1
ATOM 2406 C C . HIS B 1 62 ? 30.471 2.808 29.754 1.00 14.63 59 HIS B C 1
ATOM 2407 O O . HIS B 1 62 ? 30.912 3.236 30.812 1.00 15.11 59 HIS B O 1
ATOM 2414 N N . GLU B 1 63 ? 30.100 3.588 28.732 1.00 17.13 60 GLU B N 1
ATOM 2415 C CA . GLU B 1 63 ? 30.224 5.025 28.740 1.00 19.37 60 GLU B CA 1
ATOM 2416 C C . GLU B 1 63 ? 29.287 5.620 29.790 1.00 17.28 60 GLU B C 1
ATOM 2417 O O . GLU B 1 63 ? 29.711 6.406 30.604 1.00 19.02 60 GLU B O 1
ATOM 2423 N N . THR B 1 64 ? 28.031 5.187 29.835 1.00 16.25 61 THR B N 1
ATOM 2424 C CA . THR B 1 64 ? 27.100 5.717 30.862 1.00 16.30 61 THR B CA 1
ATOM 2425 C C . THR B 1 64 ? 27.389 5.171 32.265 1.00 15.23 61 THR B C 1
ATOM 2426 O O . THR B 1 64 ? 27.247 5.903 33.243 1.00 15.76 61 THR B O 1
ATOM 2430 N N . ALA B 1 65 ? 27.853 3.934 32.372 1.00 13.71 62 ALA B N 1
ATOM 2431 C CA . ALA B 1 65 ? 28.240 3.373 33.672 1.00 12.82 62 ALA B CA 1
ATOM 2432 C C . ALA B 1 65 ? 29.385 4.199 34.284 1.00 13.54 62 ALA B C 1
ATOM 2433 O O . ALA B 1 65 ? 29.405 4.390 35.492 1.00 14.31 62 ALA B O 1
ATOM 2435 N N . ALA B 1 66 ? 30.301 4.706 33.455 1.00 14.81 63 ALA B N 1
ATOM 2436 C CA . ALA B 1 66 ? 31.460 5.428 33.974 1.00 15.83 63 ALA B CA 1
ATOM 2437 C C . ALA B 1 66 ? 31.058 6.740 34.645 1.00 15.66 63 ALA B C 1
ATOM 2438 O O . ALA B 1 66 ? 31.807 7.280 35.425 1.00 15.61 63 ALA B O 1
ATOM 2440 N N . LYS B 1 67 ? 29.879 7.225 34.300 1.00 15.19 64 LYS B N 1
ATOM 2441 C CA . LYS B 1 67 ? 29.350 8.501 34.778 1.00 16.05 64 LYS B CA 1
ATOM 2442 C C . LYS B 1 67 ? 28.070 8.307 35.594 1.00 16.51 64 LYS B C 1
ATOM 2443 O O . LYS B 1 67 ? 27.247 9.213 35.694 1.00 15.90 64 LYS B O 1
ATOM 2449 N N . SER B 1 68 ? 27.912 7.159 36.239 1.00 15.90 65 SER B N 1
ATOM 2450 C CA . SER B 1 68 ? 26.750 6.861 37.057 1.00 16.17 65 SER B CA 1
ATOM 2451 C C . SER B 1 68 ? 27.176 6.292 38.385 1.00 15.84 65 SER B C 1
ATOM 2452 O O . SER B 1 68 ? 28.189 5.588 38.451 1.00 16.41 65 SER B O 1
ATOM 2455 N N . LEU B 1 69 ? 26.395 6.585 39.417 1.00 16.64 66 LEU B N 1
ATOM 2456 C CA . LEU B 1 69 ? 26.624 6.035 40.734 1.00 17.34 66 LEU B CA 1
ATOM 2457 C C . LEU B 1 69 ? 25.491 5.078 41.066 1.00 17.92 66 LEU B C 1
ATOM 2458 O O . LEU B 1 69 ? 24.325 5.294 40.683 1.00 21.12 66 LEU B O 1
ATOM 2463 N N . LEU B 1 70 ? 25.827 4.041 41.806 1.00 17.22 67 LEU B N 1
ATOM 2464 C CA . LEU B 1 70 ? 24.882 3.033 42.261 1.00 17.71 67 LEU B CA 1
ATOM 2465 C C . LEU B 1 70 ? 24.945 2.954 43.769 1.00 16.92 67 LEU B C 1
ATOM 2466 O O . LEU B 1 70 ? 26.005 2.817 44.346 1.00 17.88 67 LEU B O 1
ATOM 2471 N N . THR B 1 71 ? 23.785 3.025 44.392 1.00 15.83 68 THR B N 1
ATOM 2472 C CA . THR B 1 71 ? 23.638 2.669 45.791 1.00 14.82 68 THR B CA 1
ATOM 2473 C C . THR B 1 71 ? 23.439 1.177 45.886 1.00 15.35 68 THR B C 1
ATOM 2474 O O . THR B 1 71 ? 22.418 0.658 45.464 1.00 16.39 68 THR B O 1
ATOM 2478 N N . LEU B 1 72 ? 24.410 0.506 46.476 1.00 14.16 69 LEU B N 1
ATOM 2479 C CA . LEU B 1 72 ? 24.353 -0.928 46.670 1.00 14.14 69 LEU B CA 1
ATOM 2480 C C . LEU B 1 72 ? 23.283 -1.286 47.649 1.00 14.91 69 LEU B C 1
ATOM 2481 O O . LEU B 1 72 ? 22.507 -2.210 47.415 1.00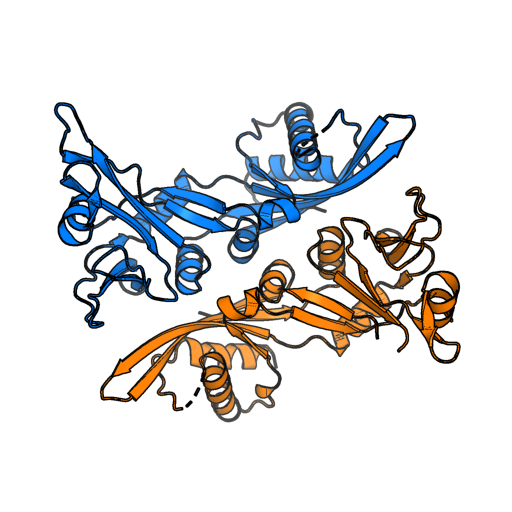 15.62 69 LEU B O 1
ATOM 2486 N N . PHE B 1 73 ? 23.215 -0.521 48.724 1.00 13.74 70 PHE B N 1
ATOM 2487 C CA . PHE B 1 73 ? 22.228 -0.685 49.811 1.00 13.03 70 PHE B CA 1
ATOM 2488 C C . PHE B 1 73 ? 22.392 0.491 50.777 1.00 13.31 70 PHE B C 1
ATOM 2489 O O . PHE B 1 73 ? 23.387 1.194 50.712 1.00 14.07 70 PHE B O 1
ATOM 2497 N N . THR B 1 74 ? 21.407 0.693 51.633 1.00 13.93 71 THR B N 1
ATOM 2498 C CA . THR B 1 74 ? 21.497 1.625 52.756 1.00 13.79 71 THR B CA 1
ATOM 2499 C C . THR B 1 74 ? 21.409 0.800 54.034 1.00 13.93 71 THR B C 1
ATOM 2500 O O . THR B 1 74 ? 20.727 -0.248 54.095 1.00 16.15 71 THR B O 1
ATOM 2504 N N . LYS B 1 75 ? 22.130 1.252 55.047 1.00 14.17 72 LYS B N 1
ATOM 2505 C CA . LYS B 1 75 ? 22.139 0.593 56.339 1.00 13.50 72 LYS B CA 1
ATOM 2506 C C . LYS B 1 75 ? 22.739 1.530 57.392 1.00 13.67 72 LYS B C 1
ATOM 2507 O O . LYS B 1 75 ? 23.827 2.072 57.192 1.00 14.43 72 LYS B O 1
ATOM 2513 N N . SER B 1 76 ? 22.061 1.622 58.532 1.00 13.98 73 SER B N 1
ATOM 2514 C CA . SER B 1 76 ? 22.574 2.409 59.667 1.00 14.53 73 SER B CA 1
ATOM 2515 C C . SER B 1 76 ? 23.559 1.564 60.462 1.00 13.52 73 SER B C 1
ATOM 2516 O O . SER B 1 76 ? 23.482 0.362 60.408 1.00 14.62 73 SER B O 1
ATOM 2519 N N . PRO B 1 77 ? 24.480 2.179 61.200 1.00 15.01 74 PRO B N 1
ATOM 2520 C CA . PRO B 1 77 ? 25.415 1.389 62.004 1.00 14.90 74 PRO B CA 1
ATOM 2521 C C . PRO B 1 77 ? 24.688 0.432 62.965 1.00 15.48 74 PRO B C 1
ATOM 2522 O O . PRO B 1 77 ? 23.583 0.782 63.428 1.00 17.59 74 PRO B O 1
ATOM 2526 N N . THR B 1 78 ? 25.354 -0.683 63.281 1.00 15.41 75 THR B N 1
ATOM 2527 C CA . THR B 1 78 ? 24.976 -1.727 64.238 1.00 17.04 75 THR B CA 1
ATOM 2528 C C . THR B 1 78 ? 25.142 -1.313 65.669 1.00 15.23 75 THR B C 1
ATOM 2529 O O . THR B 1 78 ? 24.389 -1.779 66.528 1.00 16.83 75 THR B O 1
ATOM 2533 N N . ASN B 1 79 ? 26.144 -0.471 65.920 1.00 13.43 76 ASN B N 1
ATOM 2534 C CA . ASN B 1 79 ? 26.628 -0.143 67.267 1.00 13.88 76 ASN B CA 1
ATOM 2535 C C . ASN B 1 79 ? 27.010 1.305 67.253 1.00 12.19 76 ASN B C 1
ATOM 2536 O O . ASN B 1 79 ? 27.641 1.748 66.308 1.00 12.19 76 ASN B O 1
ATOM 2541 N N . PRO B 1 80 ? 26.646 2.093 68.267 1.00 10.93 77 PRO B N 1
ATOM 2542 C CA . PRO B 1 80 ? 25.833 1.668 69.403 1.00 11.37 77 PRO B CA 1
ATOM 2543 C C . PRO B 1 80 ? 24.348 1.574 69.015 1.00 10.95 77 PRO B C 1
ATOM 2544 O O . PRO B 1 80 ? 23.969 1.850 67.879 1.00 10.74 77 PRO B O 1
ATOM 2548 N N . ARG B 1 81 ? 23.503 1.243 69.988 1.00 11.87 78 ARG B N 1
ATOM 2549 C CA . ARG B 1 81 ? 22.101 1.009 69.693 1.00 12.51 78 ARG B CA 1
ATOM 2550 C C . ARG B 1 81 ? 21.434 2.258 69.147 1.00 13.10 78 ARG B C 1
ATOM 2551 O O . ARG B 1 81 ? 20.547 2.150 68.291 1.00 14.46 78 ARG B O 1
ATOM 2559 N N . GLY B 1 82 ? 21.856 3.431 69.623 1.00 12.06 79 GLY B N 1
ATOM 2560 C CA . GLY B 1 82 ? 21.318 4.717 69.160 1.00 12.81 79 GLY B CA 1
ATOM 2561 C C . GLY B 1 82 ? 22.290 5.495 68.273 1.00 11.70 79 GLY B C 1
ATOM 2562 O O . GLY B 1 82 ? 22.455 6.719 68.388 1.00 12.01 79 GLY B O 1
ATOM 2563 N N . ALA B 1 83 ? 22.966 4.783 67.368 1.00 11.45 80 ALA B N 1
ATOM 2564 C CA . ALA B 1 83 ? 24.070 5.368 66.604 1.00 11.53 80 ALA B CA 1
ATOM 2565 C C . ALA B 1 83 ? 23.687 6.657 65.845 1.00 11.78 80 ALA B C 1
ATOM 2566 O O . ALA B 1 83 ? 24.424 7.630 65.915 1.00 12.54 80 ALA B O 1
ATOM 2568 N N . ASN B 1 84 ? 22.578 6.646 65.121 1.00 12.99 81 ASN B N 1
ATOM 2569 C CA . ASN B 1 84 ? 22.218 7.800 64.297 1.00 12.40 81 ASN B CA 1
ATOM 2570 C C . ASN B 1 84 ? 21.903 9.048 65.123 1.00 12.85 81 ASN B C 1
ATOM 2571 O O . ASN B 1 84 ? 22.395 10.121 64.837 1.00 13.08 81 ASN B O 1
ATOM 2576 N N . THR B 1 85 ? 21.111 8.887 66.172 1.00 13.00 82 THR B N 1
ATOM 2577 C CA . THR B 1 85 ? 20.796 9.989 67.045 1.00 14.10 82 THR B CA 1
ATOM 2578 C C . THR B 1 85 ? 22.060 10.489 67.759 1.00 12.68 82 THR B C 1
ATOM 2579 O O . THR B 1 85 ? 22.276 11.699 67.904 1.00 13.10 82 THR B O 1
ATOM 2583 N N . MET B 1 86 ? 22.868 9.546 68.216 1.00 11.65 83 MET B N 1
ATOM 2584 C CA . MET B 1 86 ? 24.126 9.908 68.859 1.00 12.09 83 MET B CA 1
ATOM 2585 C C . MET B 1 86 ? 24.957 10.757 67.887 1.00 11.12 83 MET B C 1
ATOM 2586 O O . MET B 1 86 ? 25.422 11.866 68.254 1.00 12.73 83 MET B O 1
ATOM 2591 N N . LEU B 1 87 ? 25.147 10.276 66.678 1.00 11.00 84 LEU B N 1
ATOM 2592 C CA . LEU B 1 87 ? 26.047 10.934 65.748 1.00 12.02 84 LEU B CA 1
ATOM 2593 C C . LEU B 1 87 ? 25.565 12.314 65.372 1.00 11.81 84 LEU B C 1
ATOM 2594 O O . LEU B 1 87 ? 26.324 13.283 65.401 1.00 12.26 84 LEU B O 1
ATOM 2599 N N . ARG B 1 88 ? 24.309 12.437 65.020 1.00 12.95 85 ARG B N 1
ATOM 2600 C CA . ARG B 1 88 ? 23.874 13.739 64.542 1.00 13.69 85 ARG B CA 1
ATOM 2601 C C . ARG B 1 88 ? 23.997 14.808 65.614 1.00 12.36 85 ARG B C 1
ATOM 2602 O O . ARG B 1 88 ? 24.381 15.952 65.321 1.00 13.84 85 ARG B O 1
ATOM 2610 N N . ASN B 1 89 ? 23.709 14.442 66.867 1.00 12.80 86 ASN B N 1
ATOM 2611 C CA . ASN B 1 89 ? 23.767 15.436 67.941 1.00 13.03 86 ASN B CA 1
ATOM 2612 C C . ASN B 1 89 ? 25.166 15.677 68.494 1.00 13.20 86 ASN B C 1
ATOM 2613 O O . ASN B 1 89 ? 25.461 16.764 68.978 1.00 16.53 86 ASN B O 1
ATOM 2618 N N . ARG B 1 90 ? 26.061 14.691 68.410 1.00 11.66 87 ARG B N 1
ATOM 2619 C CA . ARG B 1 90 ? 27.398 14.828 68.930 1.00 11.44 87 ARG B CA 1
ATOM 2620 C C . ARG B 1 90 ? 28.421 15.376 67.949 1.00 11.56 87 ARG B C 1
ATOM 2621 O O . ARG B 1 90 ? 29.195 16.248 68.286 1.00 13.34 87 ARG B O 1
ATOM 2629 N N . TYR B 1 91 ? 28.406 14.852 66.736 1.00 11.73 88 TYR B N 1
ATOM 2630 C CA . TYR B 1 91 ? 29.396 15.236 65.727 1.00 11.73 88 TYR B CA 1
ATOM 2631 C C . TYR B 1 91 ? 28.816 15.951 64.519 1.00 13.03 88 TYR B C 1
ATOM 2632 O O . TYR B 1 91 ? 29.563 16.483 63.688 1.00 14.26 88 TYR B O 1
ATOM 2641 N N . GLY B 1 92 ? 27.505 15.997 64.403 1.00 13.06 89 GLY B N 1
ATOM 2642 C CA . GLY B 1 92 ? 26.893 16.726 63.300 1.00 13.76 89 GLY B CA 1
ATOM 2643 C C . GLY B 1 92 ? 26.795 18.212 63.569 1.00 14.01 89 GLY B C 1
ATOM 2644 O O . GLY B 1 92 ? 27.426 18.745 64.479 1.00 15.71 89 GLY B O 1
ATOM 2645 N N . LYS B 1 93 ? 25.981 18.904 62.779 1.00 14.13 90 LYS B N 1
ATOM 2646 C CA . LYS B 1 93 ? 25.888 20.355 62.855 1.00 14.46 90 LYS B CA 1
ATOM 2647 C C . LYS B 1 93 ? 24.456 20.815 62.976 1.00 15.14 90 LYS B C 1
ATOM 2648 O O . LYS B 1 93 ? 23.510 20.115 62.617 1.00 15.11 90 LYS B O 1
ATOM 2654 N N . LYS B 1 94 ? 24.299 22.018 63.492 1.00 15.99 91 LYS B N 1
ATOM 2655 C CA . LYS B 1 94 ? 22.997 22.573 63.715 1.00 17.80 91 LYS B CA 1
ATOM 2656 C C . LYS B 1 94 ? 22.341 22.887 62.386 1.00 17.55 91 LYS B C 1
ATOM 2657 O O . LYS B 1 94 ? 22.982 23.373 61.444 1.00 17.91 91 LYS B O 1
ATOM 2663 N N . ASP B 1 95 ? 21.074 22.541 62.319 1.00 18.04 92 ASP B N 1
ATOM 2664 C CA . ASP B 1 95 ? 20.212 22.900 61.203 1.00 18.83 92 ASP B CA 1
ATOM 2665 C C . ASP B 1 95 ? 19.048 23.658 61.878 1.00 18.67 92 ASP B C 1
ATOM 2666 O O . ASP B 1 95 ? 19.237 24.285 62.955 1.00 22.91 92 ASP B O 1
ATOM 2671 N N . GLU B 1 96 ? 17.844 23.529 61.360 1.00 18.27 93 GLU B N 1
ATOM 2672 C CA . GLU B 1 96 ? 16.709 24.303 61.873 1.00 16.52 93 GLU B CA 1
ATOM 2673 C C . GLU B 1 96 ? 15.787 23.483 62.772 1.00 16.56 93 GLU B C 1
ATOM 2674 O O . GLU B 1 96 ? 15.848 22.237 62.811 1.00 15.90 93 GLU B O 1
ATOM 2680 N N . TYR B 1 97 ? 14.959 24.199 63.513 1.00 14.27 94 TYR B N 1
ATOM 2681 C CA . TYR B 1 97 ? 13.871 23.630 64.298 1.00 15.65 94 TYR B CA 1
ATOM 2682 C C . TYR B 1 97 ? 14.370 22.633 65.335 1.00 17.28 94 TYR B C 1
ATOM 2683 O O . TYR B 1 97 ? 13.698 21.681 65.646 1.00 17.87 94 TYR B O 1
ATOM 2692 N N . GLY B 1 98 ? 15.564 22.922 65.845 1.00 18.84 95 GLY B N 1
ATOM 2693 C CA . GLY B 1 98 ? 16.177 22.164 66.927 1.00 19.94 95 GLY B CA 1
ATOM 2694 C C . GLY B 1 98 ? 16.841 20.891 66.467 1.00 20.11 95 GLY B C 1
ATOM 2695 O O . GLY B 1 98 ? 17.275 20.097 67.296 1.00 22.06 95 GLY B O 1
ATOM 2696 N N . ASN B 1 99 ? 16.906 20.652 65.169 1.00 19.58 96 ASN B N 1
ATOM 2697 C CA . ASN B 1 99 ? 17.481 19.407 64.651 1.00 19.89 96 ASN B CA 1
ATOM 2698 C C . ASN B 1 99 ? 18.875 19.634 64.134 1.00 19.03 96 ASN B C 1
ATOM 2699 O O . ASN B 1 99 ? 19.221 20.706 63.655 1.00 20.24 96 ASN B O 1
ATOM 2704 N N . ASN B 1 100 ? 19.694 18.594 64.270 1.00 16.48 97 ASN B N 1
ATOM 2705 C CA . ASN B 1 100 ? 21.055 18.547 63.745 1.00 16.95 97 ASN B CA 1
ATOM 2706 C C . ASN B 1 100 ? 21.089 17.590 62.546 1.00 15.90 97 ASN B C 1
ATOM 2707 O O . ASN B 1 100 ? 20.258 16.674 62.441 1.00 16.73 97 ASN B O 1
ATOM 2712 N N . ILE B 1 101 ? 22.093 17.760 61.673 1.00 14.36 98 ILE B N 1
ATOM 2713 C CA . ILE B 1 101 ? 22.289 16.838 60.567 1.00 14.28 98 ILE B CA 1
ATOM 2714 C C . ILE B 1 101 ? 23.713 16.335 60.534 1.00 12.52 98 ILE B C 1
ATOM 2715 O O . ILE B 1 101 ? 24.611 16.976 61.082 1.00 12.88 98 ILE B O 1
ATOM 2720 N N A LEU B 1 102 ? 23.921 15.184 59.898 0.50 12.33 99 LEU B N 1
ATOM 2721 N N B LEU B 1 102 ? 23.917 15.184 59.898 0.50 12.32 99 LEU B N 1
ATOM 2722 C CA A LEU B 1 102 ? 25.256 14.722 59.530 0.50 12.38 99 LEU B CA 1
ATOM 2723 C CA B LEU B 1 102 ? 25.247 14.723 59.532 0.50 12.33 99 LEU B CA 1
ATOM 2724 C C A LEU B 1 102 ? 25.143 14.110 58.141 0.50 11.96 99 LEU B C 1
ATOM 2725 C C B LEU B 1 102 ? 25.142 14.109 58.142 0.50 11.95 99 LEU B C 1
ATOM 2726 O O A LEU B 1 102 ? 24.556 13.044 57.956 0.50 12.34 99 LEU B O 1
ATOM 2727 O O B LEU B 1 102 ? 24.557 13.043 57.957 0.50 12.34 99 LEU B O 1
ATOM 2736 N N . HIS B 1 103 ? 25.654 14.826 57.149 1.00 11.13 100 HIS B N 1
ATOM 2737 C CA . HIS B 1 103 ? 25.595 14.385 55.782 1.00 12.06 100 HIS B CA 1
ATOM 2738 C C . HIS B 1 103 ? 26.963 14.600 55.181 1.00 11.95 100 HIS B C 1
ATOM 2739 O O . HIS B 1 103 ? 27.379 15.733 54.975 1.00 12.38 100 HIS B O 1
ATOM 2746 N N . GLN B 1 104 ? 27.705 13.500 54.978 1.00 11.22 101 GLN B N 1
ATOM 2747 C CA . GLN B 1 104 ? 29.069 13.556 54.420 1.00 12.27 101 GLN B CA 1
ATOM 2748 C C . GLN B 1 104 ? 29.388 12.288 53.653 1.00 12.02 101 GLN B C 1
ATOM 2749 O O . GLN B 1 104 ? 29.004 11.210 54.108 1.00 13.34 101 GLN B O 1
ATOM 2755 N N . THR B 1 105 ? 30.101 12.395 52.528 1.00 12.34 102 THR B N 1
ATOM 2756 C CA . THR B 1 105 ? 30.627 11.247 51.801 1.00 11.75 102 THR B CA 1
ATOM 2757 C C . THR B 1 105 ? 31.970 10.886 52.450 1.00 11.77 102 THR B C 1
ATOM 2758 O O . THR B 1 105 ? 32.900 11.716 52.490 1.00 14.47 102 THR B O 1
ATOM 2762 N N . VAL B 1 106 ? 32.028 9.695 53.011 1.00 12.81 103 VAL B N 1
ATOM 2763 C CA . VAL B 1 106 ? 33.215 9.222 53.745 1.00 12.89 103 VAL B CA 1
ATOM 2764 C C . VAL B 1 106 ? 33.909 8.093 52.972 1.00 13.67 103 VAL B C 1
ATOM 2765 O O . VAL B 1 106 ? 33.266 7.204 52.445 1.00 12.81 103 VAL B O 1
ATOM 2769 N N A SER B 1 107 ? 35.236 8.191 52.883 0.50 13.60 104 SER B N 1
ATOM 2770 N N B SER B 1 107 ? 35.236 8.191 52.886 0.50 13.43 104 SER B N 1
ATOM 2771 C CA A SER B 1 107 ? 36.066 7.229 52.171 0.50 13.87 104 SER B CA 1
ATOM 2772 C CA B SER B 1 107 ? 36.073 7.241 52.163 0.50 13.46 104 SER B CA 1
ATOM 2773 C C A SER B 1 107 ? 36.862 6.402 53.178 0.50 13.71 104 SER B C 1
ATOM 2774 C C B SER B 1 107 ? 36.864 6.405 53.176 0.50 13.53 104 SER B C 1
ATOM 2775 O O A SER B 1 107 ? 37.033 6.798 54.323 0.50 11.98 104 SER B O 1
ATOM 2776 O O B SER B 1 107 ? 37.032 6.799 54.322 0.50 11.94 104 SER B O 1
ATOM 2781 N N . GLY B 1 108 ? 37.382 5.273 52.715 1.00 13.23 105 GLY B N 1
ATOM 2782 C CA . GLY B 1 108 ? 38.219 4.420 53.501 1.00 14.56 105 GLY B CA 1
ATOM 2783 C C . GLY B 1 108 ? 39.677 4.644 53.335 1.00 16.08 105 GLY B C 1
ATOM 2784 O O . GLY B 1 108 ? 40.428 4.037 54.070 1.00 17.93 105 GLY B O 1
ATOM 2785 N N A ASN B 1 109 ? 40.086 5.505 52.398 0.50 15.97 106 ASN B N 1
ATOM 2786 N N B ASN B 1 109 ? 40.089 5.508 52.404 0.50 16.26 106 ASN B N 1
ATOM 2787 C CA A ASN B 1 109 ? 41.496 5.721 52.113 0.50 16.48 106 ASN B CA 1
ATOM 2788 C CA B ASN B 1 109 ? 41.496 5.715 52.121 0.50 17.21 106 ASN B CA 1
ATOM 2789 C C A ASN B 1 109 ? 42.022 7.082 52.565 0.50 17.53 106 ASN B C 1
ATOM 2790 C C B ASN B 1 109 ? 42.022 7.078 52.575 0.50 17.87 106 ASN B C 1
ATOM 2791 O O A ASN B 1 109 ? 43.216 7.244 52.735 0.50 18.95 106 ASN B O 1
ATOM 2792 O O B ASN B 1 109 ? 43.215 7.243 52.745 0.50 19.13 106 ASN B O 1
ATOM 2801 N N . ARG B 1 110 ? 41.134 8.049 52.764 1.00 18.51 107 ARG B N 1
ATOM 2802 C CA . ARG B 1 110 ? 41.528 9.375 53.202 1.00 19.42 107 ARG B CA 1
ATOM 2803 C C . ARG B 1 110 ? 40.415 9.910 54.112 1.00 18.69 107 ARG B C 1
ATOM 2804 O O . ARG B 1 110 ? 39.272 9.568 53.933 1.00 18.83 107 ARG B O 1
ATOM 2812 N N . LYS B 1 111 ? 40.753 10.772 55.047 1.00 17.89 108 LYS B N 1
ATOM 2813 C CA . LYS B 1 111 ? 39.734 11.393 55.878 1.00 18.44 108 LYS B CA 1
ATOM 2814 C C . LYS B 1 111 ? 39.141 12.580 55.126 1.00 16.65 108 LYS B C 1
ATOM 2815 O O . LYS B 1 111 ? 39.736 13.092 54.180 1.00 16.62 108 LYS B O 1
ATOM 2821 N N . THR B 1 112 ? 37.913 12.967 55.476 1.00 14.97 109 THR B N 1
ATOM 2822 C CA . THR B 1 112 ? 37.347 14.146 54.900 1.00 15.73 109 THR B CA 1
ATOM 2823 C C . THR B 1 112 ? 38.058 15.420 55.377 1.00 17.25 109 THR B C 1
ATOM 2824 O O . THR B 1 112 ? 38.815 15.433 56.353 1.00 17.83 109 THR B O 1
ATOM 2828 N N . ASN B 1 113 ? 37.821 16.498 54.641 1.00 19.45 110 ASN B N 1
ATOM 2829 C CA . ASN B 1 113 ? 38.025 17.858 55.125 1.00 21.45 110 ASN B CA 1
ATOM 2830 C C . ASN B 1 113 ? 36.612 18.445 55.173 1.00 22.30 110 ASN B C 1
ATOM 2831 O O . ASN B 1 113 ? 36.102 18.975 54.189 1.00 24.15 110 ASN B O 1
ATOM 2836 N N . SER B 1 114 ? 35.941 18.202 56.288 1.00 22.81 111 SER B N 1
ATOM 2837 C CA . SER B 1 114 ? 34.523 18.524 56.454 1.00 22.92 111 SER B CA 1
ATOM 2838 C C . SER B 1 114 ? 34.430 19.952 56.961 1.00 23.63 111 SER B C 1
ATOM 2839 O O . SER B 1 114 ? 34.217 20.155 58.149 1.00 22.96 111 SER B O 1
ATOM 2842 N N . ASN B 1 115 ? 34.573 20.925 56.052 1.00 24.38 112 ASN B N 1
ATOM 2843 C CA . ASN B 1 115 ? 34.644 22.366 56.395 1.00 24.46 112 ASN B CA 1
ATOM 2844 C C . ASN B 1 115 ? 33.465 22.999 57.163 1.00 23.33 112 ASN B C 1
ATOM 2845 O O . ASN B 1 115 ? 33.656 23.985 57.906 1.00 24.79 112 ASN B O 1
ATOM 2850 N N . SER B 1 116 ? 32.261 22.439 57.019 1.00 21.41 113 SER B N 1
ATOM 2851 C CA . SER B 1 116 ? 31.105 22.965 57.745 1.00 19.56 113 SER B CA 1
ATOM 2852 C C . SER B 1 116 ? 30.850 22.223 59.043 1.00 17.71 113 SER B C 1
ATOM 2853 O O . SER B 1 116 ? 29.960 22.616 59.808 1.00 17.97 113 SER B O 1
ATOM 2856 N N . TYR B 1 117 ? 31.606 21.146 59.273 1.00 16.29 114 TYR B N 1
ATOM 2857 C CA . TYR B 1 117 ? 31.556 20.421 60.541 1.00 14.80 114 TYR B CA 1
ATOM 2858 C C . TYR B 1 117 ? 32.783 20.704 61.386 1.00 15.07 114 TYR B C 1
ATOM 2859 O O . TYR B 1 117 ? 33.805 21.209 60.883 1.00 17.57 114 TYR B O 1
ATOM 2868 N N . ASN B 1 118 ? 32.675 20.385 62.664 1.00 14.51 115 ASN B N 1
ATOM 2869 C CA . ASN B 1 118 ? 33.788 20.506 63.608 1.00 14.46 115 ASN B CA 1
ATOM 2870 C C . ASN B 1 118 ? 34.625 19.227 63.738 1.00 13.69 115 ASN B C 1
ATOM 2871 O O . ASN B 1 118 ? 35.551 19.171 64.552 1.00 14.67 115 ASN B O 1
ATOM 2876 N N . TYR B 1 119 ? 34.275 18.212 62.930 1.00 12.27 116 TYR B N 1
ATOM 2877 C CA . TYR B 1 119 ? 34.959 16.912 62.904 1.00 11.61 116 TYR B CA 1
ATOM 2878 C C . TYR B 1 119 ? 35.112 16.452 61.484 1.00 12.36 116 TYR B C 1
ATOM 2879 O O . TYR B 1 119 ? 34.384 16.905 60.604 1.00 14.01 116 TYR B O 1
ATOM 2888 N N . ASP B 1 120 ? 36.108 15.592 61.257 1.00 12.31 117 ASP B N 1
ATOM 2889 C CA . ASP B 1 120 ? 36.363 14.942 59.965 1.00 13.18 117 ASP B CA 1
ATOM 2890 C C . ASP B 1 120 ? 36.154 13.428 60.171 1.00 12.44 117 ASP B C 1
ATOM 2891 O O . ASP B 1 120 ? 36.063 12.939 61.305 1.00 12.74 117 ASP B O 1
ATOM 2896 N N . PHE B 1 121 ? 36.054 12.698 59.068 1.00 12.42 118 PHE B N 1
ATOM 2897 C CA . PHE B 1 121 ? 35.567 11.329 59.118 1.00 11.80 118 PHE B CA 1
ATOM 2898 C C . PHE B 1 121 ? 36.297 10.447 58.125 1.00 13.06 118 PHE B C 1
ATOM 2899 O O . PHE B 1 121 ? 36.702 10.912 57.061 1.00 12.57 118 PHE B O 1
ATOM 2907 N N . LYS B 1 122 ? 36.485 9.163 58.495 1.00 11.14 119 LYS B N 1
ATOM 2908 C CA . LYS B 1 122 ? 37.080 8.151 57.630 1.00 11.78 119 LYS B CA 1
ATOM 2909 C C . LYS B 1 122 ? 36.454 6.820 57.983 1.00 12.25 119 LYS B C 1
ATOM 2910 O O . LYS B 1 122 ? 35.937 6.633 59.092 1.00 12.96 119 LYS B O 1
ATOM 2916 N N . ILE B 1 123 ? 36.467 5.869 57.064 1.00 12.08 120 ILE B N 1
ATOM 2917 C CA . ILE B 1 123 ? 36.014 4.510 57.337 1.00 12.79 120 ILE B CA 1
ATOM 2918 C C . ILE B 1 123 ? 37.254 3.665 57.489 1.00 13.24 120 ILE B C 1
ATOM 2919 O O . ILE B 1 123 ? 38.243 3.853 56.799 1.00 13.29 120 ILE B O 1
ATOM 2924 N N . ASP B 1 124 ? 37.220 2.743 58.427 1.00 13.49 121 ASP B N 1
ATOM 2925 C CA . ASP B 1 124 ? 38.313 1.782 58.581 1.00 14.38 121 ASP B CA 1
ATOM 2926 C C . ASP B 1 124 ? 37.714 0.387 58.712 1.00 13.36 121 ASP B C 1
ATOM 2927 O O . ASP B 1 124 ? 36.777 0.160 59.471 1.00 14.97 121 ASP B O 1
ATOM 2932 N N . ILE B 1 125 ? 38.305 -0.579 58.020 1.00 12.62 122 ILE B N 1
ATOM 2933 C CA . ILE B 1 125 ? 37.836 -1.934 58.078 1.00 12.28 122 ILE B CA 1
ATOM 2934 C C . ILE B 1 125 ? 38.614 -2.661 59.159 1.00 12.55 122 ILE B C 1
ATOM 2935 O O . ILE B 1 125 ? 39.833 -2.808 59.067 1.00 14.51 122 ILE B O 1
ATOM 2940 N N . ASP B 1 126 ? 37.874 -3.158 60.155 1.00 12.50 123 ASP B N 1
ATOM 2941 C CA . ASP B 1 126 ? 38.464 -3.932 61.241 1.00 12.83 123 ASP B CA 1
ATOM 2942 C C . ASP B 1 126 ? 38.257 -5.393 60.878 1.00 12.48 123 ASP B C 1
ATOM 2943 O O . ASP B 1 126 ? 37.255 -6.026 61.240 1.00 12.32 123 ASP B O 1
ATOM 2948 N N . TRP B 1 127 ? 39.229 -5.979 60.155 1.00 12.10 124 TRP B N 1
ATOM 2949 C CA . TRP B 1 127 ? 39.059 -7.317 59.648 1.00 12.43 124 TRP B CA 1
ATOM 2950 C C . TRP B 1 127 ? 39.072 -8.364 60.783 1.00 13.14 124 TRP B C 1
ATOM 2951 O O . TRP B 1 127 ? 38.381 -9.366 60.727 1.00 14.77 124 TRP B O 1
ATOM 2962 N N . GLU B 1 128 ? 39.838 -8.084 61.829 1.00 14.22 125 GLU B N 1
ATOM 2963 C CA . GLU B 1 128 ? 39.897 -8.972 62.985 1.00 16.08 125 GLU B CA 1
ATOM 2964 C C . GLU B 1 128 ? 38.562 -9.112 63.726 1.00 16.32 125 GLU B C 1
ATOM 2965 O O . GLU B 1 128 ? 38.145 -10.218 64.095 1.00 17.23 125 GLU B O 1
ATOM 2971 N N . SER B 1 129 ? 37.880 -7.988 63.919 1.00 15.99 126 SER B N 1
ATOM 2972 C CA . SER B 1 129 ? 36.599 -7.948 64.579 1.00 16.92 126 SER B CA 1
ATOM 2973 C C . SER B 1 129 ? 35.449 -8.153 63.618 1.00 14.83 126 SER B C 1
ATOM 2974 O O . SER B 1 129 ? 34.299 -8.294 64.060 1.00 14.94 126 SER B O 1
ATOM 2977 N N . GLN B 1 130 ? 35.724 -8.166 62.325 1.00 13.06 127 GLN B N 1
ATOM 2978 C CA . GLN B 1 130 ? 34.678 -8.262 61.308 1.00 13.42 127 GLN B CA 1
ATOM 2979 C C . GLN B 1 130 ? 33.638 -7.146 61.468 1.00 13.17 127 GLN B C 1
ATOM 2980 O O . GLN B 1 130 ? 32.421 -7.388 61.482 1.00 13.08 127 GLN B O 1
ATOM 2986 N N . VAL B 1 131 ? 34.134 -5.923 61.592 1.00 11.99 128 VAL B N 1
ATOM 2987 C CA . VAL B 1 131 ? 33.255 -4.753 61.607 1.00 12.04 128 VAL B CA 1
ATOM 2988 C C . VAL B 1 131 ? 33.860 -3.669 60.759 1.00 12.08 128 VAL B C 1
ATOM 2989 O O . VAL B 1 131 ? 35.065 -3.565 60.588 1.00 11.56 128 VAL B O 1
ATOM 2993 N N . VAL B 1 132 ? 33.016 -2.790 60.247 1.00 11.78 129 VAL B N 1
ATOM 2994 C CA . VAL B 1 132 ? 33.459 -1.608 59.523 1.00 11.79 129 VAL B CA 1
ATOM 2995 C C . VAL B 1 132 ? 33.257 -0.444 60.475 1.00 11.81 129 VAL B C 1
ATOM 2996 O O . VAL B 1 132 ? 32.127 -0.187 60.904 1.00 11.54 129 VAL B O 1
ATOM 3000 N N . ARG B 1 133 ? 34.321 0.288 60.777 1.00 10.46 130 ARG B N 1
ATOM 3001 C CA . ARG B 1 133 ? 34.254 1.362 61.754 1.00 10.76 130 ARG B CA 1
ATOM 3002 C C . ARG B 1 133 ? 34.207 2.718 61.109 1.00 11.40 130 ARG B C 1
ATOM 3003 O O . ARG B 1 133 ? 34.880 2.982 60.145 1.00 11.98 130 ARG B O 1
ATOM 3011 N N . LEU B 1 134 ? 33.442 3.605 61.715 1.00 10.90 131 LEU B N 1
ATOM 3012 C CA . LEU B 1 134 ? 33.472 5.051 61.419 1.00 11.05 131 LEU B CA 1
ATOM 3013 C C . LEU B 1 134 ? 34.524 5.672 62.342 1.00 11.53 131 LEU B C 1
ATOM 3014 O O . LEU B 1 134 ? 34.385 5.575 63.556 1.00 12.92 131 LEU B O 1
ATOM 3019 N N . GLU B 1 135 ? 35.548 6.305 61.772 1.00 11.57 132 GLU B N 1
ATOM 3020 C CA . GLU B 1 135 ? 36.561 7.032 62.507 1.00 11.22 132 GLU B CA 1
ATOM 3021 C C . GLU B 1 135 ? 36.228 8.504 62.488 1.00 12.02 132 GLU B C 1
ATOM 3022 O O . GLU B 1 135 ? 35.987 9.059 61.431 1.00 13.13 132 GLU B O 1
ATOM 3028 N N . VAL B 1 136 ? 36.157 9.136 63.672 1.00 12.07 133 VAL B N 1
ATOM 3029 C CA . VAL B 1 136 ? 35.858 10.530 63.836 1.00 11.16 133 VAL B CA 1
ATOM 3030 C C . VAL B 1 136 ? 37.139 11.179 64.315 1.00 11.34 133 VAL B C 1
ATOM 3031 O O . VAL B 1 136 ? 37.740 10.710 65.271 1.00 11.22 133 VAL B O 1
ATOM 3035 N N . PHE B 1 137 ? 37.504 12.282 63.660 1.00 11.74 134 PHE B N 1
ATOM 3036 C CA . PHE B 1 137 ? 38.718 13.056 63.945 1.00 11.93 134 PHE B CA 1
ATOM 3037 C C . PHE B 1 137 ? 38.380 14.470 64.346 1.00 12.98 134 PHE B C 1
ATOM 3038 O O . PHE B 1 137 ? 37.460 15.085 63.777 1.00 12.90 134 PHE B O 1
ATOM 3046 N N . ASP B 1 138 ? 39.065 14.991 65.363 1.00 13.52 135 ASP B N 1
ATOM 3047 C CA . ASP B 1 138 ? 39.056 16.433 65.613 1.00 14.98 135 ASP B CA 1
ATOM 3048 C C . ASP B 1 138 ? 39.880 17.183 64.584 1.00 15.32 135 ASP B C 1
ATOM 3049 O O . ASP B 1 138 ? 40.535 16.558 63.735 1.00 16.18 135 ASP B O 1
ATOM 3054 N N . LYS B 1 139 ? 39.775 18.508 64.598 1.00 17.44 136 LYS B N 1
ATOM 3055 C CA . LYS B 1 139 ? 40.444 19.330 63.579 1.00 17.97 136 LYS B CA 1
ATOM 3056 C C . LYS B 1 139 ? 41.960 19.422 63.741 1.00 19.72 136 LYS B C 1
ATOM 3057 O O . LYS B 1 139 ? 42.618 19.959 62.874 1.00 21.14 136 LYS B O 1
ATOM 3063 N N . GLN B 1 140 ? 42.496 18.867 64.817 1.00 20.33 137 GLN B N 1
ATOM 3064 C CA . GLN B 1 140 ? 43.925 18.699 64.990 1.00 21.35 137 GLN B CA 1
ATOM 3065 C C . GLN B 1 140 ? 44.387 17.307 64.580 1.00 20.60 137 GLN B C 1
ATOM 3066 O O . GLN B 1 140 ? 45.484 16.917 64.935 1.00 20.36 137 GLN B O 1
ATOM 3072 N N . ASP B 1 141 ? 43.548 16.580 63.840 1.00 19.32 138 ASP B N 1
ATOM 3073 C CA . ASP B 1 141 ? 43.907 15.301 63.205 1.00 19.44 138 ASP B CA 1
ATOM 3074 C C . ASP B 1 141 ? 44.040 14.121 64.146 1.00 18.93 138 ASP B C 1
ATOM 3075 O O . ASP B 1 141 ? 44.657 13.116 63.783 1.00 21.37 138 ASP B O 1
ATOM 3080 N N . ILE B 1 142 ? 43.425 14.225 65.321 1.00 18.29 139 ILE B N 1
ATOM 3081 C CA . ILE B 1 142 ? 43.427 13.138 66.297 1.00 18.04 139 ILE B CA 1
ATOM 3082 C C . ILE B 1 142 ? 42.148 12.336 66.160 1.00 15.77 139 ILE B C 1
ATOM 3083 O O . ILE B 1 142 ? 41.069 12.880 66.176 1.00 14.51 139 ILE B O 1
ATOM 3088 N N . MET B 1 143 ? 42.288 11.024 66.072 1.00 15.61 140 MET B N 1
ATOM 3089 C CA . MET B 1 143 ? 41.162 10.107 65.977 1.00 14.76 140 MET B CA 1
ATOM 3090 C C . MET B 1 143 ? 40.586 9.943 67.381 1.00 14.58 140 MET B C 1
ATOM 3091 O O . MET B 1 143 ? 41.233 9.352 68.264 1.00 17.61 140 MET B O 1
ATOM 3096 N N . ILE B 1 144 ? 39.404 10.498 67.591 1.00 13.40 141 ILE B N 1
ATOM 3097 C CA . ILE B 1 144 ? 38.785 10.575 68.902 1.00 13.48 141 ILE B CA 1
ATOM 3098 C C . ILE B 1 144 ? 37.722 9.508 69.152 1.00 13.77 141 ILE B C 1
ATOM 3099 O O . ILE B 1 144 ? 37.341 9.327 70.310 1.00 14.28 141 ILE B O 1
ATOM 3104 N N . ASP B 1 145 ? 37.201 8.858 68.109 1.00 13.33 142 ASP B N 1
ATOM 3105 C CA . ASP B 1 145 ? 36.100 7.914 68.261 1.00 13.21 142 ASP B CA 1
ATOM 3106 C C . ASP B 1 145 ? 36.033 6.967 67.072 1.00 13.07 142 ASP B C 1
ATOM 3107 O O . ASP B 1 145 ? 35.857 7.434 65.932 1.00 14.36 142 ASP B O 1
ATOM 3112 N N . ASN B 1 146 ? 36.209 5.674 67.328 1.00 12.50 143 ASN B N 1
ATOM 3113 C CA . ASN B 1 146 ? 36.105 4.648 66.273 1.00 12.07 143 ASN B CA 1
ATOM 3114 C C . ASN B 1 146 ? 35.171 3.529 66.664 1.00 12.56 143 ASN B C 1
ATOM 3115 O O . ASN B 1 146 ? 35.301 2.409 66.163 1.00 12.93 143 ASN B O 1
ATOM 3120 N N . SER B 1 147 ? 34.237 3.825 67.576 1.00 11.44 144 SER B N 1
ATOM 3121 C CA . SER B 1 147 ? 33.385 2.813 68.186 1.00 12.17 144 SER B CA 1
ATOM 3122 C C . SER B 1 147 ? 31.994 2.685 67.545 1.00 13.31 144 SER B C 1
ATOM 3123 O O . SER B 1 147 ? 31.250 1.766 67.880 1.00 15.51 144 SER B O 1
ATOM 3126 N N . VAL B 1 148 ? 31.648 3.549 66.612 1.00 12.36 145 VAL B N 1
ATOM 3127 C CA . VAL B 1 148 ? 30.458 3.355 65.765 1.00 12.51 145 VAL B CA 1
ATOM 3128 C C . VAL B 1 148 ? 30.868 2.393 64.654 1.00 12.41 145 VAL B C 1
ATOM 3129 O O . VAL B 1 148 ? 31.901 2.613 64.003 1.00 12.61 145 VAL B O 1
ATOM 3133 N N . TYR B 1 149 ? 30.091 1.340 64.442 1.00 11.90 146 TYR B N 1
ATOM 3134 C CA . TYR B 1 149 ? 30.413 0.326 63.445 1.00 11.23 146 TYR B CA 1
ATOM 3135 C C . TYR B 1 149 ? 29.219 -0.364 62.861 1.00 11.04 146 TYR B C 1
ATOM 3136 O O . TYR B 1 149 ? 28.096 -0.304 63.403 1.00 10.80 146 TYR B O 1
ATOM 3145 N N . TRP B 1 150 ? 29.467 -1.016 61.707 1.00 10.38 147 TRP B N 1
ATOM 3146 C CA . TRP B 1 150 ? 28.561 -1.882 61.021 1.00 10.20 147 TRP B CA 1
ATOM 3147 C C . TRP B 1 150 ? 29.192 -3.283 61.059 1.00 10.46 147 TRP B C 1
ATOM 3148 O O . TRP B 1 150 ? 30.323 -3.499 60.638 1.00 12.13 147 TRP B O 1
ATOM 3159 N N . SER B 1 151 ? 28.449 -4.246 61.574 1.00 11.49 148 SER B N 1
ATOM 3160 C CA . SER B 1 151 ? 28.951 -5.605 61.557 1.00 10.50 148 SER B CA 1
ATOM 3161 C C . SER B 1 151 ? 29.029 -6.130 60.138 1.00 12.26 148 SER B C 1
ATOM 3162 O O . SER B 1 151 ? 28.187 -5.793 59.315 1.00 11.60 148 SER B O 1
ATOM 3165 N N . PHE B 1 152 ? 30.022 -6.969 59.846 1.00 12.46 149 PHE B N 1
ATOM 3166 C CA . PHE B 1 152 ? 30.043 -7.646 58.544 1.00 13.11 149 PHE B CA 1
ATOM 3167 C C . PHE B 1 152 ? 28.753 -8.427 58.292 1.00 13.86 149 PHE B C 1
ATOM 3168 O O . PHE B 1 152 ? 28.283 -8.429 57.190 1.00 14.40 149 PHE B O 1
ATOM 3176 N N . ASP B 1 153 ? 28.184 -9.068 59.308 1.00 16.01 150 ASP B N 1
ATOM 3177 C CA . ASP B 1 153 ? 26.964 -9.865 59.084 1.00 16.87 150 ASP B CA 1
ATOM 3178 C C . ASP B 1 153 ? 25.806 -8.953 58.653 1.00 16.00 150 ASP B C 1
ATOM 3179 O O . ASP B 1 153 ? 25.037 -9.314 57.776 1.00 16.17 150 ASP B O 1
ATOM 3184 N N . SER B 1 154 ? 25.720 -7.759 59.216 1.00 14.90 151 SER B N 1
ATOM 3185 C CA . SER B 1 154 ? 24.675 -6.855 58.778 1.00 15.40 151 SER B CA 1
ATOM 3186 C C . SER B 1 154 ? 24.845 -6.464 57.339 1.00 15.10 151 SER B C 1
ATOM 3187 O O . SER B 1 154 ? 23.877 -6.323 56.650 1.00 15.62 151 SER B O 1
ATOM 3190 N N . LEU B 1 155 ? 26.085 -6.220 56.915 1.00 14.50 152 LEU B N 1
ATOM 3191 C CA . LEU B 1 155 ? 26.346 -5.796 55.552 1.00 13.38 152 LEU B CA 1
ATOM 3192 C C . LEU B 1 155 ? 26.081 -6.966 54.608 1.00 14.32 152 LEU B C 1
ATOM 3193 O O . LEU B 1 155 ? 25.511 -6.793 53.562 1.00 14.69 152 LEU B O 1
ATOM 3198 N N . GLN B 1 156 ? 26.471 -8.167 55.009 1.00 15.06 153 GLN B N 1
ATOM 3199 C CA . GLN B 1 156 ? 26.151 -9.364 54.228 1.00 15.91 153 GLN B CA 1
ATOM 3200 C C . GLN B 1 156 ? 24.644 -9.535 54.055 1.00 16.68 153 GLN B C 1
ATOM 3201 O O . GLN B 1 156 ? 24.199 -9.866 52.981 1.00 16.18 153 GLN B O 1
ATOM 3207 N N . ASN B 1 157 ? 23.878 -9.277 55.096 1.00 16.81 154 ASN B N 1
ATOM 3208 C CA . ASN B 1 157 ? 22.431 -9.415 55.025 1.00 17.68 154 ASN B CA 1
ATOM 3209 C C . ASN B 1 157 ? 21.857 -8.422 54.013 1.00 17.97 154 ASN B C 1
ATOM 3210 O O . ASN B 1 157 ? 20.941 -8.730 53.260 1.00 18.19 154 ASN B O 1
ATOM 3215 N N . GLN B 1 158 ? 22.387 -7.208 53.992 1.00 17.40 155 GLN B N 1
ATOM 3216 C CA . GLN B 1 158 ? 21.899 -6.205 53.072 1.00 18.66 155 GLN B CA 1
ATOM 3217 C C . GLN B 1 158 ? 22.247 -6.580 51.657 1.00 19.28 155 GLN B C 1
ATOM 3218 O O . GLN B 1 158 ? 21.420 -6.433 50.765 1.00 20.20 155 GLN B O 1
ATOM 3224 N N . LEU B 1 159 ? 23.462 -7.078 51.449 1.00 18.18 156 LEU B N 1
ATOM 3225 C CA . LEU B 1 159 ? 23.873 -7.529 50.124 1.00 19.28 156 LEU B CA 1
ATOM 3226 C C . LEU B 1 159 ? 22.914 -8.592 49.627 1.00 20.01 156 LEU B C 1
ATOM 3227 O O . LEU B 1 159 ? 22.411 -8.470 48.507 1.00 20.99 156 LEU B O 1
ATOM 3232 N N . ASP B 1 160 ? 22.653 -9.611 50.449 1.00 20.56 157 ASP B N 1
ATOM 3233 C CA . ASP B 1 160 ? 21.694 -10.674 50.093 1.00 21.51 157 ASP B CA 1
ATOM 3234 C C . ASP B 1 160 ? 20.321 -10.136 49.720 1.00 22.65 157 ASP B C 1
ATOM 3235 O O . ASP B 1 160 ? 19.662 -10.685 48.845 1.00 23.30 157 ASP B O 1
ATOM 3240 N N . LYS B 1 161 ? 19.881 -9.087 50.396 1.00 23.38 158 LYS B N 1
ATOM 3241 C CA . LYS B 1 161 ? 18.509 -8.621 50.262 1.00 23.73 158 LYS B CA 1
ATOM 3242 C C . LYS B 1 161 ? 18.371 -7.620 49.127 1.00 23.49 158 LYS B C 1
ATOM 3243 O O . LYS B 1 161 ? 17.326 -7.538 48.490 1.00 24.07 158 LYS B O 1
ATOM 3249 N N . LYS B 1 162 ? 19.411 -6.840 48.867 1.00 23.33 159 LYS B N 1
ATOM 3250 C CA . LYS B 1 162 ? 19.241 -5.635 48.069 1.00 24.10 159 LYS B CA 1
ATOM 3251 C C . LYS B 1 162 ? 20.022 -5.621 46.769 1.00 23.73 159 LYS B C 1
ATOM 3252 O O . LYS B 1 162 ? 19.740 -4.794 45.915 1.00 24.90 159 LYS B O 1
ATOM 3258 N N . LEU B 1 163 ? 20.991 -6.513 46.594 1.00 23.78 160 LEU B N 1
ATOM 3259 C CA . LEU B 1 163 ? 21.758 -6.523 45.337 1.00 24.48 160 LEU B CA 1
ATOM 3260 C C . LEU B 1 163 ? 20.840 -6.878 44.177 1.00 23.79 160 LEU B C 1
ATOM 3261 O O . LEU B 1 163 ? 19.936 -7.715 44.313 1.00 25.18 160 LEU B O 1
ATOM 3266 N N . LYS B 1 164 ? 21.054 -6.196 43.056 1.00 24.39 161 LYS B N 1
ATOM 3267 C CA . LYS B 1 164 ? 20.385 -6.470 41.793 1.00 24.48 161 LYS B CA 1
ATOM 3268 C C . LYS B 1 164 ? 21.384 -6.755 40.671 1.00 23.07 161 LYS B C 1
ATOM 3269 O O . LYS B 1 164 ? 22.549 -6.369 40.736 1.00 24.02 161 LYS B O 1
ATOM 3275 N N . TYR B 1 165 ? 20.913 -7.465 39.659 1.00 22.05 162 TYR B N 1
ATOM 3276 C CA . TYR B 1 165 ? 21.661 -7.655 38.423 1.00 22.04 162 TYR B CA 1
ATOM 3277 C C . TYR B 1 165 ? 21.835 -6.345 37.690 1.00 21.04 162 TYR B C 1
ATOM 3278 O O . TYR B 1 165 ? 20.943 -5.531 37.608 1.00 20.28 162 TYR B O 1
ATOM 3287 N N . ILE B 1 166 ? 23.054 -6.130 37.195 1.00 18.56 163 ILE B N 1
ATOM 3288 C CA . ILE B 1 166 ? 23.347 -4.995 36.350 1.00 19.19 163 ILE B CA 1
ATOM 3289 C C . ILE B 1 166 ? 24.125 -5.555 35.168 1.00 16.97 163 ILE B C 1
ATOM 3290 O O . ILE B 1 166 ? 25.069 -6.332 35.334 1.00 17.95 163 ILE B O 1
ATOM 3295 N N . ALA B 1 167 ? 23.724 -5.126 33.978 1.00 17.73 164 ALA B N 1
ATOM 3296 C CA . ALA B 1 167 ? 24.431 -5.485 32.742 1.00 16.63 164 ALA B CA 1
ATOM 3297 C C . ALA B 1 167 ? 24.996 -4.201 32.146 1.00 16.97 164 ALA B C 1
ATOM 3298 O O . ALA B 1 167 ? 24.275 -3.240 31.903 1.00 16.98 164 ALA B O 1
ATOM 3300 N N . VAL B 1 168 ? 26.302 -4.208 31.944 1.00 14.87 165 VAL B N 1
ATOM 3301 C CA . VAL B 1 168 ? 27.023 -3.126 31.283 1.00 14.57 165 VAL B CA 1
ATOM 3302 C C . VAL B 1 168 ? 27.329 -3.643 29.882 1.00 13.96 165 VAL B C 1
ATOM 3303 O O . VAL B 1 168 ? 28.033 -4.668 29.692 1.00 13.91 165 VAL B O 1
ATOM 3307 N N . ILE B 1 169 ? 26.837 -2.897 28.897 1.00 14.49 166 ILE B N 1
ATOM 3308 C CA . ILE B 1 169 ? 26.783 -3.386 27.527 1.00 15.25 166 ILE B CA 1
ATOM 3309 C C . ILE B 1 169 ? 27.494 -2.448 26.577 1.00 16.00 166 ILE B C 1
ATOM 3310 O O . ILE B 1 169 ? 27.798 -1.320 26.882 1.00 14.79 166 ILE B O 1
ATOM 3315 N N . SER B 1 170 ? 27.746 -2.941 25.382 1.00 16.45 167 SER B N 1
ATOM 3316 C CA . SER B 1 170 ? 28.041 -2.008 24.318 1.00 17.68 167 SER B CA 1
ATOM 3317 C C . SER B 1 170 ? 27.362 -2.417 23.037 1.00 16.64 167 SER B C 1
ATOM 3318 O O . SER B 1 170 ? 26.956 -3.558 22.855 1.00 16.43 167 SER B O 1
ATOM 3321 N N . ALA B 1 171 ? 27.242 -1.427 22.171 1.00 17.72 168 ALA B N 1
ATOM 3322 C CA . ALA B 1 171 ? 26.550 -1.612 20.914 1.00 17.83 168 ALA B CA 1
ATOM 3323 C C . ALA B 1 171 ? 27.145 -0.779 19.808 1.00 17.39 168 ALA B C 1
ATOM 3324 O O . ALA B 1 171 ? 27.668 0.301 20.057 1.00 19.44 168 ALA B O 1
ATOM 3326 N N . GLU B 1 172 ? 27.005 -1.276 18.590 1.00 18.58 169 GLU B N 1
ATOM 3327 C CA . GLU B 1 172 ? 27.121 -0.475 17.383 1.00 18.44 169 GLU B CA 1
A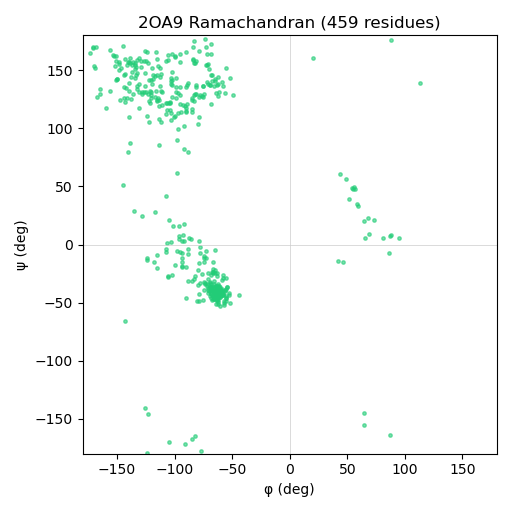TOM 3328 C C . GLU B 1 172 ? 25.758 -0.074 16.815 1.00 18.90 169 GLU B C 1
ATOM 3329 O O . GLU B 1 172 ? 24.722 -0.673 17.126 1.00 18.25 169 GLU B O 1
ATOM 3335 N N . SER B 1 173 ? 25.765 0.949 15.966 1.00 20.83 170 SER B N 1
ATOM 3336 C CA . SER B 1 173 ? 24.545 1.435 15.352 1.00 22.45 170 SER B CA 1
ATOM 3337 C C . SER B 1 173 ? 24.737 1.661 13.863 1.00 23.22 170 SER B C 1
ATOM 3338 O O . SER B 1 173 ? 25.859 1.874 13.391 1.00 23.23 170 SER B O 1
ATOM 3341 N N . LYS B 1 174 ? 23.630 1.590 13.133 1.00 24.36 171 LYS B N 1
ATOM 3342 C CA . LYS B 1 174 ? 23.600 1.926 11.717 1.00 25.25 171 LYS B CA 1
ATOM 3343 C C . LYS B 1 174 ? 22.242 2.508 11.343 1.00 26.54 171 LYS B C 1
ATOM 3344 O O . LYS B 1 174 ? 21.221 2.245 12.006 1.00 25.27 171 LYS B O 1
ATOM 3350 N N . ILE B 1 175 ? 22.251 3.298 10.265 1.00 28.17 172 ILE B N 1
ATOM 3351 C CA . ILE B 1 175 ? 21.042 3.787 9.605 1.00 30.19 172 ILE B CA 1
ATOM 3352 C C . ILE B 1 175 ? 20.996 3.142 8.229 1.00 31.20 172 ILE B C 1
ATOM 3353 O O . ILE B 1 175 ? 21.958 3.240 7.473 1.00 32.17 172 ILE B O 1
ATOM 3358 N N . GLU B 1 176 ? 19.899 2.461 7.919 1.00 32.58 173 GLU B N 1
ATOM 3359 C CA . GLU B 1 176 ? 19.754 1.785 6.633 1.00 33.84 173 GLU B CA 1
ATOM 3360 C C . GLU B 1 176 ? 18.298 1.804 6.198 1.00 34.34 173 GLU B C 1
ATOM 3361 O O . GLU B 1 176 ? 17.421 1.313 6.922 1.00 34.98 173 GLU B O 1
ATOM 3367 N N . ASN B 1 177 ? 18.053 2.327 4.995 1.00 34.64 174 ASN B N 1
ATOM 3368 C CA . ASN B 1 177 ? 16.697 2.507 4.473 1.00 34.58 174 ASN B CA 1
ATOM 3369 C C . ASN B 1 177 ? 15.842 3.324 5.450 1.00 34.58 174 ASN B C 1
ATOM 3370 O O . ASN B 1 177 ? 14.710 2.946 5.785 1.00 34.84 174 ASN B O 1
ATOM 3375 N N . GLU B 1 178 ? 16.416 4.434 5.915 1.00 34.15 175 GLU B N 1
ATOM 3376 C CA . GLU B 1 178 ? 15.725 5.406 6.763 1.00 33.94 175 GLU B CA 1
ATOM 3377 C C . GLU B 1 178 ? 15.394 4.913 8.186 1.00 33.54 175 GLU B C 1
ATOM 3378 O O . GLU B 1 178 ? 14.707 5.600 8.942 1.00 34.44 175 GLU B O 1
ATOM 3384 N N . LYS B 1 179 ? 15.916 3.752 8.564 1.00 32.70 176 LYS B N 1
ATOM 3385 C CA . LYS B 1 179 ? 15.591 3.142 9.853 1.00 31.77 176 LYS B CA 1
ATOM 3386 C C . LYS B 1 179 ? 16.839 2.983 10.695 1.00 30.62 176 LYS B C 1
ATOM 3387 O O . LYS B 1 179 ? 17.936 2.848 10.156 1.00 29.93 176 LYS B O 1
ATOM 3393 N N . LYS B 1 180 ? 16.671 3.009 12.017 1.00 29.57 177 LYS B N 1
ATOM 3394 C CA . LYS B 1 180 ? 17.806 2.903 12.939 1.00 28.44 177 LYS B CA 1
ATOM 3395 C C . LYS B 1 180 ? 17.880 1.501 13.550 1.00 26.69 177 LYS B C 1
ATOM 3396 O O . LYS B 1 180 ? 16.861 0.942 13.942 1.00 26.33 177 LYS B O 1
ATOM 3402 N N . TYR B 1 181 ? 19.092 0.958 13.652 1.00 25.16 178 TYR B N 1
ATOM 3403 C CA . TYR B 1 181 ? 19.327 -0.392 14.184 1.00 23.55 178 TYR B CA 1
ATOM 3404 C C . TYR B 1 181 ? 20.483 -0.397 15.204 1.00 21.91 178 TYR B C 1
ATOM 3405 O O . TYR B 1 181 ? 21.453 0.336 15.031 1.00 20.79 178 TYR B O 1
ATOM 3414 N N . TYR B 1 182 ? 20.378 -1.257 16.228 1.00 20.63 179 TYR B N 1
ATOM 3415 C CA . TYR B 1 182 ? 21.474 -1.545 17.146 1.00 21.11 179 TYR B CA 1
ATOM 3416 C C . TYR B 1 182 ? 21.882 -3.017 17.061 1.00 19.86 179 TYR B C 1
ATOM 3417 O O . TYR B 1 182 ? 21.033 -3.911 16.890 1.00 19.66 179 TYR B O 1
ATOM 3426 N N . LYS B 1 183 ? 23.177 -3.266 17.216 1.00 19.45 180 LYS B N 1
ATOM 3427 C CA . LYS B 1 183 ? 23.739 -4.600 17.397 1.00 19.65 180 LYS B CA 1
ATOM 3428 C C . LYS B 1 183 ? 24.615 -4.544 18.639 1.00 19.32 180 LYS B C 1
ATOM 3429 O O . LYS B 1 183 ? 25.473 -3.667 18.751 1.00 19.37 180 LYS B O 1
ATOM 3435 N N . TYR B 1 184 ? 24.420 -5.466 19.550 1.00 17.31 181 TYR B N 1
ATOM 3436 C CA . TYR B 1 184 ? 25.087 -5.468 20.835 1.00 17.22 181 TYR B CA 1
ATOM 3437 C C . TYR B 1 184 ? 26.320 -6.372 20.740 1.00 16.79 181 TYR B C 1
ATOM 3438 O O . TYR B 1 184 ? 26.243 -7.517 20.278 1.00 19.62 181 TYR B O 1
ATOM 3447 N N . ASN B 1 185 ? 27.460 -5.852 21.153 1.00 17.25 182 ASN B N 1
ATOM 3448 C CA . ASN B 1 185 ? 28.753 -6.524 21.032 1.00 17.45 182 ASN B CA 1
ATOM 3449 C C . ASN B 1 185 ? 28.979 -7.591 22.115 1.00 16.48 182 ASN B C 1
ATOM 3450 O O . ASN B 1 185 ? 29.548 -8.653 21.868 1.00 17.73 182 ASN B O 1
ATOM 3455 N N . SER B 1 186 ? 28.597 -7.238 23.345 1.00 16.96 183 SER B N 1
ATOM 3456 C CA . SER B 1 186 ? 28.816 -8.041 24.533 1.00 15.99 183 SER B CA 1
ATOM 3457 C C . SER B 1 186 ? 28.059 -7.431 25.682 1.00 15.08 183 SER B C 1
ATOM 3458 O O . SER B 1 186 ? 27.562 -6.289 25.588 1.00 16.05 183 SER B O 1
ATOM 3461 N N . ALA B 1 187 ? 28.003 -8.181 26.780 1.00 14.27 184 ALA B N 1
ATOM 3462 C CA . ALA B 1 187 ? 27.416 -7.729 28.033 1.00 15.58 184 ALA B CA 1
ATOM 3463 C C . ALA B 1 187 ? 28.259 -8.261 29.187 1.00 15.59 184 ALA B C 1
ATOM 3464 O O . ALA B 1 187 ? 28.686 -9.392 29.190 1.00 16.30 184 ALA B O 1
ATOM 3466 N N . ASN B 1 188 ? 28.556 -7.397 30.149 1.00 15.21 185 ASN B N 1
ATOM 3467 C CA . ASN B 1 188 ? 29.238 -7.752 31.389 1.00 15.42 185 ASN B CA 1
ATOM 3468 C C . ASN B 1 188 ? 28.162 -7.781 32.443 1.00 15.39 185 ASN B C 1
ATOM 3469 O O . ASN B 1 188 ? 27.611 -6.731 32.833 1.00 15.42 185 ASN B O 1
ATOM 3474 N N . LEU B 1 189 ? 27.797 -8.965 32.892 1.00 15.32 186 LEU B N 1
ATOM 3475 C CA . LEU B 1 189 ? 26.707 -9.143 33.836 1.00 15.40 186 LEU B CA 1
ATOM 3476 C C . LEU B 1 189 ? 27.247 -9.253 35.254 1.00 16.13 186 LEU B C 1
ATOM 3477 O O . LEU B 1 189 ? 27.933 -10.202 35.600 1.00 15.34 186 LEU B O 1
ATOM 3482 N N . PHE B 1 190 ? 26.938 -8.247 36.070 1.00 15.57 187 PHE B N 1
ATOM 3483 C CA . PHE B 1 190 ? 27.294 -8.254 37.493 1.00 15.84 187 PHE B CA 1
ATOM 3484 C C . PHE B 1 190 ? 26.270 -9.148 38.194 1.00 16.64 187 PHE B C 1
ATOM 3485 O O . PHE B 1 190 ? 25.084 -8.888 38.051 1.00 16.97 187 PHE B O 1
ATOM 3493 N N . THR B 1 191 ? 26.767 -10.131 38.949 1.00 16.86 188 THR B N 1
ATOM 3494 C CA . THR B 1 191 ? 25.900 -11.107 39.633 1.00 17.99 188 THR B CA 1
ATOM 3495 C C . THR B 1 191 ? 26.065 -11.222 41.136 1.00 18.22 188 THR B C 1
ATOM 3496 O O . THR B 1 191 ? 25.255 -11.907 41.791 1.00 19.38 188 THR B O 1
ATOM 3500 N N . ASP B 1 192 ? 27.117 -10.638 41.701 1.00 16.73 189 ASP B N 1
ATOM 3501 C CA . ASP B 1 192 ? 27.328 -10.756 43.138 1.00 16.63 189 ASP B CA 1
ATOM 3502 C C . ASP B 1 192 ? 28.437 -9.826 43.565 1.00 15.49 189 ASP B C 1
ATOM 3503 O O . ASP B 1 192 ? 29.324 -9.517 42.778 1.00 14.64 189 ASP B O 1
ATOM 3508 N N . LEU B 1 193 ? 28.381 -9.421 44.830 1.00 15.85 190 LEU B N 1
ATOM 3509 C CA . LEU B 1 193 ? 29.470 -8.745 45.493 1.00 13.98 190 LEU B CA 1
ATOM 3510 C C . LEU B 1 193 ? 29.595 -9.318 46.894 1.00 14.19 190 LEU B C 1
ATOM 3511 O O . LEU B 1 193 ? 28.615 -9.370 47.645 1.00 15.16 190 LEU B O 1
ATOM 3516 N N . THR B 1 194 ? 30.782 -9.793 47.241 1.00 13.33 191 THR B N 1
ATOM 3517 C CA . THR B 1 194 ? 30.982 -10.341 48.571 1.00 13.87 191 THR B CA 1
ATOM 3518 C C . THR B 1 194 ? 31.220 -9.215 49.581 1.00 13.36 191 THR B C 1
ATOM 3519 O O . THR B 1 194 ? 31.691 -8.091 49.258 1.00 13.14 191 THR B O 1
ATOM 3523 N N . VAL B 1 195 ? 30.960 -9.513 50.845 1.00 14.30 192 VAL B N 1
ATOM 3524 C CA . VAL B 1 195 ? 31.314 -8.549 51.879 1.00 15.53 192 VAL B CA 1
ATOM 3525 C C . VAL B 1 195 ? 32.804 -8.232 51.930 1.00 15.45 192 VAL B C 1
ATOM 3526 O O . VAL B 1 195 ? 33.184 -7.095 52.150 1.00 13.33 192 VAL B O 1
ATOM 3530 N N . GLN B 1 196 ? 33.648 -9.218 51.687 1.00 14.72 193 GLN B N 1
ATOM 3531 C CA . GLN B 1 196 ? 35.086 -8.988 51.643 1.00 14.32 193 GLN B CA 1
ATOM 3532 C C . GLN B 1 196 ? 35.439 -8.022 50.519 1.00 13.52 193 GLN B C 1
ATOM 3533 O O . GLN B 1 196 ? 36.240 -7.124 50.728 1.00 11.85 193 GLN B O 1
ATOM 3539 N N . SER B 1 197 ? 34.848 -8.207 49.350 1.00 12.72 194 SER B N 1
ATOM 3540 C CA . SER B 1 197 ? 35.123 -7.315 48.208 1.00 11.82 194 SER B CA 1
ATOM 3541 C C . SER B 1 197 ? 34.588 -5.898 48.463 1.00 11.57 194 SER B C 1
ATOM 3542 O O . SER B 1 197 ? 35.256 -4.896 48.155 1.00 11.19 194 SER B O 1
ATOM 3545 N N . LEU B 1 198 ? 33.409 -5.799 49.072 1.00 10.97 195 LEU B N 1
ATOM 3546 C CA . LEU B 1 198 ? 32.896 -4.492 49.483 1.00 10.79 195 LEU B CA 1
ATOM 3547 C C . LEU B 1 198 ? 33.864 -3.769 50.376 1.00 11.25 195 LEU B C 1
ATOM 3548 O O . LEU B 1 198 ? 34.135 -2.600 50.178 1.00 12.01 195 LEU B O 1
ATOM 3553 N N . CYS B 1 199 ? 34.402 -4.472 51.366 1.00 11.21 196 CYS B N 1
ATOM 3554 C CA . CYS B 1 199 ? 35.286 -3.824 52.353 1.00 11.23 196 CYS B CA 1
ATOM 3555 C C . CYS B 1 199 ? 36.618 -3.469 51.726 1.00 11.02 196 CYS B C 1
ATOM 3556 O O . CYS B 1 199 ? 37.173 -2.398 52.025 1.00 12.62 196 CYS B O 1
ATOM 3559 N N . ARG B 1 200 ? 37.138 -4.284 50.808 1.00 10.96 197 ARG B N 1
ATOM 3560 C CA . ARG B 1 200 ? 38.388 -3.960 50.121 1.00 11.49 197 ARG B CA 1
ATOM 3561 C C . ARG B 1 200 ? 38.118 -2.694 49.287 1.00 10.07 197 ARG B C 1
ATOM 3562 O O . ARG B 1 200 ? 38.958 -1.790 49.223 1.00 11.78 197 ARG B O 1
ATOM 3570 N N . GLY B 1 201 ? 36.951 -2.634 48.633 1.00 11.28 198 GLY B N 1
ATOM 3571 C CA . GLY B 1 201 ? 36.597 -1.461 47.862 1.00 10.26 198 GLY B CA 1
ATOM 3572 C C . GLY B 1 201 ? 36.562 -0.166 48.668 1.00 10.80 198 GLY B C 1
ATOM 3573 O O . GLY B 1 201 ? 37.042 0.896 48.234 1.00 10.20 198 GLY B O 1
ATOM 3574 N N . ILE B 1 202 ? 36.048 -0.267 49.891 1.00 11.09 199 ILE B N 1
ATOM 3575 C CA . ILE B 1 202 ? 36.089 0.889 50.803 1.00 11.33 199 ILE B CA 1
ATOM 3576 C C . ILE B 1 202 ? 37.512 1.274 51.164 1.00 11.29 199 ILE B C 1
ATOM 3577 O O . ILE B 1 202 ? 37.919 2.424 50.990 1.00 12.51 199 ILE B O 1
ATOM 3582 N N . GLU B 1 203 ? 38.327 0.327 51.612 1.00 11.93 200 GLU B N 1
ATOM 3583 C CA . GLU B 1 203 ? 39.658 0.707 51.991 1.00 12.87 200 GLU B CA 1
ATOM 3584 C C . GLU B 1 203 ? 40.497 1.182 50.777 1.00 13.03 200 GLU B C 1
ATOM 3585 O O . GLU B 1 203 ? 41.373 2.042 50.916 1.00 13.29 200 GLU B O 1
ATOM 3591 N N . ASN B 1 204 ? 40.151 0.762 49.566 1.00 12.51 201 ASN B N 1
ATOM 3592 C CA . ASN B 1 204 ? 40.872 1.187 48.365 1.00 13.18 201 ASN B CA 1
ATOM 3593 C C . ASN B 1 204 ? 40.509 2.591 47.878 1.00 12.48 201 ASN B C 1
ATOM 3594 O O . ASN B 1 204 ? 41.196 3.152 47.039 1.00 14.57 201 ASN B O 1
ATOM 3599 N N . GLY B 1 205 ? 39.399 3.126 48.370 1.00 11.80 202 GLY B N 1
ATOM 3600 C CA . GLY B 1 205 ? 38.889 4.438 47.972 1.00 11.00 202 GLY B CA 1
ATOM 3601 C C . GLY B 1 205 ? 37.863 4.396 46.870 1.00 12.83 202 GLY B C 1
ATOM 3602 O O . GLY B 1 205 ? 37.416 5.456 46.382 1.00 14.94 202 GLY B O 1
ATOM 3603 N N . ASP B 1 206 ? 37.467 3.177 46.484 1.00 11.47 203 ASP B N 1
ATOM 3604 C CA . ASP B 1 206 ? 36.560 2.961 45.367 1.00 11.65 203 ASP B CA 1
ATOM 3605 C C . ASP B 1 206 ? 35.085 2.869 45.762 1.00 12.12 203 ASP B C 1
ATOM 3606 O O . ASP B 1 206 ? 34.215 2.964 44.900 1.00 15.68 203 ASP B O 1
ATOM 3611 N N . ILE B 1 207 ? 34.806 2.605 47.019 1.00 12.34 204 ILE B N 1
ATOM 3612 C CA . ILE B 1 207 ? 33.420 2.473 47.481 1.00 12.64 204 ILE B CA 1
ATOM 3613 C C . ILE B 1 207 ? 33.250 3.462 48.640 1.00 13.33 204 ILE B C 1
ATOM 3614 O O . ILE B 1 207 ? 34.080 3.482 49.532 1.00 13.84 204 ILE B O 1
ATOM 3619 N N . LYS B 1 208 ? 32.193 4.252 48.599 1.00 13.26 205 LYS B N 1
ATOM 3620 C CA . LYS B 1 208 ? 32.009 5.344 49.588 1.00 14.82 205 LYS B CA 1
ATOM 3621 C C . LYS B 1 208 ? 30.832 5.050 50.477 1.00 13.85 205 LYS B C 1
ATOM 3622 O O . LYS B 1 208 ? 29.941 4.326 50.112 1.00 13.28 205 LYS B O 1
ATOM 3628 N N . VAL B 1 209 ? 30.901 5.584 51.694 1.00 13.04 206 VAL B N 1
ATOM 3629 C CA . VAL B 1 209 ? 29.848 5.501 52.672 1.00 13.84 206 VAL B CA 1
ATOM 3630 C C . VAL B 1 209 ? 29.298 6.907 52.839 1.00 13.80 206 VAL B C 1
ATOM 3631 O O . VAL B 1 209 ? 29.969 7.774 53.388 1.00 13.89 206 VAL B O 1
ATOM 3635 N N . ASP B 1 210 ? 28.128 7.133 52.274 1.00 13.51 207 ASP B N 1
ATOM 3636 C CA . ASP B 1 210 ? 27.481 8.451 52.317 1.00 12.50 207 ASP B CA 1
ATOM 3637 C C . ASP B 1 210 ? 26.578 8.465 53.529 1.00 12.29 207 ASP B C 1
ATOM 3638 O O . ASP B 1 210 ? 25.450 7.943 53.508 1.00 12.8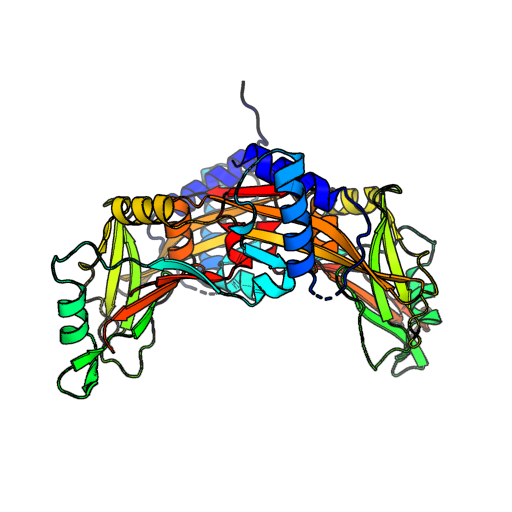3 207 ASP B O 1
ATOM 3643 N N . ILE B 1 211 ? 27.061 9.117 54.589 1.00 12.04 208 ILE B N 1
ATOM 3644 C CA . ILE B 1 211 ? 26.312 9.239 55.829 1.00 12.05 208 ILE B CA 1
ATOM 3645 C C . ILE B 1 211 ? 25.267 10.279 55.584 1.00 12.47 208 ILE B C 1
ATOM 3646 O O . ILE B 1 211 ? 25.583 11.366 55.150 1.00 13.74 208 ILE B O 1
ATOM 3651 N N . ARG B 1 212 ? 24.010 9.937 55.878 1.00 13.93 209 ARG B N 1
ATOM 3652 C CA . ARG B 1 212 ? 22.856 10.759 55.588 1.00 15.56 209 ARG B CA 1
ATOM 3653 C C . ARG B 1 212 ? 21.956 10.645 56.815 1.00 15.54 209 ARG B C 1
ATOM 3654 O O . ARG B 1 212 ? 21.134 9.728 56.909 1.00 18.64 209 ARG B O 1
ATOM 3662 N N . ILE B 1 213 ? 22.175 11.491 57.800 1.00 13.92 210 ILE B N 1
ATOM 3663 C CA . ILE B 1 213 ? 21.415 11.480 59.027 1.00 14.81 210 ILE B CA 1
ATOM 3664 C C . ILE B 1 213 ? 20.780 12.832 59.207 1.00 16.98 210 ILE B C 1
ATOM 3665 O O . ILE B 1 213 ? 21.459 13.876 59.150 1.00 15.62 210 ILE B O 1
ATOM 3670 N N . GLY B 1 214 ? 19.467 12.793 59.328 1.00 19.87 211 GLY B N 1
ATOM 3671 C CA . GLY B 1 214 ? 18.670 13.976 59.545 1.00 22.44 211 GLY B CA 1
ATOM 3672 C C . GLY B 1 214 ? 18.225 14.678 58.269 1.00 25.38 211 GLY B C 1
ATOM 3673 O O . GLY B 1 214 ? 18.612 14.292 57.138 1.00 27.92 211 GLY B O 1
ATOM 3674 N N . ALA B 1 215 ? 17.416 15.719 58.462 1.00 27.90 212 ALA B N 1
ATOM 3675 C CA . ALA B 1 215 ? 16.859 16.548 57.379 1.00 27.77 212 ALA B CA 1
ATOM 3676 C C . ALA B 1 215 ? 16.381 15.737 56.171 0.00 27.60 212 ALA B C 1
ATOM 3677 O O . ALA B 1 215 ? 15.702 14.720 56.316 0.00 27.41 212 ALA B O 1
ATOM 3679 N N . GLY B 1 229 ? 18.481 6.278 54.397 1.00 23.96 226 GLY B N 1
ATOM 3680 C CA . GLY B 1 229 ? 19.601 6.713 55.203 1.00 22.01 226 GLY B CA 1
ATOM 3681 C C . GLY B 1 229 ? 20.984 6.473 54.592 1.00 19.85 226 GLY B C 1
ATOM 3682 O O . GLY B 1 229 ? 21.172 6.634 53.378 1.00 21.21 226 GLY B O 1
ATOM 3683 N N . THR B 1 230 ? 21.935 6.075 55.426 1.00 18.57 227 THR B N 1
ATOM 3684 C CA . THR B 1 230 ? 23.359 5.982 55.009 1.00 17.35 227 THR B CA 1
ATOM 3685 C C . THR B 1 230 ? 23.574 4.969 53.902 1.00 16.19 227 THR B C 1
ATOM 3686 O O . THR B 1 230 ? 23.142 3.837 54.019 1.00 16.48 227 THR B O 1
ATOM 3690 N N . ALA B 1 231 ? 24.216 5.396 52.829 1.00 13.35 228 ALA B N 1
ATOM 3691 C CA . ALA B 1 231 ? 24.251 4.677 51.568 1.00 13.25 228 ALA B CA 1
ATOM 3692 C C . ALA B 1 231 ? 25.672 4.241 51.249 1.00 11.84 228 ALA B C 1
ATOM 3693 O O . ALA B 1 231 ? 26.638 5.018 51.326 1.00 13.31 228 ALA B O 1
ATOM 3695 N N . PHE B 1 232 ? 25.791 2.971 50.874 1.00 10.85 229 PHE B N 1
ATOM 3696 C CA . PHE B 1 232 ? 27.053 2.391 50.409 1.00 11.32 229 PHE B CA 1
ATOM 3697 C C . PHE B 1 232 ? 27.048 2.479 48.884 1.00 11.57 229 PHE B C 1
ATOM 3698 O O . PHE B 1 232 ? 26.190 1.859 48.245 1.00 12.44 229 PHE B O 1
ATOM 3706 N N . ARG B 1 233 ? 27.959 3.282 48.308 1.00 11.69 230 ARG B N 1
ATOM 3707 C CA . ARG B 1 233 ? 27.830 3.678 46.903 1.00 12.67 230 ARG B CA 1
ATOM 3708 C C . ARG B 1 233 ? 29.107 3.437 46.103 1.00 12.07 230 ARG B C 1
ATOM 3709 O O . ARG B 1 233 ? 30.210 3.499 46.631 1.00 12.71 230 ARG B O 1
ATOM 3717 N N . ILE B 1 234 ? 28.924 3.221 44.810 1.00 11.62 231 ILE B N 1
ATOM 3718 C CA . ILE B 1 234 ? 30.029 2.920 43.921 1.00 11.75 231 ILE B CA 1
ATOM 3719 C C . ILE B 1 234 ? 29.738 3.423 42.520 1.00 12.03 231 ILE B C 1
ATOM 3720 O O . ILE B 1 234 ? 28.615 3.341 42.038 1.00 12.41 231 ILE B O 1
ATOM 3725 N N . ASN B 1 235 ? 30.768 3.925 41.862 1.00 11.32 232 ASN B N 1
ATOM 3726 C CA . ASN B 1 235 ? 30.718 4.189 40.420 1.00 12.08 232 ASN B CA 1
ATOM 3727 C C . ASN B 1 235 ? 30.398 2.916 39.680 1.00 12.71 232 ASN B C 1
ATOM 3728 O O . ASN B 1 235 ? 30.969 1.867 39.983 1.00 11.44 232 ASN B O 1
ATOM 3733 N N . MET B 1 236 ? 29.513 2.924 38.688 1.00 13.55 233 MET B N 1
ATOM 3734 C CA . MET B 1 236 ? 29.001 1.664 38.113 1.00 14.42 233 MET B CA 1
ATOM 3735 C C . MET B 1 236 ? 30.060 0.878 37.301 1.00 13.36 233 MET B C 1
ATOM 3736 O O . MET B 1 236 ? 30.124 -0.323 37.325 1.00 16.02 233 MET B O 1
ATOM 3741 N N . GLU B 1 237 ? 30.968 1.585 36.636 1.00 13.85 234 GLU B N 1
ATOM 3742 C CA . GLU B 1 237 ? 32.069 0.896 35.978 1.00 15.37 234 GLU B CA 1
ATOM 3743 C C . GLU B 1 237 ? 32.908 0.209 37.012 1.00 15.99 234 GLU B C 1
ATOM 3744 O O . GLU B 1 237 ? 33.429 -0.873 36.779 1.00 16.07 234 GLU B O 1
ATOM 3750 N N . LYS B 1 238 ? 33.163 0.898 38.129 1.00 18.13 235 LYS B N 1
ATOM 3751 C CA . LYS B 1 238 ? 34.059 0.367 39.123 1.00 20.03 235 LYS B CA 1
ATOM 3752 C C . LYS B 1 238 ? 33.508 -0.904 39.705 1.00 19.68 235 LYS B C 1
ATOM 3753 O O . LYS B 1 238 ? 34.235 -1.737 40.242 1.00 21.02 235 LYS B O 1
ATOM 3759 N N . LEU B 1 239 ? 32.193 -1.090 39.651 1.00 19.54 236 LEU B N 1
ATOM 3760 C CA . LEU B 1 239 ? 31.560 -2.325 40.069 1.00 21.25 236 LEU B CA 1
ATOM 3761 C C . LEU B 1 239 ? 32.114 -3.555 39.349 1.00 19.64 236 LEU B C 1
ATOM 3762 O O . LEU B 1 239 ? 32.240 -4.598 39.949 1.00 22.03 236 LEU B O 1
ATOM 3767 N N . LEU B 1 240 ? 32.599 -3.416 38.109 1.00 17.18 237 LEU B N 1
ATOM 3768 C CA . LEU B 1 240 ? 33.195 -4.499 37.351 1.00 15.79 237 LEU B CA 1
ATOM 3769 C C . LEU B 1 240 ? 34.625 -4.894 37.829 1.00 15.72 237 LEU B C 1
ATOM 3770 O O . LEU B 1 240 ? 35.148 -5.912 37.450 1.00 18.72 237 LEU B O 1
ATOM 3775 N N . GLU B 1 241 ? 35.197 -4.077 38.675 1.00 15.52 238 GLU B N 1
ATOM 3776 C CA . GLU B 1 241 ? 36.434 -4.450 39.383 1.00 15.11 238 GLU B CA 1
ATOM 3777 C C . GLU B 1 241 ? 36.196 -5.354 40.557 1.00 15.43 238 GLU B C 1
ATOM 3778 O O . GLU B 1 241 ? 37.038 -6.219 40.813 1.00 17.45 238 GLU B O 1
ATOM 3784 N N . TYR B 1 242 ? 35.077 -5.173 41.255 1.00 15.81 239 TYR B N 1
ATOM 3785 C CA . TYR B 1 242 ? 34.832 -5.821 42.568 1.00 14.49 239 TYR B CA 1
ATOM 3786 C C . TYR B 1 242 ? 33.851 -6.975 42.561 1.00 14.71 239 TYR B C 1
ATOM 3787 O O . TYR B 1 242 ? 33.983 -7.889 43.401 1.00 15.68 239 TYR B O 1
ATOM 3796 N N . GLY B 1 243 ? 32.932 -6.940 41.623 1.00 15.63 240 GLY B N 1
ATOM 3797 C CA . GLY B 1 243 ? 31.856 -7.918 41.539 1.00 15.68 240 GLY B CA 1
ATOM 3798 C C . GLY B 1 243 ? 32.266 -9.184 40.820 1.00 15.71 240 GLY B C 1
ATOM 3799 O O . GLY B 1 243 ? 33.291 -9.225 40.101 1.00 16.60 240 GLY B O 1
ATOM 3800 N N . GLU B 1 244 ? 31.502 -10.248 41.077 1.00 16.12 241 GLU B N 1
ATOM 3801 C CA . GLU B 1 244 ? 31.451 -11.423 40.217 1.00 17.04 241 GLU B CA 1
ATOM 3802 C C . GLU B 1 244 ? 30.767 -10.963 38.935 1.00 16.56 241 GLU B C 1
ATOM 3803 O O . GLU B 1 244 ? 29.622 -10.462 38.962 1.00 18.18 241 GLU B O 1
ATOM 3809 N N . VAL B 1 245 ? 31.480 -11.113 37.830 1.00 17.35 242 VAL B N 1
ATOM 3810 C CA . VAL B 1 245 ? 31.038 -10.652 36.518 1.00 18.22 242 VAL B CA 1
ATOM 3811 C C . VAL B 1 245 ? 31.138 -11.789 35.509 1.00 18.27 242 VAL B C 1
ATOM 3812 O O . VAL B 1 245 ? 32.168 -12.458 35.417 1.00 19.67 242 VAL B O 1
ATOM 3816 N N . LYS B 1 246 ? 30.062 -11.985 34.774 1.00 19.28 243 LYS B N 1
ATOM 3817 C CA . LYS B 1 246 ? 30.053 -12.910 33.646 1.00 19.00 243 LYS B CA 1
ATOM 3818 C C . LYS B 1 246 ? 30.099 -12.128 32.338 1.00 18.10 243 LYS B C 1
ATOM 3819 O O . LYS B 1 246 ? 29.231 -11.316 32.077 1.00 17.50 243 LYS B O 1
ATOM 3825 N N . VAL B 1 247 ? 31.097 -12.402 31.507 1.00 17.91 244 VAL B N 1
ATOM 3826 C CA . VAL B 1 247 ? 31.212 -11.759 30.191 1.00 17.39 244 VAL B CA 1
ATOM 3827 C C . VAL B 1 247 ? 30.468 -12.653 29.198 1.00 16.49 244 VAL B C 1
ATOM 3828 O O . VAL B 1 247 ? 30.809 -13.833 29.020 1.00 18.26 244 VAL B O 1
ATOM 3832 N N . ILE B 1 248 ? 29.443 -12.079 28.593 1.00 17.37 245 ILE B N 1
ATOM 3833 C CA . ILE B 1 248 ? 28.607 -12.760 27.629 1.00 18.18 245 ILE B CA 1
ATOM 3834 C C . ILE B 1 248 ? 28.825 -12.177 26.247 1.00 19.63 245 ILE B C 1
ATOM 3835 O O . ILE B 1 248 ? 28.610 -10.984 26.038 1.00 18.11 245 ILE B O 1
ATOM 3840 N N . VAL B 1 249 ? 29.263 -13.024 25.310 1.00 21.36 246 VAL B N 1
ATOM 3841 C CA . VAL B 1 249 ? 29.706 -12.573 23.991 1.00 23.63 246 VAL B CA 1
ATOM 3842 C C . VAL B 1 249 ? 29.085 -13.412 22.870 1.00 24.61 246 VAL B C 1
ATOM 3843 O O . VAL B 1 249 ? 28.500 -14.443 23.113 1.00 23.38 246 VAL B O 1
#

Solvent-accessible surface area: 24132 Å² total; per-residue (Å²): 233,202,113,102,56,152,67,20,67,40,0,48,72,0,0,61,64,5,7,95,39,21,89,26,94,14,199,149,161,15,49,11,99,3,0,85,54,22,5,88,124,19,14,116,114,34,132,16,74,80,12,98,98,17,89,10,55,19,2,65,45,0,45,156,20,101,25,58,13,9,55,58,44,15,63,45,48,243,48,4,12,55,39,1,10,80,137,2,17,80,160,27,152,124,48,26,29,42,0,84,28,64,0,10,15,40,135,69,18,121,31,150,54,11,114,55,6,0,34,2,35,10,35,87,168,64,90,11,0,51,0,20,0,20,26,82,134,101,100,69,79,18,63,50,0,52,1,24,7,111,20,0,80,64,13,6,116,130,104,43,121,54,10,0,1,0,5,14,50,66,68,113,91,137,166,101,50,42,12,80,4,22,0,0,4,0,2,31,65,5,62,4,91,13,0,0,22,0,0,14,4,12,14,0,63,0,14,1,160,2,21,14,63,107,72,60,210,121,141,24,132,38,64,38,152,14,1,14,0,66,1,44,5,14,44,2,14,29,10,16,94,36,51,65,12,92,178,52,115,64,8,53,98,0,0,61,64,3,12,90,34,29,88,56,98,21,252,66,49,16,148,11,0,74,83,16,1,84,140,22,26,124,96,42,127,6,68,78,9,112,79,10,64,19,47,19,2,70,63,0,40,179,18,109,29,49,6,5,54,58,39,14,67,50,46,244,37,5,48,68,61,1,76,87,118,12,17,68,182,60,118,200,84,84,30,24,0,99,40,72,0,17,9,43,153,69,23,133,3,139,67,10,118,40,7,0,37,0,27,10,30,83,172,59,104,12,0,45,1,19,0,19,27,83,130,93,102,70,71,30,50,65,2,56,2,25,10,111,18,0,66,76,17,3,106,145,93,44,120,68,5,0,1,0,6,12,44,69,61,137,81,120,174,101,97,45,19,67,3,22,0,0,3,0,2,29,64,3,69,21,107,14,0,0,26,0,0,10,3,15,12,0,70,0,10,3,90,9,46,121,70,4,0,0,60,3,36,2,14,49,3,13,32,11,16,115,39,89,56,5,86

Secondary structure (DSSP, 8-state):
-----HHHHHHHHHHHHHHTT--EEE---HHHHHHHHHHHHHHHHHT-----S-EEEEHHHHHT-EEEEEE---SBSTTHHHHHHHHH-EE-TTS-EEEEEEE-SSS----TTSSEEEEEEEETTTTEEEEEEEETTS-EEEEEEEEEHHHHHHHHHHH---EEEEEEEEEEETTEEEEEEEEEEEEEE--HHHHHHHHHHTSEEEEEEEEE--SSTTTTSEEE---EEEEEHHHHHHHSEEEEE-/-HHHHHHHHHHHHTS--EE---HHHHHHHHHHHHHHHTT---GGGSEEEEHHHHTT-EEEEEE---SBSTTHHHHHHHHTSEE-STT-EEEEEEE-SSS----TTSS-EEEEEEETTTTEEEEEEE-TTS-EEEEEEEEEHHHHHHHHHHH---EEEEEEEEEEETTEEEEEEEEEEEEEE--HHHHHHHHHHTSEEEEEEE----EEEEEHHHHHHHSEEEEE-

Sequence (471 aa):
MKSMSEYLNLLKEAIQNVVDGGWHETKRTGIGKTFEDLLEKEEDNLDAPDFHDIEIKTHETAAKSLLTLFTKSPTNPRGANTMLRNRYGKKDEYGNNILHQTVSGNRKTNSNSYNYDFKIDIDWESQVVRLEVFDKQDIMIDNSVYWSFDSLQNQLDKKLKYIAVISAESKIENEKKYYKYNSANLFTDLTVQSLCRGIENGDIKVDIRIGAYHSGKKKGKTHDHGTAFRINMEKLLEYGEVKVIVYLNLLKEAIQNVVDGGWHETKGIGKTFEDLLEKEEDNLDAPDFHDIEIKTHETAAKSLLTLFTKSPTNPRGANTMLRNRYGKKDEYGNNILLHQTVSSGNNRKTNSNSYNYDFKIDIDWESQVVRLEVFDKQDIMIDNSVYWSFDSLQNQLDKKLKYIAVISAESKIENEKKYYKYNSANLFTDLTVQSLCRGIENGDIKVDIRIGAGTAFRINMEKLLEYGEVKVIV

B-factor: mean 20.76, std 7.73, range [7.96, 69.41]

Foldseek 3Di:
DDDDDPQVVLQLVLQLCQQVVFKDFDPEVHVFVVSVVSSQVSCVVVVHPDPPPAAEAALVVLQVDKDFQFFAAWPDDVCVLVCCQVPWFDQDPQRFGWDWDKEFAADWDDDPRTQKIWYWDQPVVQQWIWIFIAGPVRDRPDGGTIHHLVNVQVSQVVRGDKYKHWDWDWDDDPNTIIIRTNKIKIFDGAHSVLLNVCRNVRFKIWTRTWDADCDDPRHSHIDGPGTTIMGRRSVVVVGTDIDIRD/DVVLLLVQLLCQQVVPKDFPPPQFVVSLVSSVVSCVVSVHDDPVQEAEAALVVLQVDKDFLFFDFFPPDPCRLVCCQVPWFADDPPRGGWDWDKEFQADWDPPPVTQWIWHWHQPVVQQWIWIFIGGPVGDGDDGRGTHHLVNVQVRQVVRGHKYKHWDWDWDADPNTIIIHTNKIKIFDGAHSVLLNVCRNVRAWIWTPTHPCHITTMGRRSCSSVGTDIDIRD